Protein AF-A0AAU6XT64-F1 (afdb_monomer_lite)

Secondary structure (DSSP, 8-state):
---PPTT----HHHHHHHHHHHTSPPP---EEEEEEE--SSS--EEEEETTGGG--HHHHTTTT-TT-EEEEEEEPPHHHHHHTTT--S--EEEES-HHHHHHHHHHHHHHHHHHSTTHHHHHHHHHHHTTTTS--SS-----PPP--PPP--HHHHHHHHHHHHTTT--HHHHHHHHHHHHHTT--HHHHHHHHHHHHHHTTS---GGG--HHHHHHHHHHHHHHHHHHHHHHHHHH-SSSHHHHHHHHSTT--HHHHHHHH-PPP--PPPPPPPP--BHHHHHHHHHHHHHHH--S-HHHHHHHHHHHHHHHHHHHTT--EEEEEEETTEEEEEEE-TT-BHHHHHHHHHHHTSTT--HHHHHHHHHHHHH-GGG-

Structure (mmCIF, N/CA/C/O backbone):
data_AF-A0AAU6XT64-F1
#
_entry.id   AF-A0AAU6XT64-F1
#
loop_
_atom_site.group_PDB
_atom_site.id
_atom_site.type_symbol
_atom_site.label_atom_id
_atom_site.label_alt_id
_atom_site.label_comp_id
_atom_site.label_asym_id
_atom_site.label_entity_id
_atom_site.label_seq_id
_atom_site.pdbx_PDB_ins_code
_atom_site.Cartn_x
_atom_site.Cartn_y
_atom_site.Cartn_z
_atom_site.occupancy
_atom_site.B_iso_or_equiv
_atom_site.auth_seq_id
_atom_site.auth_comp_id
_atom_site.auth_asym_id
_atom_site.auth_atom_id
_atom_site.pdbx_PDB_model_num
ATOM 1 N N . MET A 1 1 ? 44.935 4.646 -8.868 1.00 43.56 1 MET A N 1
ATOM 2 C CA . MET A 1 1 ? 45.757 5.004 -7.684 1.00 43.56 1 MET A CA 1
ATOM 3 C C . MET A 1 1 ? 44.897 5.923 -6.844 1.00 43.56 1 MET A C 1
ATOM 5 O O . MET A 1 1 ? 44.503 6.973 -7.338 1.00 43.56 1 MET A O 1
ATOM 9 N N . VAL A 1 2 ? 44.532 5.497 -5.636 1.00 47.94 2 VAL A N 1
ATOM 10 C CA . VAL A 1 2 ? 43.630 6.246 -4.752 1.00 47.94 2 VAL A CA 1
ATOM 11 C C . VAL A 1 2 ? 44.335 7.544 -4.375 1.00 47.94 2 VAL A C 1
ATOM 13 O O . VAL A 1 2 ? 45.329 7.510 -3.656 1.00 47.94 2 VAL A O 1
ATOM 16 N N . LYS A 1 3 ? 43.879 8.678 -4.913 1.00 51.47 3 LYS A N 1
ATOM 17 C CA . LYS A 1 3 ? 44.439 9.986 -4.567 1.00 51.47 3 LYS A CA 1
ATOM 18 C C . LYS A 1 3 ? 43.968 10.343 -3.162 1.00 51.47 3 LYS A C 1
ATOM 20 O O . LYS A 1 3 ? 42.845 10.807 -2.976 1.00 51.47 3 LYS A O 1
ATOM 25 N N . ILE A 1 4 ? 44.810 10.069 -2.171 1.00 61.41 4 ILE A N 1
ATOM 26 C CA . ILE A 1 4 ? 44.631 10.593 -0.819 1.00 61.41 4 ILE A CA 1
ATOM 27 C C . ILE A 1 4 ? 44.776 12.113 -0.921 1.00 61.41 4 ILE A C 1
ATOM 29 O O . ILE A 1 4 ? 45.642 12.612 -1.636 1.00 61.41 4 ILE A O 1
ATOM 33 N N . LYS A 1 5 ? 43.878 12.851 -0.268 1.00 67.94 5 LYS A N 1
ATOM 34 C CA . LYS A 1 5 ? 43.912 14.314 -0.268 1.00 67.94 5 LYS A CA 1
ATOM 35 C C . LYS A 1 5 ? 45.239 14.766 0.351 1.00 67.94 5 LYS A C 1
ATOM 37 O O . LYS A 1 5 ? 45.572 14.294 1.438 1.00 67.94 5 LYS A O 1
ATOM 42 N N . ASP A 1 6 ? 45.973 15.654 -0.319 1.00 59.94 6 ASP A N 1
ATOM 43 C CA . ASP A 1 6 ? 47.261 16.139 0.190 1.00 59.94 6 ASP A CA 1
ATOM 44 C C . ASP A 1 6 ? 47.109 16.665 1.627 1.00 59.94 6 ASP A C 1
ATOM 46 O O . ASP A 1 6 ? 46.236 17.488 1.915 1.00 59.94 6 ASP A O 1
ATOM 50 N N . GLY A 1 7 ? 47.932 16.137 2.539 1.00 71.81 7 GLY A N 1
ATOM 51 C CA . GLY A 1 7 ? 47.922 16.475 3.967 1.00 71.81 7 GLY A CA 1
ATOM 52 C C . GLY A 1 7 ? 46.999 15.634 4.861 1.00 71.81 7 GLY A C 1
ATOM 53 O O . GLY A 1 7 ? 46.965 15.875 6.066 1.00 71.81 7 GLY A O 1
ATOM 54 N N . TYR A 1 8 ? 46.264 14.650 4.330 1.00 78.94 8 TYR A N 1
ATOM 55 C CA . TYR A 1 8 ? 45.490 13.723 5.165 1.00 78.94 8 TYR A CA 1
ATOM 56 C C . TYR A 1 8 ? 46.401 12.667 5.808 1.00 78.94 8 TYR A C 1
ATOM 58 O O . TYR A 1 8 ? 47.083 11.922 5.104 1.00 78.94 8 TYR A O 1
ATOM 66 N N . VAL A 1 9 ? 46.389 12.580 7.141 1.00 81.19 9 VAL A N 1
ATOM 67 C CA . VAL A 1 9 ? 47.100 11.546 7.910 1.00 81.19 9 VAL A CA 1
ATOM 68 C C . VAL A 1 9 ? 46.076 10.521 8.387 1.00 81.19 9 VAL A C 1
ATOM 70 O O . VAL A 1 9 ? 45.182 10.863 9.157 1.00 81.19 9 VAL A O 1
ATOM 73 N N . MET A 1 10 ? 46.193 9.282 7.907 1.00 81.88 10 MET A N 1
ATOM 74 C CA . MET A 1 10 ? 45.334 8.169 8.325 1.00 81.88 10 MET A CA 1
ATOM 75 C C . MET A 1 10 ? 45.666 7.741 9.757 1.00 81.88 10 MET A C 1
ATOM 77 O O . MET A 1 10 ? 46.838 7.628 10.116 1.00 81.88 10 MET A O 1
ATOM 81 N N . ASP A 1 11 ? 44.644 7.444 10.559 1.00 86.81 11 ASP A N 1
ATOM 82 C CA . ASP A 1 11 ? 44.841 6.756 11.842 1.00 86.81 11 ASP A CA 1
ATOM 83 C C . ASP A 1 11 ? 45.298 5.300 11.603 1.00 86.81 11 ASP A C 1
ATOM 85 O O . ASP A 1 11 ? 45.020 4.709 10.559 1.00 86.81 11 ASP A O 1
ATOM 89 N N . HIS A 1 12 ? 45.956 4.669 12.578 1.00 85.31 12 HIS A N 1
ATOM 90 C CA . HIS A 1 12 ? 46.492 3.306 12.468 1.00 85.31 12 HIS A CA 1
ATOM 91 C C . HIS A 1 12 ? 45.411 2.281 12.075 1.00 85.31 12 HIS A C 1
ATOM 93 O O . HIS A 1 12 ? 45.677 1.299 11.377 1.00 85.31 12 HIS A O 1
ATOM 99 N N . ARG A 1 13 ? 44.165 2.497 12.509 1.00 81.62 13 ARG A N 1
ATOM 100 C CA . ARG A 1 13 ? 43.029 1.651 12.129 1.00 81.62 13 ARG A CA 1
ATOM 101 C C . ARG A 1 13 ? 42.596 1.866 10.676 1.00 81.62 13 ARG A C 1
ATOM 103 O O . ARG A 1 13 ? 42.253 0.898 10.001 1.00 81.62 13 ARG A O 1
ATOM 110 N N . GLU A 1 14 ? 42.600 3.111 10.207 1.00 79.56 14 GLU A N 1
ATOM 111 C CA . GLU A 1 14 ? 42.263 3.464 8.823 1.00 79.56 14 GLU A CA 1
ATOM 112 C C . GLU A 1 14 ? 43.336 2.966 7.860 1.00 79.56 14 GLU A C 1
ATOM 114 O O . GLU A 1 14 ? 42.998 2.385 6.834 1.00 79.56 14 GLU A O 1
ATOM 119 N N . GLN A 1 15 ? 44.608 3.104 8.240 1.00 83.31 15 GLN A N 1
ATOM 120 C CA . GLN A 1 15 ? 45.746 2.572 7.501 1.00 83.31 15 GLN A CA 1
ATOM 121 C C . GLN A 1 15 ? 45.656 1.046 7.374 1.00 83.31 15 GLN A C 1
ATOM 123 O O . GLN A 1 15 ? 45.765 0.512 6.276 1.00 83.31 15 GLN A O 1
ATOM 128 N N . GLY A 1 16 ? 45.358 0.336 8.469 1.00 83.19 16 GLY A N 1
ATOM 129 C CA . GLY A 1 16 ? 45.197 -1.121 8.438 1.00 83.19 16 GLY A CA 1
ATOM 130 C C . GLY A 1 16 ? 44.035 -1.595 7.554 1.00 83.19 16 GLY A C 1
ATOM 131 O O . GLY A 1 16 ? 44.163 -2.593 6.845 1.00 83.19 16 GLY A O 1
ATOM 132 N N . GLU A 1 17 ? 42.906 -0.881 7.552 1.00 79.12 17 GLU A N 1
ATOM 133 C CA . GLU A 1 17 ? 41.802 -1.170 6.626 1.00 79.12 17 GLU A CA 1
ATOM 134 C C . GLU A 1 17 ? 42.155 -0.811 5.179 1.00 79.12 17 GLU A C 1
ATOM 136 O O . GLU A 1 17 ? 41.858 -1.595 4.277 1.00 79.12 17 GLU A O 1
ATOM 141 N N . PHE A 1 18 ? 42.822 0.322 4.947 1.00 80.19 18 PHE A N 1
ATOM 142 C CA . PHE A 1 18 ? 43.298 0.726 3.627 1.00 80.19 18 PHE A CA 1
ATOM 143 C C . PHE A 1 18 ? 44.252 -0.317 3.042 1.00 80.19 18 PHE A C 1
ATOM 145 O O . PHE A 1 18 ? 44.031 -0.767 1.922 1.00 80.19 18 PHE A O 1
ATOM 152 N N . ASP A 1 19 ? 45.246 -0.769 3.805 1.00 83.31 19 ASP A N 1
ATOM 153 C CA . ASP A 1 19 ? 46.227 -1.762 3.362 1.00 83.31 19 ASP A CA 1
ATOM 154 C C . ASP A 1 19 ? 45.568 -3.118 3.083 1.00 83.31 19 ASP A C 1
ATOM 156 O O . ASP A 1 19 ? 45.804 -3.725 2.034 1.00 83.31 19 ASP A O 1
ATOM 160 N N . ARG A 1 20 ? 44.662 -3.564 3.966 1.00 82.62 20 ARG A N 1
ATOM 161 C CA . ARG A 1 20 ? 43.876 -4.794 3.772 1.00 82.62 20 ARG A CA 1
ATOM 162 C C . ARG A 1 20 ? 43.067 -4.754 2.479 1.00 82.62 20 ARG A C 1
ATOM 164 O O . ARG A 1 20 ? 42.973 -5.756 1.774 1.00 82.62 20 ARG A O 1
ATOM 171 N N . VAL A 1 21 ? 42.442 -3.617 2.200 1.00 73.62 21 VAL A N 1
ATOM 172 C CA . VAL A 1 21 ? 41.535 -3.437 1.069 1.00 73.62 21 VAL A CA 1
ATOM 173 C C . VAL A 1 21 ? 42.303 -3.171 -0.235 1.00 73.62 21 VAL A C 1
ATOM 175 O O . VAL A 1 21 ? 41.914 -3.688 -1.278 1.00 73.62 21 VAL A O 1
ATOM 178 N N . ASN A 1 22 ? 43.427 -2.454 -0.186 1.00 79.31 22 ASN A N 1
ATOM 179 C CA . ASN A 1 22 ? 44.317 -2.216 -1.326 1.00 79.31 22 ASN A CA 1
ATOM 180 C C . ASN A 1 22 ? 45.072 -3.485 -1.763 1.00 79.31 22 ASN A C 1
ATOM 182 O O . ASN A 1 22 ? 45.431 -3.607 -2.931 1.00 79.31 22 ASN A O 1
ATOM 186 N N . ALA A 1 23 ? 45.277 -4.444 -0.854 1.00 80.88 23 ALA A N 1
ATOM 187 C CA . ALA A 1 23 ? 45.821 -5.762 -1.180 1.00 80.88 23 ALA A CA 1
ATOM 188 C C . ALA A 1 23 ? 44.846 -6.651 -1.980 1.00 80.88 23 ALA A C 1
ATOM 190 O O . ALA A 1 23 ? 45.255 -7.684 -2.514 1.00 80.88 23 ALA A O 1
ATOM 191 N N . LEU A 1 24 ? 43.560 -6.287 -2.066 1.00 78.31 24 LEU A N 1
ATOM 192 C CA . LEU A 1 24 ? 42.590 -7.045 -2.852 1.00 78.31 24 LEU A CA 1
ATOM 193 C C . LEU A 1 24 ? 42.799 -6.811 -4.358 1.00 78.31 24 LEU A C 1
ATOM 195 O O . LEU A 1 24 ? 43.138 -5.702 -4.775 1.00 78.31 24 LEU A O 1
ATOM 199 N N . PRO A 1 25 ? 42.548 -7.825 -5.208 1.00 81.94 25 PRO A N 1
ATOM 200 C CA . PRO A 1 25 ? 42.604 -7.652 -6.654 1.00 81.94 25 PRO A CA 1
ATOM 201 C C . PRO A 1 25 ? 41.662 -6.542 -7.130 1.00 81.94 25 PRO A C 1
ATOM 203 O O . PRO A 1 25 ? 40.474 -6.527 -6.784 1.00 81.94 25 PRO A O 1
ATOM 206 N N . ARG A 1 26 ? 42.181 -5.634 -7.968 1.00 79.75 26 ARG A N 1
ATOM 207 C CA . ARG A 1 26 ? 41.374 -4.561 -8.555 1.00 79.75 26 ARG A CA 1
ATOM 208 C C . ARG A 1 26 ? 40.322 -5.126 -9.500 1.00 79.75 26 ARG A C 1
ATOM 210 O O . ARG A 1 26 ? 40.603 -6.021 -10.296 1.00 79.75 26 ARG A O 1
ATOM 217 N N . LYS A 1 27 ? 39.098 -4.601 -9.412 1.00 81.25 27 LYS A N 1
ATOM 218 C CA . LYS A 1 27 ? 38.037 -4.957 -10.360 1.00 81.25 27 LYS A CA 1
ATOM 219 C C . LYS A 1 27 ? 38.371 -4.338 -11.711 1.00 81.25 27 LYS A C 1
ATOM 221 O O . LYS A 1 27 ? 38.736 -3.173 -11.778 1.00 81.25 27 LYS A O 1
ATOM 226 N N . THR A 1 28 ? 38.218 -5.114 -12.774 1.00 85.06 28 THR A N 1
ATOM 227 C CA . THR A 1 28 ? 38.459 -4.670 -14.158 1.00 85.06 28 THR A CA 1
ATOM 228 C C . THR A 1 28 ? 37.165 -4.458 -14.939 1.00 85.06 28 THR A C 1
ATOM 230 O O . THR A 1 28 ? 37.187 -3.981 -16.067 1.00 85.06 28 THR A O 1
ATOM 233 N N . SER A 1 29 ? 36.024 -4.813 -14.347 1.00 88.38 29 SER A N 1
ATOM 234 C CA . SER A 1 29 ? 34.708 -4.665 -14.956 1.00 88.38 29 SER A CA 1
ATOM 235 C C . SER A 1 29 ? 33.649 -4.380 -13.899 1.00 88.38 29 SER A C 1
ATOM 237 O O . SER A 1 29 ? 33.737 -4.883 -12.775 1.00 88.38 29 SER A O 1
ATOM 239 N N . GLY A 1 30 ? 32.610 -3.649 -14.289 1.00 89.56 30 GLY A N 1
ATOM 240 C CA . GLY A 1 30 ? 31.420 -3.425 -13.480 1.00 89.56 30 GLY A CA 1
ATOM 241 C C . GLY A 1 30 ? 30.212 -3.094 -14.350 1.00 89.56 30 GLY A C 1
ATOM 242 O O . GLY A 1 30 ? 30.356 -2.664 -15.496 1.00 89.56 30 GLY A O 1
ATOM 243 N N . THR A 1 31 ? 29.014 -3.325 -13.820 1.00 91.50 31 THR A N 1
ATOM 244 C CA . THR A 1 31 ? 27.751 -2.987 -14.486 1.00 91.50 31 THR A CA 1
ATOM 245 C C . 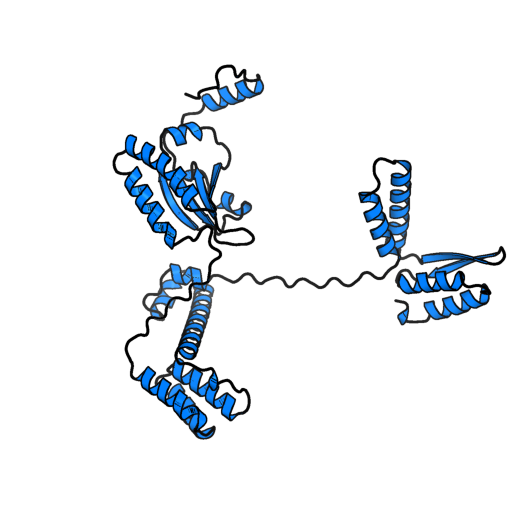THR A 1 31 ? 26.996 -1.941 -13.681 1.00 91.50 31 THR A C 1
ATOM 247 O O . THR A 1 31 ? 26.796 -2.105 -12.478 1.00 91.50 31 THR A O 1
ATOM 250 N N . VAL A 1 32 ? 26.488 -0.912 -14.353 1.00 92.62 32 VAL A N 1
ATOM 251 C CA . VAL A 1 32 ? 25.483 -0.002 -13.798 1.00 92.62 32 VAL A CA 1
ATOM 252 C C . VAL A 1 32 ? 24.100 -0.475 -14.218 1.00 92.62 32 VAL A C 1
ATOM 254 O O . VAL A 1 32 ? 23.875 -0.795 -15.387 1.00 92.62 32 VAL A O 1
ATOM 257 N N . ALA A 1 33 ? 23.152 -0.532 -13.284 1.00 91.94 33 ALA A N 1
ATOM 258 C CA . ALA A 1 33 ? 21.773 -0.903 -13.596 1.00 91.94 33 ALA A CA 1
ATOM 259 C C . ALA A 1 33 ? 20.759 0.110 -13.067 1.00 91.94 33 ALA A C 1
ATOM 261 O O . ALA A 1 33 ? 20.790 0.494 -11.896 1.00 91.94 33 ALA A O 1
ATOM 262 N N . TYR A 1 34 ? 19.810 0.462 -13.930 1.00 93.38 34 TYR A N 1
ATOM 263 C CA . TYR A 1 34 ? 18.789 1.469 -13.683 1.00 93.38 34 TYR A CA 1
ATOM 264 C C . TYR A 1 34 ? 17.458 0.804 -13.369 1.00 93.38 34 TYR A C 1
ATOM 266 O O . TYR A 1 34 ? 16.976 -0.056 -14.114 1.00 93.38 34 TYR A O 1
ATOM 274 N N . TYR A 1 35 ? 16.850 1.233 -12.268 1.00 91.19 35 TYR A N 1
ATOM 275 C CA . TYR A 1 35 ? 15.572 0.723 -11.799 1.00 91.19 35 TYR A CA 1
ATOM 276 C C . TYR A 1 35 ? 14.601 1.866 -11.573 1.00 91.19 35 TYR A C 1
ATOM 278 O O . TYR A 1 35 ? 14.859 2.765 -10.775 1.00 91.19 35 TYR A O 1
ATOM 286 N N . PHE A 1 36 ? 13.437 1.790 -12.206 1.00 90.88 36 PHE A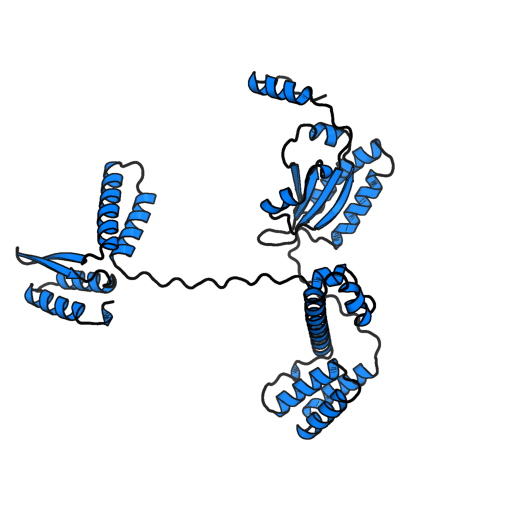 N 1
ATOM 287 C CA . PHE A 1 36 ? 12.349 2.715 -11.945 1.00 90.88 36 PHE A CA 1
ATOM 288 C C . PHE A 1 36 ? 11.485 2.201 -10.797 1.00 90.88 36 PHE A C 1
ATOM 290 O O . PHE A 1 36 ? 10.897 1.119 -10.870 1.00 90.88 36 PHE A O 1
ATOM 297 N N . LYS A 1 37 ? 11.370 2.989 -9.732 1.00 89.19 37 LYS A N 1
ATOM 298 C CA . LYS A 1 37 ? 10.449 2.730 -8.631 1.00 89.19 37 LYS A CA 1
ATOM 299 C C . LYS A 1 37 ? 9.215 3.620 -8.802 1.00 89.19 37 LYS A C 1
ATOM 301 O O . LYS A 1 37 ? 9.330 4.836 -8.635 1.00 89.19 37 LYS A O 1
ATOM 306 N N . PRO A 1 38 ? 8.036 3.041 -9.097 1.00 85.25 38 PRO A N 1
ATOM 307 C CA . PRO A 1 38 ? 6.819 3.824 -9.254 1.00 85.25 38 PRO A CA 1
ATOM 308 C C . PRO A 1 38 ? 6.395 4.458 -7.925 1.00 85.25 38 PRO A C 1
ATOM 310 O O . PRO A 1 38 ? 6.798 4.017 -6.843 1.00 85.25 38 PRO A O 1
ATOM 313 N N . GLN A 1 39 ? 5.538 5.476 -8.013 1.00 84.31 39 GLN A N 1
ATOM 314 C CA . GLN A 1 39 ? 5.017 6.178 -6.845 1.00 84.31 39 GLN A CA 1
ATOM 315 C C . GLN A 1 39 ? 4.345 5.207 -5.864 1.00 84.31 39 GLN A C 1
ATOM 317 O O . GLN A 1 39 ? 3.530 4.360 -6.236 1.00 84.31 39 GLN A O 1
ATOM 322 N N . THR A 1 40 ? 4.690 5.348 -4.586 1.00 78.56 40 THR A N 1
ATOM 323 C CA . THR A 1 40 ? 4.077 4.590 -3.486 1.00 78.56 40 THR A CA 1
ATOM 324 C C . THR A 1 40 ? 3.655 5.562 -2.384 1.00 78.56 40 THR A C 1
ATOM 326 O O . THR A 1 40 ? 2.843 6.445 -2.633 1.00 78.56 40 THR A O 1
ATOM 329 N N . LYS A 1 41 ? 4.218 5.442 -1.173 1.00 78.12 41 LYS A N 1
ATOM 330 C CA . LYS A 1 41 ? 4.164 6.493 -0.145 1.00 78.12 41 LYS A CA 1
ATOM 331 C C . LYS A 1 41 ? 5.092 7.668 -0.494 1.00 78.12 41 LYS A C 1
ATOM 333 O O . LYS A 1 41 ? 4.878 8.773 -0.017 1.00 78.12 41 LYS A O 1
ATOM 338 N N . TYR A 1 42 ? 6.113 7.413 -1.310 1.00 80.38 42 TYR A N 1
ATOM 339 C CA . TYR A 1 42 ? 7.117 8.385 -1.740 1.00 80.38 42 TYR A CA 1
ATOM 340 C C . TYR A 1 42 ? 6.976 8.689 -3.243 1.00 80.38 42 TYR A C 1
ATOM 342 O O . TYR A 1 42 ? 6.388 7.856 -3.952 1.00 80.38 42 TYR A O 1
ATOM 350 N N . PRO A 1 43 ? 7.503 9.837 -3.721 1.00 83.94 43 PRO A N 1
ATOM 351 C CA . PRO A 1 43 ? 7.562 10.177 -5.144 1.00 83.94 43 PRO A CA 1
ATOM 352 C C . PRO A 1 43 ? 8.191 9.061 -5.997 1.00 83.94 43 PRO A C 1
ATOM 354 O O . PRO A 1 43 ? 8.942 8.239 -5.457 1.00 83.94 43 PRO A O 1
ATOM 357 N N . PRO A 1 44 ? 7.878 8.989 -7.304 1.00 88.06 44 PRO A N 1
ATOM 358 C CA . PRO A 1 44 ? 8.568 8.085 -8.219 1.00 88.06 44 PRO A CA 1
ATOM 359 C C . PRO A 1 44 ? 10.057 8.447 -8.305 1.00 88.06 44 PRO A C 1
ATOM 361 O O . PRO A 1 44 ? 10.414 9.622 -8.246 1.00 88.06 44 PRO A O 1
ATOM 364 N N . ARG A 1 45 ? 10.926 7.434 -8.410 1.00 91.06 45 ARG A N 1
ATOM 365 C CA . ARG A 1 45 ? 12.390 7.609 -8.420 1.00 91.06 45 ARG A CA 1
ATOM 366 C C . ARG A 1 45 ? 13.065 6.631 -9.363 1.00 91.06 45 ARG A C 1
ATOM 368 O O . ARG A 1 45 ? 12.610 5.493 -9.487 1.00 91.06 45 ARG A O 1
ATOM 375 N N . ILE A 1 46 ? 14.187 7.036 -9.943 1.00 93.06 46 ILE A N 1
ATOM 376 C CA . ILE A 1 46 ? 15.126 6.133 -10.609 1.00 93.06 46 ILE A CA 1
ATOM 377 C C . ILE A 1 46 ? 16.297 5.867 -9.667 1.00 93.06 46 ILE A C 1
ATOM 379 O O . ILE A 1 46 ? 16.877 6.793 -9.104 1.00 93.06 46 ILE A O 1
ATOM 383 N N . TYR A 1 47 ? 16.614 4.590 -9.485 1.00 91.94 47 TYR A N 1
ATOM 384 C CA . TYR A 1 47 ? 17.782 4.125 -8.751 1.00 91.94 47 TYR A CA 1
ATOM 385 C C . TYR A 1 47 ? 18.842 3.652 -9.740 1.00 91.94 47 TYR A C 1
ATOM 387 O O . TYR A 1 47 ? 18.537 2.828 -10.604 1.00 91.94 47 TYR A O 1
ATOM 395 N N . VAL A 1 48 ? 20.068 4.138 -9.575 1.00 93.19 48 VAL A N 1
ATOM 396 C CA . VAL A 1 48 ? 21.238 3.781 -10.385 1.00 93.19 48 VAL A CA 1
ATOM 397 C C . VAL A 1 48 ? 22.180 2.975 -9.503 1.00 93.19 48 VAL A C 1
ATOM 399 O O . VAL A 1 48 ? 22.747 3.520 -8.561 1.00 93.19 48 VAL A O 1
ATOM 402 N N . PHE A 1 49 ? 22.277 1.666 -9.732 1.00 90.50 49 PHE A N 1
ATOM 403 C CA . PHE A 1 49 ? 23.082 0.760 -8.908 1.00 90.50 49 PHE A CA 1
ATOM 404 C C . PHE A 1 49 ? 24.453 0.532 -9.508 1.00 90.50 49 PHE A C 1
ATOM 406 O O . PHE A 1 49 ? 24.542 0.066 -10.643 1.00 90.50 49 PHE A O 1
ATOM 413 N N . MET A 1 50 ? 25.479 0.746 -8.690 1.00 90.69 50 MET A N 1
ATOM 414 C CA . MET A 1 50 ? 26.869 0.485 -9.042 1.00 90.69 50 MET A CA 1
ATOM 415 C C . MET A 1 50 ? 27.247 -0.948 -8.691 1.00 90.69 50 MET A C 1
ATOM 417 O O . MET A 1 50 ? 26.787 -1.495 -7.679 1.00 90.69 50 MET A O 1
ATOM 421 N N . HIS A 1 51 ? 28.061 -1.570 -9.546 1.00 88.62 51 HIS A N 1
ATOM 422 C CA . HIS A 1 51 ? 28.340 -3.005 -9.495 1.00 88.62 51 HIS A CA 1
ATOM 423 C C . HIS A 1 51 ? 27.053 -3.839 -9.393 1.00 88.62 51 HIS A C 1
ATOM 425 O O . HIS A 1 51 ? 26.895 -4.695 -8.529 1.00 88.62 51 HIS A O 1
ATOM 431 N N . ALA A 1 52 ? 26.066 -3.572 -10.244 1.00 84.12 52 ALA A N 1
ATOM 432 C CA . ALA A 1 52 ? 24.765 -4.233 -10.234 1.00 84.12 52 ALA A CA 1
ATOM 433 C C . ALA A 1 52 ? 24.842 -5.776 -10.228 1.00 84.12 52 ALA A C 1
ATOM 435 O O . ALA A 1 52 ? 23.929 -6.428 -9.714 1.00 84.12 52 ALA A O 1
ATOM 436 N N . GLU A 1 53 ? 25.916 -6.346 -10.779 1.00 82.31 53 GLU A N 1
ATOM 437 C CA . GLU A 1 53 ? 26.202 -7.778 -10.857 1.00 82.31 53 GLU A CA 1
ATOM 438 C C . GLU A 1 53 ? 26.363 -8.471 -9.497 1.00 82.31 53 GLU A C 1
ATOM 440 O O . GLU A 1 53 ? 25.999 -9.639 -9.376 1.00 82.31 53 GLU A O 1
ATOM 445 N N . ILE A 1 54 ? 26.829 -7.772 -8.454 1.00 76.44 54 ILE A N 1
ATOM 446 C CA . ILE A 1 54 ? 27.011 -8.375 -7.118 1.00 76.44 54 ILE A CA 1
ATOM 447 C C . ILE A 1 54 ? 25.721 -8.365 -6.281 1.00 76.44 54 ILE A C 1
ATOM 449 O O . ILE A 1 54 ? 25.681 -8.886 -5.164 1.00 76.44 54 ILE A O 1
ATOM 453 N N . TRP A 1 55 ? 24.639 -7.779 -6.804 1.00 71.75 55 TRP A N 1
ATOM 454 C CA . TRP A 1 55 ? 23.407 -7.551 -6.053 1.00 71.75 55 TRP A CA 1
ATOM 455 C C . TRP A 1 55 ? 22.296 -8.525 -6.441 1.00 71.75 55 TRP A C 1
ATOM 457 O O . TRP A 1 55 ? 21.528 -8.280 -7.372 1.00 71.75 55 TRP A O 1
ATOM 467 N N . CYS A 1 56 ? 22.141 -9.589 -5.651 1.00 63.78 56 CYS A N 1
ATOM 468 C CA . CYS A 1 56 ? 21.035 -10.539 -5.780 1.00 63.78 56 CYS A CA 1
ATOM 469 C C . CYS A 1 56 ? 19.673 -9.899 -5.445 1.00 63.78 56 CYS A C 1
ATOM 471 O O . CYS A 1 56 ? 19.558 -9.082 -4.527 1.00 63.78 56 CYS A O 1
ATOM 473 N N . ASP A 1 57 ? 18.597 -10.369 -6.086 1.00 63.03 57 ASP A N 1
ATOM 474 C CA . ASP A 1 57 ? 17.226 -9.877 -5.855 1.00 63.03 57 ASP A CA 1
ATOM 475 C C . ASP A 1 57 ? 16.758 -9.980 -4.394 1.00 63.03 57 ASP A C 1
ATOM 477 O O . ASP A 1 57 ? 15.916 -9.197 -3.946 1.00 63.03 57 ASP A O 1
ATOM 481 N N . ARG A 1 58 ? 17.328 -10.905 -3.608 1.00 57.88 58 ARG A N 1
ATOM 482 C CA . ARG A 1 58 ? 17.048 -11.035 -2.168 1.00 57.88 58 ARG A CA 1
ATOM 483 C C . ARG A 1 58 ? 17.459 -9.786 -1.383 1.00 57.88 58 ARG A C 1
ATOM 485 O O . ARG A 1 58 ? 16.713 -9.369 -0.501 1.00 57.88 58 ARG A O 1
ATOM 492 N N . ASN A 1 59 ? 18.577 -9.155 -1.745 1.00 64.94 59 ASN A N 1
ATOM 493 C CA . ASN A 1 59 ? 19.106 -7.963 -1.071 1.00 64.94 59 ASN A CA 1
ATOM 494 C C . ASN A 1 59 ? 18.296 -6.697 -1.405 1.00 64.94 59 ASN A C 1
ATOM 496 O O . ASN A 1 59 ? 18.335 -5.716 -0.669 1.00 64.94 59 ASN A O 1
ATOM 500 N N . ARG A 1 60 ? 17.490 -6.735 -2.474 1.00 63.88 60 ARG A N 1
ATOM 501 C CA . ARG A 1 60 ? 16.630 -5.622 -2.914 1.00 63.88 60 ARG A CA 1
ATOM 502 C C . ARG A 1 60 ? 15.279 -5.578 -2.182 1.00 63.88 60 ARG A C 1
ATOM 504 O O . ARG A 1 60 ? 14.611 -4.542 -2.159 1.00 63.88 60 ARG A O 1
ATOM 511 N N . ARG A 1 61 ? 14.861 -6.684 -1.549 1.00 63.94 61 ARG A N 1
ATOM 512 C CA . ARG A 1 61 ? 13.559 -6.807 -0.859 1.00 63.94 61 ARG A CA 1
ATOM 513 C C . ARG A 1 61 ? 13.437 -5.956 0.412 1.00 63.94 61 ARG A C 1
ATOM 515 O O . ARG A 1 61 ? 12.439 -5.240 0.507 1.00 63.94 61 ARG A O 1
ATOM 522 N N . PRO A 1 62 ? 14.405 -5.967 1.353 1.00 57.41 62 PRO A N 1
ATOM 523 C CA . PRO A 1 62 ? 14.304 -5.187 2.591 1.00 57.41 62 PRO A CA 1
ATOM 524 C C . PRO A 1 62 ? 14.210 -3.674 2.342 1.00 57.41 62 PRO A C 1
ATOM 526 O O . PRO A 1 62 ? 13.554 -2.963 3.092 1.00 57.41 62 PRO A O 1
ATOM 529 N N . MET A 1 63 ? 14.783 -3.194 1.233 1.00 62.81 63 MET A N 1
ATOM 530 C CA . MET A 1 63 ? 14.815 -1.776 0.847 1.00 62.81 63 MET A CA 1
ATOM 531 C C . MET A 1 63 ? 13.547 -1.300 0.114 1.00 62.81 63 MET A C 1
ATOM 533 O O . MET A 1 63 ? 13.477 -0.180 -0.400 1.00 62.81 63 MET A O 1
ATOM 537 N N . GLY A 1 64 ? 12.530 -2.160 0.004 1.00 67.62 64 GLY A N 1
ATOM 538 C CA . GLY A 1 64 ? 11.301 -1.842 -0.721 1.00 67.62 64 GLY A CA 1
ATOM 539 C C . GLY A 1 64 ? 11.528 -1.608 -2.218 1.00 67.62 64 GLY A C 1
ATOM 540 O O . GLY A 1 64 ? 10.747 -0.893 -2.844 1.00 67.62 64 GLY A O 1
ATOM 541 N N . LEU A 1 65 ? 12.597 -2.172 -2.790 1.00 70.81 65 LEU A N 1
ATOM 542 C CA . LEU A 1 65 ? 12.901 -2.149 -4.228 1.00 70.81 65 LEU A CA 1
ATOM 543 C C . LEU A 1 65 ? 12.367 -3.390 -4.951 1.00 70.81 65 LEU A C 1
ATOM 545 O O . LEU A 1 65 ? 12.558 -3.539 -6.149 1.00 70.81 65 LEU A O 1
ATOM 549 N N . PHE A 1 66 ? 11.636 -4.255 -4.244 1.00 67.69 66 PHE A N 1
ATOM 550 C CA . PHE A 1 66 ? 11.006 -5.449 -4.813 1.00 67.69 66 PHE A CA 1
ATOM 551 C C . PHE A 1 66 ? 10.062 -5.147 -5.991 1.00 67.69 66 PHE A C 1
ATOM 553 O O . PHE A 1 66 ? 9.855 -5.993 -6.851 1.00 67.69 66 PHE A O 1
ATOM 560 N N . HIS A 1 67 ? 9.485 -3.943 -6.032 1.00 69.69 67 HIS A N 1
ATOM 561 C CA . HIS A 1 67 ? 8.611 -3.490 -7.117 1.00 69.69 67 HIS A CA 1
ATOM 562 C C . HIS A 1 67 ? 9.303 -2.551 -8.113 1.00 69.69 67 HIS A C 1
ATOM 564 O O . HIS A 1 67 ? 8.623 -1.980 -8.964 1.00 69.69 67 HIS A O 1
ATOM 570 N N . ALA A 1 68 ? 10.615 -2.344 -7.986 1.00 80.94 68 ALA A N 1
ATOM 571 C CA . ALA A 1 68 ? 11.353 -1.514 -8.921 1.00 80.94 68 ALA A CA 1
ATOM 572 C C . ALA A 1 68 ? 11.560 -2.283 -10.235 1.00 80.94 68 ALA A C 1
ATOM 574 O O . ALA A 1 68 ? 11.885 -3.470 -10.230 1.00 80.94 68 ALA A O 1
ATOM 575 N N . LEU A 1 69 ? 11.323 -1.613 -11.357 1.00 83.38 69 LEU A N 1
ATOM 576 C CA . LEU A 1 69 ? 11.391 -2.190 -12.693 1.00 83.38 69 LEU A CA 1
ATOM 577 C C . LEU A 1 69 ? 12.782 -1.917 -13.279 1.00 83.38 69 LEU A C 1
ATOM 579 O O . LEU A 1 69 ? 13.097 -0.743 -13.487 1.00 83.38 69 LEU A O 1
ATOM 583 N N . PRO A 1 70 ? 13.619 -2.941 -13.533 1.00 88.62 70 PRO A N 1
ATOM 584 C CA . PRO A 1 70 ? 14.853 -2.741 -14.285 1.00 88.62 70 PRO A CA 1
ATOM 585 C C . PRO A 1 70 ? 14.504 -2.315 -15.710 1.00 88.62 70 PRO A C 1
ATOM 587 O O . PRO A 1 70 ? 13.619 -2.916 -16.320 1.00 88.62 70 PRO A O 1
ATOM 590 N N . PHE A 1 71 ? 15.190 -1.306 -16.241 1.00 90.19 71 PHE A N 1
ATOM 591 C CA . PHE A 1 71 ? 14.898 -0.826 -17.597 1.00 90.19 71 PHE A CA 1
ATOM 592 C C . PHE A 1 71 ? 16.124 -0.528 -18.453 1.00 90.19 71 PHE A C 1
ATOM 594 O O . PHE A 1 71 ? 16.017 -0.540 -19.674 1.00 90.19 71 PHE A O 1
ATOM 601 N N . LEU A 1 72 ? 17.284 -0.305 -17.839 1.00 93.62 72 LEU A N 1
ATOM 602 C CA . LEU A 1 72 ? 18.525 -0.067 -18.561 1.00 93.62 72 LEU A CA 1
ATOM 603 C C . LEU A 1 72 ? 19.698 -0.654 -17.781 1.00 93.62 72 LEU A C 1
ATOM 605 O O . LEU A 1 72 ? 19.673 -0.729 -16.548 1.00 93.62 72 LEU A O 1
ATOM 609 N N . LYS A 1 73 ? 20.723 -1.082 -18.509 1.00 93.38 73 LYS A N 1
ATOM 610 C CA . LYS A 1 73 ? 22.024 -1.450 -17.961 1.00 93.38 73 LYS A CA 1
ATOM 611 C C . LYS A 1 73 ? 23.108 -0.902 -18.874 1.00 93.38 73 LYS A C 1
ATOM 613 O O . LYS A 1 73 ? 22.924 -0.907 -20.087 1.00 93.38 73 LYS A O 1
ATOM 618 N N . ARG A 1 74 ? 24.232 -0.500 -18.292 1.00 93.19 74 ARG A N 1
ATOM 619 C CA . ARG A 1 74 ? 25.454 -0.162 -19.026 1.00 93.19 74 ARG A CA 1
ATOM 620 C C . ARG A 1 74 ? 26.677 -0.714 -18.309 1.00 93.19 74 ARG A C 1
ATOM 622 O O . ARG A 1 74 ? 26.587 -1.129 -17.153 1.00 93.19 74 ARG A O 1
ATOM 629 N N . ARG A 1 75 ? 27.815 -0.722 -18.994 1.00 92.06 75 ARG A N 1
ATOM 630 C CA . ARG A 1 75 ? 29.104 -0.962 -18.342 1.00 92.06 75 ARG A CA 1
ATOM 631 C C . ARG A 1 75 ? 29.522 0.288 -17.569 1.00 92.06 75 ARG A C 1
ATOM 633 O O . ARG A 1 75 ? 29.154 1.400 -17.942 1.00 92.06 75 ARG A O 1
ATOM 640 N N . MET A 1 76 ? 30.227 0.066 -16.470 1.00 92.31 76 MET A N 1
ATOM 641 C CA . MET A 1 76 ? 30.928 1.128 -15.754 1.00 92.31 76 MET A CA 1
ATOM 642 C C . MET A 1 76 ? 32.185 1.509 -16.537 1.00 92.31 76 MET A C 1
ATOM 644 O O . MET A 1 76 ? 32.817 0.614 -17.106 1.00 92.31 76 MET A O 1
ATOM 648 N N . ASN A 1 77 ? 32.532 2.794 -16.547 1.00 91.44 77 ASN A N 1
ATOM 649 C CA . ASN A 1 77 ? 33.840 3.240 -17.032 1.00 91.44 77 ASN A CA 1
ATOM 650 C C . ASN A 1 77 ? 34.936 2.939 -15.988 1.00 91.44 77 ASN A C 1
ATOM 652 O O . ASN A 1 77 ? 34.657 2.535 -14.851 1.00 91.44 77 ASN A O 1
ATOM 656 N N . SER A 1 78 ? 36.200 3.093 -16.374 1.00 87.94 78 SER A N 1
ATOM 657 C CA . SER A 1 78 ? 37.349 2.803 -15.511 1.00 87.94 78 SER A CA 1
ATOM 658 C C . SER A 1 78 ? 37.407 3.691 -14.262 1.00 87.94 78 SER A C 1
ATOM 660 O O . SER A 1 78 ? 37.788 3.206 -13.191 1.00 87.94 78 SER A O 1
ATOM 662 N N . GLU A 1 79 ? 36.971 4.950 -14.357 1.00 86.44 79 GLU A N 1
ATOM 663 C CA . GLU A 1 79 ? 36.913 5.884 -13.227 1.00 86.44 79 GLU A CA 1
ATOM 664 C C . GLU A 1 79 ? 35.846 5.471 -12.204 1.00 86.44 79 GLU A C 1
ATOM 666 O O . GLU A 1 79 ? 36.130 5.419 -11.007 1.00 86.44 79 GLU A O 1
ATOM 671 N N . GLU A 1 80 ? 34.649 5.092 -12.653 1.00 88.69 80 GLU A N 1
ATOM 672 C CA . GLU A 1 80 ? 33.570 4.565 -11.815 1.00 88.69 80 GLU A CA 1
ATOM 673 C C . GLU A 1 80 ? 33.985 3.258 -11.135 1.00 88.69 80 GLU A C 1
ATOM 675 O O . GLU A 1 80 ? 33.684 3.045 -9.956 1.00 88.69 80 GLU A O 1
ATOM 680 N N . ILE A 1 81 ? 34.677 2.368 -11.859 1.00 88.00 81 ILE A N 1
ATOM 681 C CA . ILE A 1 81 ? 35.182 1.104 -11.307 1.00 88.00 81 ILE A CA 1
ATOM 682 C C . ILE A 1 81 ? 36.206 1.377 -10.203 1.00 88.00 81 ILE A C 1
ATOM 684 O O . ILE A 1 81 ? 36.136 0.741 -9.152 1.00 88.00 81 ILE A O 1
ATOM 688 N N . GLU A 1 82 ? 37.124 2.323 -10.411 1.00 84.25 82 GLU A N 1
ATOM 689 C CA . GLU A 1 82 ? 38.117 2.723 -9.409 1.00 84.25 82 GLU A CA 1
ATOM 690 C C . GLU A 1 82 ? 37.446 3.395 -8.202 1.00 84.25 82 GLU A C 1
ATOM 692 O O . GLU A 1 82 ? 37.717 3.035 -7.054 1.00 84.25 82 GLU A O 1
ATOM 697 N N . TYR A 1 83 ? 36.528 4.332 -8.444 1.00 84.06 83 TYR A N 1
ATOM 698 C CA . TYR A 1 83 ? 35.826 5.070 -7.396 1.00 84.06 83 TYR A CA 1
ATOM 699 C C . TYR A 1 83 ? 34.963 4.151 -6.521 1.00 84.06 83 TYR A C 1
ATOM 701 O O . TYR A 1 83 ? 34.899 4.305 -5.300 1.00 84.06 83 TYR A O 1
ATOM 709 N N . HIS A 1 84 ? 34.328 3.148 -7.127 1.00 83.75 84 HIS A N 1
ATOM 710 C CA . HIS A 1 84 ? 33.499 2.173 -6.424 1.00 83.75 84 HIS A CA 1
ATOM 711 C C . HIS A 1 84 ? 34.232 0.875 -6.074 1.00 83.75 84 HIS A C 1
ATOM 713 O O . HIS A 1 84 ? 33.604 -0.066 -5.577 1.00 83.75 84 HIS A O 1
ATOM 719 N N . HIS A 1 85 ? 35.552 0.824 -6.265 1.00 78.50 85 HIS A N 1
ATOM 720 C CA . HIS A 1 85 ? 36.337 -0.392 -6.091 1.00 78.50 85 HIS A CA 1
ATOM 721 C C . HIS A 1 85 ? 36.182 -0.986 -4.682 1.00 78.50 85 HIS A C 1
ATOM 723 O O . HIS A 1 85 ? 35.967 -2.192 -4.529 1.00 78.50 85 HIS A O 1
ATOM 729 N N . PHE A 1 86 ? 36.197 -0.124 -3.663 1.00 72.62 86 PHE A N 1
ATOM 730 C CA . PHE A 1 86 ? 36.151 -0.506 -2.249 1.00 72.62 86 PHE A CA 1
ATOM 731 C C . PHE A 1 86 ? 34.749 -0.509 -1.639 1.00 72.62 86 PHE A C 1
ATOM 733 O O . PHE A 1 86 ? 34.582 -0.702 -0.431 1.00 72.62 86 PHE A O 1
ATOM 740 N N . ASN A 1 87 ? 33.717 -0.328 -2.463 1.00 72.06 87 ASN A N 1
ATOM 741 C CA . ASN A 1 87 ? 32.346 -0.379 -1.989 1.00 72.06 87 ASN A CA 1
ATOM 742 C C . ASN A 1 87 ? 31.939 -1.823 -1.691 1.00 72.06 87 ASN A C 1
ATOM 744 O O . ASN A 1 87 ? 31.523 -2.590 -2.556 1.00 72.06 87 ASN A O 1
ATOM 748 N N . THR A 1 88 ? 32.051 -2.180 -0.414 1.00 63.28 88 THR A N 1
ATOM 749 C CA . THR A 1 88 ? 31.584 -3.456 0.151 1.00 63.28 88 THR A CA 1
ATOM 750 C C . THR A 1 88 ? 30.098 -3.422 0.524 1.00 63.28 88 THR A C 1
ATOM 752 O O . THR A 1 88 ? 29.503 -4.454 0.836 1.00 63.28 88 THR A O 1
ATOM 755 N N . ARG A 1 89 ? 29.477 -2.234 0.491 1.00 66.56 89 ARG A N 1
ATOM 756 C CA . ARG A 1 89 ? 28.056 -1.998 0.775 1.00 66.56 89 ARG A CA 1
ATOM 757 C C . ARG A 1 89 ? 27.299 -1.563 -0.477 1.00 66.56 89 ARG A C 1
ATOM 759 O O . ARG A 1 89 ? 27.880 -1.245 -1.507 1.00 66.56 89 ARG A O 1
ATOM 766 N N . LEU A 1 90 ? 25.973 -1.580 -0.363 1.00 69.00 90 LEU A N 1
ATOM 767 C CA . LEU A 1 90 ? 25.045 -1.205 -1.425 1.00 69.00 90 LEU A CA 1
ATOM 768 C C . LEU A 1 90 ? 25.218 0.272 -1.784 1.00 69.00 90 LEU A C 1
ATOM 770 O O . LEU A 1 90 ? 24.814 1.144 -1.017 1.00 69.00 90 LEU A O 1
ATOM 774 N N . CYS A 1 91 ? 25.784 0.524 -2.963 1.00 80.25 91 CYS A N 1
ATOM 775 C CA . CYS A 1 91 ? 26.024 1.862 -3.487 1.00 80.25 91 CYS A CA 1
ATOM 776 C C . CYS A 1 91 ? 25.101 2.138 -4.666 1.00 80.25 91 CYS A C 1
ATOM 778 O O . CYS A 1 91 ? 25.055 1.389 -5.645 1.00 80.25 91 CYS A O 1
ATOM 780 N N . TYR A 1 92 ? 24.325 3.205 -4.526 1.00 86.25 92 TYR A N 1
ATOM 781 C CA . TYR A 1 92 ? 23.378 3.635 -5.533 1.00 86.25 92 TYR A CA 1
ATOM 782 C C . TYR A 1 92 ? 23.174 5.142 -5.473 1.00 86.25 92 TYR A C 1
ATOM 784 O O . TYR A 1 92 ? 23.248 5.745 -4.399 1.00 86.25 92 TYR A O 1
ATOM 792 N N . TYR A 1 93 ? 22.825 5.715 -6.617 1.00 90.31 93 TYR A N 1
ATOM 793 C CA . TYR A 1 93 ? 22.289 7.065 -6.706 1.00 90.31 93 TYR A CA 1
ATOM 794 C C . TYR A 1 93 ? 20.775 7.019 -6.879 1.00 90.31 93 TYR A C 1
ATOM 796 O O . TYR A 1 93 ? 20.213 6.042 -7.383 1.00 90.31 93 TYR A O 1
ATOM 804 N N . GLN A 1 94 ? 20.101 8.067 -6.412 1.00 91.69 94 GLN A N 1
ATOM 805 C CA . GLN A 1 94 ? 18.653 8.204 -6.516 1.00 91.69 94 GLN A CA 1
ATOM 806 C C . GLN A 1 94 ? 18.302 9.532 -7.178 1.00 91.69 94 GLN A C 1
ATOM 808 O O . GLN A 1 94 ? 18.783 10.587 -6.766 1.00 91.69 94 GLN A O 1
ATOM 813 N N . TYR A 1 95 ? 17.422 9.469 -8.170 1.00 92.81 95 TYR A N 1
ATOM 814 C CA . TYR A 1 95 ? 16.978 10.631 -8.924 1.00 92.81 95 TYR A CA 1
ATOM 815 C C . TYR A 1 95 ? 15.456 10.715 -8.901 1.00 92.81 95 TYR A C 1
ATOM 817 O O . TYR A 1 95 ? 14.757 9.741 -9.186 1.00 92.81 95 TYR A O 1
ATOM 825 N N . GLU A 1 96 ? 14.946 11.890 -8.542 1.00 91.69 96 GLU A N 1
ATOM 826 C CA . GLU A 1 96 ? 13.515 12.227 -8.595 1.00 91.69 96 GLU A CA 1
ATOM 827 C C . GLU A 1 96 ? 13.177 13.118 -9.800 1.00 91.69 96 GLU A C 1
ATOM 829 O O . GLU A 1 96 ? 12.014 13.457 -10.005 1.00 91.69 96 GLU A O 1
ATOM 834 N N . ASP A 1 97 ? 14.194 13.491 -10.582 1.00 90.19 97 ASP A N 1
ATOM 835 C CA . ASP A 1 97 ? 14.120 14.413 -11.708 1.00 90.19 97 ASP A CA 1
ATOM 836 C C . ASP A 1 97 ? 14.980 13.903 -12.873 1.00 90.19 97 ASP A C 1
ATOM 838 O O . ASP A 1 97 ? 16.118 13.465 -12.673 1.00 90.19 97 ASP A O 1
ATOM 842 N N . TRP A 1 98 ? 14.428 13.966 -14.087 1.00 92.88 98 TRP A N 1
ATOM 843 C CA . TRP A 1 98 ? 15.117 13.517 -15.297 1.00 92.88 98 TRP A CA 1
ATOM 844 C C . TRP A 1 98 ? 16.261 14.441 -15.702 1.00 92.88 98 TRP A C 1
ATOM 846 O O . TRP A 1 98 ? 17.279 13.940 -16.164 1.00 92.88 98 TRP A O 1
ATOM 856 N N . GLY A 1 99 ? 16.131 15.756 -15.512 1.00 91.25 99 GLY A N 1
ATOM 857 C CA . GLY A 1 99 ? 17.189 16.707 -15.856 1.00 91.25 99 GLY A CA 1
ATOM 858 C C . GLY A 1 99 ? 18.464 16.439 -15.061 1.00 91.25 99 GLY A C 1
ATOM 859 O O . GLY A 1 99 ? 19.547 16.362 -15.633 1.00 91.25 99 GLY A O 1
ATOM 860 N N . ARG A 1 100 ? 18.331 16.191 -13.752 1.00 92.69 100 ARG A N 1
ATOM 861 C CA . ARG A 1 100 ? 19.460 15.819 -12.883 1.00 92.69 100 ARG A CA 1
ATOM 862 C C . ARG A 1 100 ? 20.086 14.476 -13.247 1.00 92.69 100 ARG A C 1
ATOM 864 O O . ARG A 1 100 ? 21.306 14.358 -13.190 1.00 92.69 100 ARG A O 1
ATOM 871 N N . LEU A 1 101 ? 19.268 13.478 -13.589 1.00 94.75 101 LEU A N 1
ATOM 872 C CA . LEU A 1 101 ? 19.769 12.174 -14.029 1.00 94.75 101 LEU A CA 1
ATOM 873 C C . LEU A 1 101 ? 20.549 12.314 -15.337 1.00 94.75 101 LEU A C 1
ATOM 875 O O . LEU A 1 101 ? 21.682 11.862 -15.416 1.00 94.75 101 LEU A O 1
ATOM 879 N N . LEU A 1 102 ? 19.959 12.970 -16.337 1.00 94.19 102 LEU A N 1
ATOM 880 C CA . LEU A 1 102 ? 20.590 13.150 -17.641 1.00 94.19 102 LEU A CA 1
ATOM 881 C C . LEU A 1 102 ? 21.884 13.948 -17.525 1.00 94.19 102 LEU A C 1
ATOM 883 O O . LEU A 1 102 ? 22.863 13.539 -18.118 1.00 94.19 102 LEU A O 1
ATOM 887 N N . TYR A 1 103 ? 21.915 15.017 -16.727 1.00 93.94 103 TYR A N 1
ATOM 888 C CA . TYR A 1 103 ? 23.134 15.799 -16.516 1.00 93.94 103 TYR A CA 1
ATOM 889 C C . TYR A 1 103 ? 24.277 14.968 -15.916 1.00 93.94 103 TYR A C 1
ATOM 891 O O . TYR A 1 103 ? 25.416 15.086 -16.354 1.00 93.94 103 TYR A O 1
ATOM 899 N N . ALA A 1 104 ? 23.980 14.126 -14.920 1.00 92.38 104 ALA A N 1
ATOM 900 C CA . ALA A 1 104 ? 24.988 13.255 -14.321 1.00 92.38 104 ALA A CA 1
ATOM 901 C C . ALA A 1 104 ? 25.476 12.193 -15.319 1.00 92.38 104 ALA A C 1
ATOM 903 O O . ALA A 1 104 ? 26.675 11.999 -15.480 1.00 92.38 104 ALA A O 1
ATOM 904 N N . GLU A 1 105 ? 24.551 11.543 -16.024 1.00 94.00 105 GLU A N 1
ATOM 905 C CA . GLU A 1 105 ? 24.877 10.468 -16.965 1.00 94.00 105 GLU A CA 1
ATOM 906 C C . GLU A 1 105 ? 25.515 10.970 -18.266 1.00 94.00 105 GLU A C 1
ATOM 908 O O . GLU A 1 105 ? 26.191 10.195 -18.931 1.00 94.00 105 GLU A O 1
ATOM 913 N N . ASP A 1 106 ? 25.352 12.248 -18.622 1.00 93.50 106 ASP A N 1
ATOM 914 C CA . ASP A 1 106 ? 26.047 12.884 -19.750 1.00 93.50 106 ASP A CA 1
ATOM 915 C C . ASP A 1 106 ? 27.567 12.855 -19.535 1.00 93.50 106 ASP A C 1
ATOM 917 O O . ASP A 1 106 ? 28.319 12.510 -20.440 1.00 93.50 106 ASP A O 1
ATOM 921 N N . LYS A 1 107 ? 28.018 13.103 -18.298 1.00 90.81 107 LYS A N 1
ATOM 922 C CA . LYS A 1 107 ? 29.438 13.028 -17.923 1.00 90.81 107 LYS A CA 1
ATOM 923 C C . LYS A 1 107 ? 29.984 11.611 -17.923 1.00 90.81 107 LYS A C 1
ATOM 925 O O . LYS A 1 107 ? 31.082 11.381 -18.421 1.00 90.81 107 LYS A O 1
ATOM 930 N N . GLU A 1 108 ? 29.197 10.654 -17.448 1.00 91.75 108 GLU A N 1
ATOM 931 C CA . GLU A 1 108 ? 29.598 9.246 -17.511 1.00 91.75 108 GLU A CA 1
ATOM 932 C C . GLU A 1 108 ? 29.635 8.727 -18.954 1.00 91.75 108 GLU A C 1
ATOM 934 O O . GLU A 1 108 ? 30.490 7.916 -19.307 1.00 91.75 108 GLU A O 1
ATOM 939 N N . ALA A 1 109 ? 28.735 9.216 -19.809 1.00 91.06 109 ALA A N 1
ATOM 940 C CA . ALA A 1 109 ? 28.715 8.897 -21.227 1.00 91.06 109 ALA A CA 1
ATOM 941 C C . ALA A 1 109 ? 29.901 9.506 -21.984 1.00 91.06 109 ALA A C 1
ATOM 943 O O . ALA A 1 109 ? 30.480 8.807 -22.809 1.00 91.06 109 ALA A O 1
ATOM 944 N N . GLU A 1 110 ? 30.291 10.753 -21.688 1.00 91.62 110 GLU A N 1
ATOM 945 C CA . GLU A 1 110 ? 31.513 11.376 -22.224 1.00 91.62 110 GLU A CA 1
ATOM 946 C C . GLU A 1 110 ? 32.741 10.497 -21.925 1.00 91.62 110 GLU A C 1
ATOM 948 O O . GLU A 1 110 ? 33.525 10.207 -22.828 1.00 91.62 110 GLU A O 1
ATOM 953 N N . GLN A 1 111 ? 32.874 10.000 -20.690 1.00 89.94 111 GLN A N 1
ATOM 954 C CA . GLN A 1 111 ? 33.975 9.105 -20.311 1.00 89.94 111 GLN A CA 1
ATOM 955 C C . GLN A 1 111 ? 33.901 7.739 -21.006 1.00 89.94 111 GLN A C 1
ATOM 957 O O . GLN A 1 111 ? 34.909 7.229 -21.494 1.00 89.94 111 GLN A O 1
ATOM 962 N N . LEU A 1 112 ? 32.708 7.145 -21.111 1.00 90.00 112 LEU A N 1
ATOM 963 C CA . LEU A 1 112 ? 32.524 5.883 -21.839 1.00 90.00 112 LEU A CA 1
ATOM 964 C C . LEU A 1 112 ? 32.861 6.012 -23.326 1.00 90.00 112 LEU A C 1
ATOM 966 O O . LEU A 1 112 ? 33.384 5.068 -23.910 1.00 90.00 112 LEU A O 1
ATOM 970 N N . GLU A 1 113 ? 32.577 7.164 -23.926 1.00 91.62 113 GLU A N 1
ATOM 971 C CA . GLU A 1 113 ? 32.883 7.457 -25.324 1.00 91.62 113 GLU A CA 1
ATOM 972 C C . GLU A 1 113 ? 34.398 7.557 -25.570 1.00 91.62 113 GLU A C 1
ATOM 974 O O . GLU A 1 113 ? 34.882 7.095 -26.604 1.00 91.62 113 GLU A O 1
ATOM 979 N N . LEU A 1 114 ? 35.153 8.103 -24.606 1.00 90.44 114 LEU A N 1
ATOM 980 C CA . LEU A 1 114 ? 36.620 8.147 -24.647 1.00 90.44 114 LEU A CA 1
ATOM 981 C C . LEU A 1 114 ? 37.243 6.747 -24.566 1.00 90.44 114 LEU A C 1
ATOM 983 O O . LEU A 1 114 ? 38.244 6.478 -25.230 1.00 90.44 114 LEU A O 1
ATOM 987 N N . GLU A 1 115 ? 36.661 5.853 -23.764 1.00 89.19 115 GLU A N 1
ATOM 988 C CA . GLU A 1 115 ? 37.136 4.473 -23.629 1.00 89.19 115 GLU A CA 1
ATOM 989 C C . GLU A 1 115 ? 36.738 3.599 -24.825 1.00 89.19 115 GLU A C 1
ATOM 991 O O . GLU A 1 1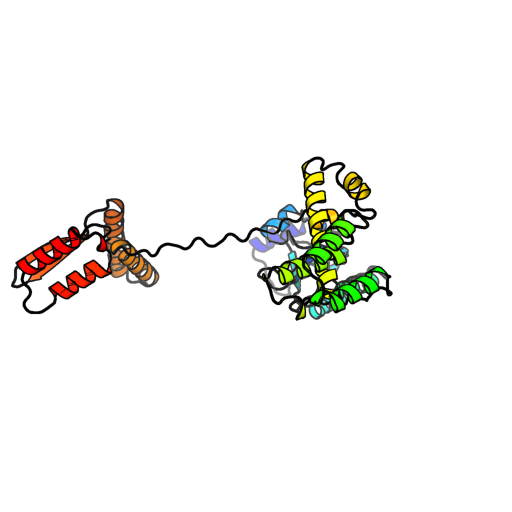15 ? 37.540 2.799 -25.314 1.00 89.19 115 GLU A O 1
ATOM 996 N N . GLN A 1 116 ? 35.487 3.716 -25.278 1.00 87.81 116 GLN A N 1
ATOM 997 C CA . GLN A 1 116 ? 34.916 2.932 -26.370 1.00 87.81 116 GLN A CA 1
ATOM 998 C C . GLN A 1 116 ? 33.986 3.809 -27.227 1.00 87.81 116 GLN A C 1
ATOM 1000 O O . GLN A 1 116 ? 32.828 4.030 -26.853 1.00 87.81 116 GLN A O 1
ATOM 1005 N N . PRO A 1 117 ? 34.452 4.249 -28.412 1.00 91.75 117 PRO A N 1
ATOM 1006 C CA . PRO A 1 117 ? 33.660 5.082 -29.309 1.00 91.75 117 PRO A CA 1
ATOM 1007 C C . PRO A 1 117 ? 32.315 4.443 -29.686 1.00 91.75 117 PRO A C 1
ATOM 1009 O O . PRO A 1 117 ? 32.232 3.253 -29.997 1.00 91.75 117 PRO A O 1
ATOM 1012 N N . GLY A 1 118 ? 31.260 5.251 -29.678 1.00 86.81 118 GLY A N 1
ATOM 1013 C CA . GLY A 1 118 ? 29.873 4.910 -29.977 1.00 86.81 118 GLY A CA 1
ATOM 1014 C C . GLY A 1 118 ? 29.050 4.428 -28.779 1.00 86.81 118 GLY A C 1
ATOM 1015 O O . GLY A 1 118 ? 27.819 4.416 -28.857 1.00 86.81 118 GLY A O 1
ATOM 1016 N N . ILE A 1 119 ? 29.679 4.028 -27.669 1.00 90.06 119 ILE A N 1
ATOM 1017 C CA . ILE A 1 119 ? 28.959 3.441 -26.528 1.00 90.06 119 ILE A CA 1
ATOM 1018 C C . ILE A 1 119 ? 28.283 4.505 -25.669 1.00 90.06 119 ILE A C 1
ATOM 1020 O O . ILE A 1 119 ? 27.142 4.297 -25.244 1.00 90.06 119 ILE A O 1
ATOM 1024 N N . GLY A 1 120 ? 28.954 5.630 -25.418 1.00 89.62 120 GLY A N 1
ATOM 1025 C CA . GLY A 1 120 ? 28.415 6.721 -24.611 1.00 89.62 120 GLY A CA 1
ATOM 1026 C C . GLY A 1 120 ? 27.187 7.338 -25.273 1.00 89.62 120 GLY A C 1
ATOM 1027 O O . GLY A 1 120 ? 26.130 7.464 -24.647 1.00 89.62 120 GLY A O 1
ATOM 1028 N N . VAL A 1 121 ? 27.289 7.620 -26.576 1.00 90.81 121 VAL A N 1
ATOM 1029 C CA . VAL A 1 121 ? 26.181 8.173 -27.373 1.00 90.81 121 VAL A CA 1
ATOM 1030 C C . VAL A 1 121 ? 24.986 7.214 -27.410 1.00 90.81 121 VAL A C 1
ATOM 1032 O O . VAL A 1 121 ? 23.870 7.608 -27.060 1.00 90.81 121 VAL A O 1
ATOM 1035 N N . ALA A 1 122 ? 25.207 5.936 -27.740 1.00 91.25 122 ALA A N 1
ATOM 1036 C CA . ALA A 1 122 ? 24.136 4.938 -27.799 1.00 91.25 122 ALA A CA 1
ATOM 1037 C C . ALA A 1 122 ? 23.453 4.722 -26.435 1.00 91.25 122 ALA A C 1
ATOM 1039 O O . ALA A 1 122 ? 22.236 4.499 -26.357 1.00 91.25 122 ALA A O 1
ATOM 1040 N N . PHE A 1 123 ? 24.218 4.805 -25.342 1.00 93.94 123 PHE A N 1
ATOM 1041 C CA . PHE A 1 123 ? 23.683 4.754 -23.986 1.00 93.94 123 PHE A CA 1
ATOM 1042 C C . PHE A 1 123 ? 22.775 5.952 -23.686 1.00 93.94 123 PHE A C 1
ATOM 1044 O O . PHE A 1 123 ? 21.656 5.742 -23.209 1.00 93.94 123 PHE A O 1
ATOM 1051 N N . LEU A 1 124 ? 23.203 7.184 -23.978 1.00 93.62 124 LEU A N 1
ATOM 1052 C CA . LEU A 1 124 ? 22.392 8.377 -23.718 1.00 93.62 124 LEU A CA 1
ATOM 1053 C C . LEU A 1 124 ? 21.108 8.400 -24.542 1.00 93.62 124 LEU A C 1
ATOM 1055 O O . LEU A 1 124 ? 20.049 8.735 -24.009 1.00 93.62 124 LEU A O 1
ATOM 1059 N N . GLU A 1 125 ? 21.169 8.012 -25.814 1.00 93.00 125 GLU A N 1
ATOM 1060 C CA . GLU A 1 125 ? 19.978 7.875 -26.657 1.00 93.00 125 GLU A CA 1
ATOM 1061 C C . GLU A 1 125 ? 19.005 6.849 -26.072 1.00 93.00 125 GLU A C 1
ATOM 1063 O O . GLU A 1 125 ? 17.808 7.123 -25.914 1.00 93.00 125 GLU A O 1
ATOM 1068 N N . SER A 1 126 ? 19.535 5.697 -25.654 1.00 92.94 126 SER A N 1
ATOM 1069 C CA . SER A 1 126 ? 18.754 4.667 -24.977 1.00 92.94 126 SER A CA 1
ATOM 1070 C C . SER A 1 126 ? 18.120 5.210 -23.698 1.00 92.94 126 SER A C 1
ATOM 1072 O O . SER A 1 126 ? 16.918 5.035 -23.504 1.00 92.94 126 SER A O 1
ATOM 1074 N N . LEU A 1 127 ? 18.875 5.917 -22.852 1.00 93.62 127 LEU A N 1
ATOM 1075 C CA . LEU A 1 127 ? 18.390 6.502 -21.601 1.00 93.62 127 LEU A CA 1
ATOM 1076 C C . LEU A 1 127 ? 17.278 7.534 -21.846 1.00 93.62 127 LEU A C 1
ATOM 1078 O O . LEU A 1 127 ? 16.227 7.463 -21.202 1.00 93.62 127 LEU A O 1
ATOM 1082 N N . ARG A 1 128 ? 17.458 8.436 -22.819 1.00 93.00 128 ARG A N 1
ATOM 1083 C CA . ARG A 1 128 ? 16.460 9.446 -23.214 1.00 93.00 128 ARG A CA 1
ATOM 1084 C C . ARG A 1 128 ? 15.168 8.808 -23.728 1.00 93.00 128 ARG A C 1
ATOM 1086 O O . ARG A 1 128 ? 14.082 9.295 -23.413 1.00 93.00 128 ARG A O 1
ATOM 1093 N N . SER A 1 129 ? 15.244 7.667 -24.419 1.00 92.19 129 SER A N 1
ATOM 1094 C CA . SER A 1 129 ? 14.056 6.945 -24.910 1.00 92.19 129 SER A CA 1
ATOM 1095 C C . SER A 1 129 ? 13.092 6.488 -23.796 1.00 92.19 129 SER A C 1
ATOM 1097 O O . SER A 1 129 ? 11.908 6.232 -24.044 1.00 92.19 129 SER A O 1
ATOM 1099 N N . PHE A 1 130 ? 13.569 6.400 -22.548 1.00 91.38 130 PHE A N 1
ATOM 1100 C CA . PHE A 1 130 ? 12.760 6.007 -21.392 1.00 91.38 130 PHE A CA 1
ATOM 1101 C C . PHE A 1 130 ? 12.063 7.175 -20.686 1.00 91.38 130 PHE A C 1
ATOM 1103 O O . PHE A 1 130 ? 11.190 6.926 -19.849 1.00 91.38 130 PHE A O 1
ATOM 1110 N N . GLN A 1 131 ? 12.368 8.426 -21.043 1.00 87.75 131 GLN A N 1
ATOM 1111 C CA . GLN A 1 131 ? 11.816 9.614 -20.385 1.00 87.75 131 GLN A CA 1
ATOM 1112 C C . GLN A 1 131 ? 10.280 9.655 -20.437 1.00 87.75 131 GLN A C 1
ATOM 1114 O O . GLN A 1 131 ? 9.630 9.920 -19.426 1.00 87.75 131 GLN A O 1
ATOM 1119 N N . GLY A 1 132 ? 9.685 9.290 -21.579 1.00 81.75 132 GLY A N 1
ATOM 1120 C CA . GLY A 1 132 ? 8.227 9.196 -21.731 1.00 81.75 132 GLY A CA 1
ATOM 1121 C C . GLY A 1 132 ? 7.591 7.983 -21.036 1.00 81.75 132 GLY A C 1
ATOM 1122 O O . GLY A 1 132 ? 6.398 7.994 -20.741 1.00 81.75 132 GLY A O 1
ATOM 1123 N N . LYS A 1 133 ? 8.371 6.932 -20.748 1.00 86.88 133 LYS A N 1
ATOM 1124 C CA . LYS A 1 133 ? 7.878 5.685 -20.131 1.00 86.88 133 LYS A CA 1
ATOM 1125 C C . LYS A 1 133 ? 7.854 5.759 -18.603 1.00 86.88 133 LYS A C 1
ATOM 1127 O O . LYS A 1 133 ? 7.012 5.113 -17.977 1.00 86.88 133 LYS A O 1
ATOM 1132 N N . TYR A 1 134 ? 8.759 6.532 -18.005 1.00 88.75 134 TYR A N 1
ATOM 1133 C CA . TYR A 1 134 ? 8.921 6.625 -16.554 1.00 88.75 134 TYR A CA 1
ATOM 1134 C C . TYR A 1 134 ? 8.820 8.075 -16.078 1.00 88.75 134 TYR A C 1
ATOM 1136 O O . TYR A 1 134 ? 9.836 8.757 -15.970 1.00 88.75 134 TYR A O 1
ATOM 1144 N N . PRO A 1 135 ? 7.613 8.569 -15.761 1.00 83.06 135 PRO A N 1
ATOM 1145 C CA . PRO A 1 135 ? 7.448 9.945 -15.315 1.00 83.06 135 PRO A CA 1
ATOM 1146 C C . PRO A 1 135 ? 8.105 10.157 -13.941 1.00 83.06 135 PRO A C 1
ATOM 1148 O O . PRO A 1 135 ? 7.745 9.508 -12.954 1.00 83.06 135 PRO A O 1
ATOM 1151 N N . LEU A 1 136 ? 9.065 11.082 -13.892 1.00 83.12 136 LEU A N 1
ATOM 1152 C CA . LEU A 1 136 ? 9.676 11.638 -12.681 1.00 83.12 136 LEU A CA 1
ATOM 1153 C C . LEU A 1 136 ? 9.231 13.099 -12.522 1.00 83.12 136 LEU A C 1
ATOM 1155 O O . LEU A 1 136 ? 8.970 13.763 -13.520 1.00 83.12 136 LEU A O 1
ATOM 1159 N N . GLY A 1 137 ? 9.090 13.595 -11.290 1.00 64.56 137 GLY A N 1
ATOM 1160 C CA . GLY A 1 137 ? 8.724 14.996 -11.010 1.00 64.56 137 GLY A CA 1
ATOM 1161 C C . GLY A 1 137 ? 7.275 15.412 -11.321 1.00 64.56 137 GLY A C 1
ATOM 1162 O O . GLY A 1 137 ? 6.814 16.436 -10.825 1.00 64.56 137 GLY A O 1
ATOM 1163 N N . VAL A 1 138 ? 6.517 14.608 -12.068 1.00 56.78 138 VAL A N 1
ATOM 1164 C CA . VAL A 1 138 ? 5.121 14.893 -12.424 1.00 56.78 138 VAL A CA 1
ATOM 1165 C C . VAL A 1 138 ? 4.213 13.937 -11.652 1.00 56.78 138 VAL A C 1
ATOM 1167 O O . VAL A 1 138 ? 4.288 12.720 -11.831 1.00 56.78 138 VAL A O 1
ATOM 1170 N N . SER A 1 139 ? 3.349 14.468 -10.773 1.00 45.66 139 SER A N 1
ATOM 1171 C CA . SER A 1 139 ? 2.209 13.687 -10.266 1.00 45.66 139 SER A CA 1
ATOM 1172 C C . SER A 1 139 ? 1.476 13.144 -11.485 1.00 45.66 139 SER A C 1
ATOM 1174 O O . SER A 1 139 ? 1.122 13.958 -12.337 1.00 45.66 139 SER A O 1
ATOM 1176 N N . PRO A 1 140 ? 1.260 11.825 -11.624 1.00 43.91 140 PRO A N 1
ATOM 1177 C CA . PRO A 1 140 ? 0.625 11.301 -12.814 1.00 43.91 140 PRO A CA 1
ATOM 1178 C C . PRO A 1 140 ? -0.800 11.848 -12.854 1.00 43.91 140 PRO A C 1
ATOM 1180 O O . PRO A 1 140 ? -1.711 11.317 -12.216 1.00 43.91 140 PRO A O 1
ATOM 1183 N N . LEU A 1 141 ? -1.004 12.915 -13.631 1.00 42.94 141 LEU A N 1
ATOM 1184 C CA . LEU A 1 141 ? -2.259 13.100 -14.320 1.00 42.94 141 LEU A CA 1
ATOM 1185 C C . LEU A 1 141 ? -2.437 11.788 -15.059 1.00 42.94 141 LEU A C 1
ATOM 1187 O O . LEU A 1 141 ? -1.612 11.399 -15.883 1.00 42.94 141 LEU A O 1
ATOM 1191 N N . ILE A 1 142 ? -3.450 11.040 -14.643 1.00 41.22 142 ILE A N 1
ATOM 1192 C CA . ILE A 1 142 ? -3.921 9.868 -15.352 1.00 41.22 142 ILE A CA 1
ATOM 1193 C C . ILE A 1 142 ? -4.266 10.388 -16.746 1.00 41.22 142 ILE A C 1
ATOM 1195 O O . ILE A 1 142 ? -5.364 10.901 -16.956 1.00 41.22 142 ILE A O 1
ATOM 1199 N N . VAL A 1 143 ? -3.310 10.326 -17.672 1.00 39.12 143 VAL A N 1
ATOM 1200 C CA . VAL A 1 143 ? -3.567 10.574 -19.080 1.00 39.12 143 VAL A CA 1
ATOM 1201 C C . VAL A 1 143 ? -4.461 9.416 -19.477 1.00 39.12 143 VAL A C 1
ATOM 1203 O O . VAL A 1 143 ? -4.027 8.268 -19.591 1.00 39.12 143 VAL A O 1
ATOM 1206 N N . LYS A 1 144 ? -5.765 9.700 -19.532 1.00 37.28 144 LYS A N 1
ATOM 1207 C CA . LYS A 1 144 ? -6.720 8.824 -20.197 1.00 37.28 144 LYS A CA 1
ATOM 1208 C C . LYS A 1 144 ? -6.136 8.585 -21.589 1.00 37.28 144 LYS A C 1
ATOM 1210 O O . LYS A 1 144 ? -5.867 9.581 -22.256 1.00 37.28 144 LYS A O 1
ATOM 1215 N N . PRO A 1 145 ? -5.913 7.330 -22.009 1.00 42.78 145 PRO A N 1
ATOM 1216 C CA . PRO A 1 145 ? -5.562 7.078 -23.395 1.00 42.78 145 PRO A CA 1
ATOM 1217 C C . PRO A 1 145 ? -6.638 7.735 -24.255 1.00 42.78 145 PRO A C 1
ATOM 1219 O O . PRO A 1 145 ? -7.834 7.534 -24.019 1.00 42.78 145 PRO A O 1
ATOM 1222 N N . GLU A 1 146 ? -6.197 8.602 -25.156 1.00 38.84 146 GLU A N 1
ATOM 1223 C CA . GLU A 1 146 ? -7.067 9.262 -26.111 1.00 38.84 146 GLU A CA 1
ATOM 1224 C C . GLU A 1 146 ? -7.654 8.163 -26.997 1.00 38.84 146 GLU A C 1
ATOM 1226 O O . GLU A 1 146 ? -6.933 7.373 -27.609 1.00 38.84 146 GLU A O 1
ATOM 1231 N N . ILE A 1 147 ? -8.976 8.012 -26.928 1.00 50.84 147 ILE A N 1
ATOM 1232 C CA . ILE A 1 147 ? -9.690 6.972 -27.659 1.00 50.84 147 ILE A CA 1
ATOM 1233 C C . ILE A 1 147 ? -9.729 7.442 -29.106 1.00 50.84 147 ILE A C 1
ATOM 1235 O O . ILE A 1 147 ? -10.525 8.310 -29.450 1.00 50.84 147 ILE A O 1
ATOM 1239 N N . VAL A 1 148 ? -8.871 6.869 -29.945 1.00 48.50 148 VAL A N 1
ATOM 1240 C CA . VAL A 1 148 ? -9.041 6.939 -31.395 1.00 48.50 148 VAL A CA 1
ATOM 1241 C C . VAL A 1 148 ? -10.341 6.201 -31.705 1.00 48.50 148 VAL A C 1
ATOM 1243 O O . VAL A 1 148 ? -10.445 5.000 -31.446 1.00 48.50 148 VAL A O 1
ATOM 1246 N N . GLU A 1 149 ? -11.364 6.918 -32.170 1.00 48.44 149 GLU A N 1
ATOM 1247 C CA . GLU A 1 149 ? -12.610 6.281 -32.586 1.00 48.44 149 GLU A CA 1
ATOM 1248 C C . GLU A 1 149 ? -12.318 5.390 -33.807 1.00 48.44 149 GLU A C 1
ATOM 1250 O O . GLU A 1 149 ? -11.858 5.898 -34.830 1.00 48.44 149 GLU A O 1
ATOM 1255 N N . PRO A 1 150 ? -12.530 4.062 -33.726 1.00 52.16 150 PRO A N 1
ATOM 1256 C CA . PRO A 1 150 ? -12.423 3.209 -34.901 1.00 52.16 150 PRO A CA 1
ATOM 1257 C C . PRO A 1 150 ? -13.513 3.583 -35.921 1.00 52.16 150 PRO A C 1
ATOM 1259 O O . PRO A 1 150 ? -14.549 4.128 -35.518 1.00 52.16 150 PRO A O 1
ATOM 1262 N N . PRO A 1 151 ? -13.310 3.265 -37.214 1.00 57.31 151 PRO A N 1
ATOM 1263 C CA . PRO A 1 151 ? -14.262 3.572 -38.281 1.00 57.31 151 PRO A CA 1
ATOM 1264 C C . PRO A 1 151 ? -15.668 3.035 -37.974 1.00 57.31 151 PRO A C 1
ATOM 1266 O O . PRO A 1 151 ? -15.832 2.059 -37.235 1.00 57.31 151 PRO A O 1
ATOM 1269 N N . GLU A 1 152 ? -16.690 3.701 -38.518 1.00 58.38 152 GLU A N 1
ATOM 1270 C CA . GLU A 1 152 ? -18.104 3.423 -38.246 1.00 58.38 152 GLU A CA 1
ATOM 1271 C C . GLU A 1 152 ? -18.515 1.999 -38.655 1.00 58.38 152 GLU A C 1
ATOM 1273 O O . GLU A 1 152 ? -18.903 1.736 -39.787 1.00 58.38 152 GLU A O 1
ATOM 1278 N N . SER A 1 153 ? -18.451 1.072 -37.699 1.00 72.12 153 SER A N 1
ATOM 1279 C CA . SER A 1 153 ? -19.039 -0.267 -37.805 1.00 72.12 153 SER A CA 1
ATOM 1280 C C . SER A 1 153 ? -20.570 -0.204 -37.709 1.00 72.12 153 SER A C 1
ATOM 1282 O O . SER A 1 153 ? -21.118 0.643 -36.998 1.00 72.12 153 SER A O 1
ATOM 1284 N N . ASP A 1 154 ? -21.271 -1.135 -38.359 1.00 74.25 154 ASP A N 1
ATOM 1285 C CA . ASP A 1 154 ? -22.733 -1.269 -38.278 1.00 74.25 154 ASP A CA 1
ATOM 1286 C C . ASP A 1 154 ? -23.228 -1.458 -36.829 1.00 74.25 154 ASP A C 1
ATOM 1288 O O . ASP A 1 154 ? -24.291 -0.953 -36.463 1.00 74.25 154 ASP A O 1
ATOM 1292 N N . GLU A 1 155 ? -22.408 -2.056 -35.951 1.00 76.31 155 GLU A N 1
ATOM 1293 C CA . GLU A 1 155 ? -22.688 -2.147 -34.508 1.00 76.31 155 GLU A CA 1
ATOM 1294 C C . GLU A 1 155 ? -22.821 -0.757 -33.863 1.00 76.31 155 GLU A C 1
ATOM 1296 O O . GLU A 1 155 ? -23.659 -0.543 -32.987 1.00 76.31 155 GLU A O 1
ATOM 1301 N N . MET A 1 156 ? -22.019 0.218 -34.301 1.00 75.62 156 MET A N 1
ATOM 1302 C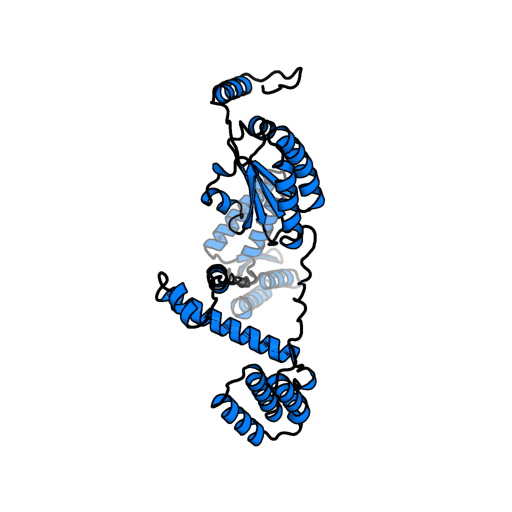 CA . MET A 1 156 ? -22.060 1.580 -33.763 1.00 75.62 156 MET A CA 1
ATOM 1303 C C . MET A 1 156 ? -23.277 2.357 -34.233 1.00 75.62 156 MET A C 1
ATOM 1305 O O . MET A 1 156 ? -23.802 3.170 -33.470 1.00 75.62 156 MET A O 1
ATOM 1309 N N . ARG A 1 157 ? -23.731 2.094 -35.460 1.00 80.12 157 ARG A N 1
ATOM 1310 C CA . ARG A 1 157 ? -24.966 2.670 -35.990 1.00 80.12 157 ARG A CA 1
ATOM 1311 C C . ARG A 1 157 ? -26.156 2.171 -35.178 1.00 80.12 157 ARG A C 1
ATOM 1313 O O . ARG A 1 157 ? -26.878 2.980 -34.601 1.00 80.12 157 ARG A O 1
ATOM 1320 N N . TYR A 1 158 ? -26.243 0.856 -34.988 1.00 82.50 158 TYR A N 1
ATOM 1321 C CA . TYR A 1 158 ? -27.290 0.234 -34.184 1.00 82.50 158 TYR A CA 1
ATOM 1322 C C . TYR A 1 158 ? -27.247 0.665 -32.705 1.00 82.50 158 TYR A C 1
ATOM 1324 O O . TYR A 1 158 ? -28.279 0.960 -32.105 1.00 82.50 158 TYR A O 1
ATOM 1332 N N . LEU A 1 159 ? -26.053 0.807 -32.112 1.00 83.38 159 LEU A N 1
ATOM 1333 C CA . LEU A 1 159 ? -25.905 1.310 -30.743 1.00 83.38 159 LEU A CA 1
ATOM 1334 C C . LEU A 1 159 ? -26.412 2.755 -30.595 1.00 83.38 159 LEU A C 1
ATOM 1336 O O . LEU A 1 159 ? -27.062 3.071 -29.600 1.00 83.38 159 LEU A O 1
ATOM 1340 N N . ARG A 1 160 ? -26.119 3.639 -31.559 1.00 81.69 160 ARG A N 1
ATOM 1341 C CA . ARG A 1 160 ? -26.611 5.029 -31.546 1.00 81.69 160 ARG A CA 1
ATOM 1342 C C . ARG A 1 160 ? -28.130 5.082 -31.709 1.00 81.69 160 ARG A C 1
ATOM 1344 O O . ARG A 1 160 ? -28.781 5.829 -30.982 1.00 81.69 160 ARG A O 1
ATOM 1351 N N . GLU A 1 161 ? -28.689 4.264 -32.597 1.00 83.44 161 GLU A N 1
ATOM 1352 C CA . GLU A 1 161 ? -30.139 4.147 -32.788 1.00 83.44 161 GLU A CA 1
ATOM 1353 C C . GLU A 1 161 ? -30.854 3.688 -31.511 1.00 83.44 161 GLU A C 1
ATOM 1355 O O . GLU A 1 161 ? -31.865 4.277 -31.132 1.00 83.44 161 GLU A O 1
ATOM 1360 N N . LEU A 1 162 ? -30.299 2.703 -30.796 1.00 83.25 162 LEU A N 1
ATOM 1361 C CA . LEU A 1 162 ? -30.846 2.233 -29.519 1.00 83.25 162 LEU A CA 1
ATOM 1362 C C . LEU A 1 162 ? -30.746 3.273 -28.395 1.00 83.25 162 LEU A C 1
ATOM 1364 O O . LEU A 1 162 ? -31.616 3.316 -27.531 1.00 83.25 162 LEU A O 1
ATOM 1368 N N . ILE A 1 163 ? -29.712 4.119 -28.384 1.00 83.19 163 ILE A N 1
ATOM 1369 C CA . ILE A 1 163 ? -29.617 5.229 -27.420 1.00 83.19 163 ILE A CA 1
ATOM 1370 C C . ILE A 1 163 ? -30.691 6.283 -27.714 1.00 83.19 163 ILE A C 1
ATOM 1372 O O . ILE A 1 163 ? -31.301 6.794 -26.779 1.00 83.19 163 ILE A O 1
ATOM 1376 N N . ALA A 1 164 ? -30.934 6.588 -28.993 1.00 80.12 164 ALA A N 1
ATOM 1377 C CA . ALA A 1 164 ? -31.931 7.574 -29.406 1.00 80.12 164 ALA A CA 1
ATOM 1378 C C . ALA A 1 164 ? -33.369 7.092 -29.152 1.00 80.12 164 ALA A C 1
ATOM 1380 O O . ALA A 1 164 ? -34.174 7.839 -28.606 1.00 80.12 164 ALA A O 1
ATOM 1381 N N . LYS A 1 165 ? -33.674 5.834 -29.496 1.00 80.12 165 LYS A N 1
ATOM 1382 C CA . LYS A 1 165 ? -35.017 5.241 -29.366 1.00 80.12 165 LYS A CA 1
ATOM 1383 C C . LYS A 1 165 ? -35.289 4.611 -28.000 1.00 80.12 165 LYS A C 1
ATOM 1385 O O . LYS A 1 165 ? -36.422 4.264 -27.694 1.00 80.12 165 LYS A O 1
ATOM 1390 N N . GLY A 1 166 ? -34.269 4.456 -27.155 1.00 71.50 166 GLY A N 1
ATOM 1391 C CA . GLY A 1 166 ? -34.371 3.716 -25.894 1.00 71.50 166 GLY A CA 1
ATOM 1392 C C . GLY A 1 166 ? -35.371 4.288 -24.886 1.00 71.50 166 GLY A C 1
ATOM 1393 O O . GLY A 1 166 ? -35.849 3.545 -24.038 1.00 71.50 166 GLY A O 1
ATOM 1394 N N . ALA A 1 167 ? -35.709 5.578 -24.979 1.00 70.06 167 ALA A N 1
ATOM 1395 C CA . ALA A 1 167 ? -36.726 6.206 -24.132 1.00 70.06 167 ALA A CA 1
ATOM 1396 C C . ALA A 1 167 ? -38.173 5.890 -24.563 1.00 70.06 167 ALA A C 1
ATOM 1398 O O . ALA A 1 167 ? -39.090 6.080 -23.770 1.00 70.06 167 ALA A O 1
ATOM 1399 N N . GLU A 1 168 ? -38.372 5.421 -25.798 1.00 76.38 168 GLU A N 1
ATOM 1400 C CA . GLU A 1 168 ? -39.688 5.156 -26.397 1.00 76.38 168 GLU A CA 1
ATOM 1401 C C . GLU A 1 168 ? -40.092 3.675 -26.311 1.00 76.38 168 GLU A C 1
ATOM 1403 O O . GLU A 1 168 ? -41.253 3.343 -26.536 1.00 76.38 168 GLU A O 1
ATOM 1408 N N . LEU A 1 169 ? -39.153 2.782 -25.975 1.00 79.31 169 LEU A N 1
ATOM 1409 C CA . LEU A 1 169 ? -39.381 1.336 -25.928 1.00 79.31 169 LEU A CA 1
ATOM 1410 C C . LEU A 1 169 ? -40.074 0.895 -24.632 1.00 79.31 169 LEU A C 1
ATOM 1412 O O . LEU A 1 169 ? -39.691 1.300 -23.530 1.00 79.31 169 LEU A O 1
ATOM 1416 N N . ASN A 1 170 ? -41.041 -0.016 -24.752 1.00 81.44 170 ASN A N 1
ATOM 1417 C CA . ASN A 1 170 ? -41.697 -0.639 -23.602 1.00 81.44 170 ASN A CA 1
ATOM 1418 C C . ASN A 1 170 ? -40.816 -1.751 -22.988 1.00 81.44 170 ASN A C 1
ATOM 1420 O O . ASN A 1 170 ? -40.018 -2.394 -23.669 1.00 81.44 170 ASN A O 1
ATOM 1424 N N . ALA A 1 171 ? -40.989 -2.039 -21.695 1.00 79.75 171 ALA A N 1
ATOM 1425 C CA . ALA A 1 171 ? -40.252 -3.077 -20.970 1.00 79.75 171 ALA A CA 1
ATOM 1426 C C . ALA A 1 171 ? -40.343 -4.468 -21.630 1.00 79.75 171 ALA A C 1
ATOM 1428 O O . ALA A 1 171 ? -39.360 -5.207 -21.611 1.00 79.75 171 ALA A O 1
ATOM 1429 N N . GLY A 1 172 ? -41.490 -4.803 -22.238 1.00 81.25 172 GLY A N 1
ATOM 1430 C CA . GLY A 1 172 ? -41.679 -6.052 -22.988 1.00 81.25 172 GLY A CA 1
ATOM 1431 C C . GLY A 1 172 ? -40.829 -6.124 -24.261 1.00 81.25 172 GLY A C 1
ATOM 1432 O O . GLY A 1 172 ? -40.136 -7.111 -24.483 1.00 81.25 172 GLY A O 1
ATOM 1433 N N . GLU A 1 173 ? -40.786 -5.044 -25.041 1.00 82.94 173 GLU A N 1
ATOM 1434 C CA . GLU A 1 173 ? -39.979 -4.956 -26.268 1.00 82.94 173 GLU A CA 1
ATOM 1435 C C . GLU A 1 173 ? -38.478 -4.995 -25.951 1.00 82.94 173 GLU A C 1
ATOM 1437 O O . GLU A 1 173 ? -37.693 -5.633 -26.653 1.00 82.94 173 GLU A O 1
ATOM 1442 N N . ILE A 1 174 ? -38.067 -4.357 -24.849 1.00 84.12 174 ILE A N 1
ATOM 1443 C CA . ILE A 1 174 ? -36.680 -4.393 -24.374 1.00 84.12 174 ILE A CA 1
ATOM 1444 C C . ILE A 1 174 ? -36.289 -5.811 -23.943 1.00 84.12 174 ILE A C 1
ATOM 1446 O O . ILE A 1 174 ? -35.158 -6.223 -24.203 1.00 84.12 174 ILE A O 1
ATOM 1450 N N . ALA A 1 175 ? -37.192 -6.555 -23.294 1.00 83.62 175 ALA A N 1
ATOM 1451 C CA . ALA A 1 175 ? -36.945 -7.940 -22.902 1.00 83.62 175 ALA A CA 1
ATOM 1452 C C . ALA A 1 175 ? -36.749 -8.839 -24.133 1.00 83.62 175 ALA A C 1
ATOM 1454 O O . ALA A 1 175 ? -35.744 -9.541 -24.208 1.00 83.62 175 ALA A O 1
ATOM 1455 N N . GLU A 1 176 ? -37.609 -8.721 -25.148 1.00 86.88 176 GLU A N 1
ATOM 1456 C CA . GLU A 1 176 ? -37.456 -9.473 -26.400 1.00 86.88 176 GLU A CA 1
ATOM 1457 C C . GLU A 1 176 ? -36.150 -9.146 -27.136 1.00 86.88 176 GLU A C 1
ATOM 1459 O O . GLU A 1 176 ? -35.475 -10.042 -27.643 1.00 86.88 176 GLU A O 1
ATOM 1464 N N . LEU A 1 177 ? -35.762 -7.866 -27.199 1.00 85.88 177 LEU A N 1
ATOM 1465 C CA . LEU A 1 177 ? -34.485 -7.459 -27.797 1.00 85.88 177 LEU A CA 1
ATOM 1466 C C . LEU A 1 177 ? -33.287 -7.993 -27.005 1.00 85.88 177 LEU A C 1
ATOM 1468 O O . LEU A 1 177 ? -32.261 -8.347 -27.586 1.00 85.88 177 LEU A O 1
ATOM 1472 N N . LEU A 1 178 ? -33.407 -8.052 -25.680 1.00 86.81 178 LEU A N 1
ATOM 1473 C CA . LEU A 1 178 ? -32.371 -8.559 -24.792 1.00 86.81 178 LEU A CA 1
ATOM 1474 C C . LEU A 1 178 ? -32.220 -10.078 -24.914 1.00 86.81 178 LEU A C 1
ATOM 1476 O O . LEU A 1 178 ? -31.085 -10.551 -24.897 1.00 86.81 178 LEU A O 1
ATOM 1480 N N . ASP A 1 179 ? -33.314 -10.813 -25.100 1.00 86.38 179 ASP A N 1
ATOM 1481 C CA . ASP A 1 179 ? -33.297 -12.256 -25.346 1.00 86.38 179 ASP A CA 1
ATOM 1482 C C . ASP A 1 179 ? -32.726 -12.571 -26.736 1.00 86.38 179 ASP A C 1
ATOM 1484 O O . ASP A 1 179 ? -31.772 -13.343 -26.846 1.00 86.38 179 ASP A O 1
ATOM 1488 N N . LYS A 1 180 ? -33.181 -11.867 -27.784 1.00 87.81 180 LYS A N 1
ATOM 1489 C CA . LYS A 1 180 ? -32.635 -11.997 -29.150 1.00 87.81 180 LYS A CA 1
ATOM 1490 C C . LYS A 1 180 ? -31.131 -11.732 -29.202 1.00 87.81 180 LYS A C 1
ATOM 1492 O O . LYS A 1 180 ? -30.388 -12.473 -29.843 1.00 87.81 180 LYS A O 1
ATOM 1497 N N . GLU A 1 181 ? -30.656 -10.699 -28.510 1.00 87.25 181 GLU A N 1
ATOM 1498 C CA . GLU A 1 181 ? -29.227 -10.379 -28.466 1.00 87.25 181 GLU A CA 1
ATOM 1499 C C . GLU A 1 181 ? -28.432 -11.374 -27.599 1.00 87.25 181 GLU A C 1
ATOM 1501 O O . GLU A 1 181 ? -27.256 -11.627 -27.868 1.00 87.25 181 GLU A O 1
ATOM 1506 N N . GLN A 1 182 ? -29.047 -11.958 -26.563 1.00 84.88 182 GLN A N 1
ATOM 1507 C CA . GLN A 1 182 ? -28.418 -13.001 -25.746 1.00 84.88 182 GLN A CA 1
ATOM 1508 C C . GLN A 1 182 ? -28.311 -14.343 -26.466 1.00 84.88 182 GLN A C 1
ATOM 1510 O O . GLN A 1 182 ? -27.344 -15.065 -26.219 1.00 84.88 182 GLN A O 1
ATOM 1515 N N . GLU A 1 183 ? -29.257 -14.682 -27.334 1.00 83.38 183 GLU A N 1
ATOM 1516 C CA . GLU A 1 183 ? -29.228 -15.911 -28.130 1.00 83.38 183 GLU A CA 1
ATOM 1517 C C . GLU A 1 183 ? -28.374 -15.760 -29.395 1.00 83.38 183 GLU A C 1
ATOM 1519 O O . GLU A 1 183 ? -27.656 -16.693 -29.757 1.00 83.38 183 GLU A O 1
ATOM 1524 N N . GLY A 1 184 ? -28.392 -14.575 -30.012 1.00 85.19 184 GLY A N 1
ATOM 1525 C CA . GLY A 1 184 ? -27.665 -14.250 -31.238 1.00 85.19 184 GLY A CA 1
ATOM 1526 C C . GLY A 1 184 ? -26.202 -13.836 -31.029 1.00 85.19 184 GLY A C 1
ATOM 1527 O O . GLY A 1 184 ? -25.385 -14.573 -30.475 1.00 85.19 184 GLY A O 1
ATOM 1528 N N . GLU A 1 185 ? -25.851 -12.642 -31.518 1.00 77.12 185 GLU A N 1
ATOM 1529 C CA . GLU A 1 185 ? -24.461 -12.168 -31.652 1.00 77.12 185 GLU A CA 1
ATOM 1530 C C . GLU A 1 185 ? -23.771 -11.816 -30.321 1.00 77.12 185 GLU A C 1
ATOM 1532 O O . GLU A 1 185 ? -22.546 -11.682 -30.276 1.00 77.12 185 GLU A O 1
ATOM 1537 N N . LYS A 1 186 ? -24.523 -11.699 -29.215 1.00 84.25 186 LYS A N 1
ATOM 1538 C CA . LYS A 1 186 ? -24.006 -11.442 -27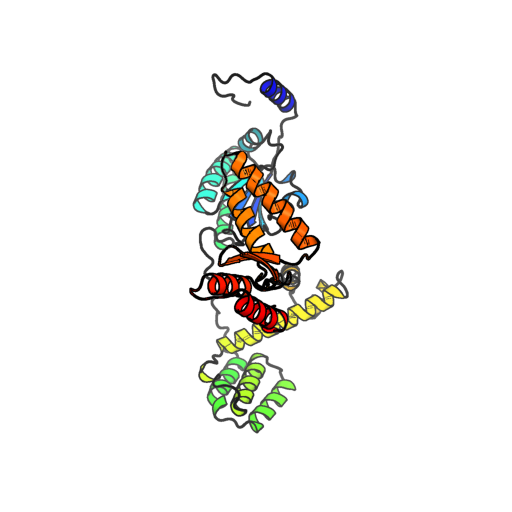.856 1.00 84.25 186 LYS A CA 1
ATOM 1539 C C . LYS A 1 186 ? -23.106 -10.208 -27.771 1.00 84.25 186 LYS A C 1
ATOM 1541 O O . LYS A 1 186 ? -22.123 -10.189 -27.017 1.00 84.25 186 LYS A O 1
ATOM 1546 N N . ARG A 1 187 ? -23.445 -9.147 -28.505 1.00 84.38 187 ARG A N 1
ATOM 1547 C CA . ARG A 1 187 ? -22.630 -7.930 -28.564 1.00 84.38 187 ARG A CA 1
ATOM 1548 C C . ARG A 1 187 ? -22.666 -7.216 -27.219 1.00 84.38 187 ARG A C 1
ATOM 1550 O O . ARG A 1 187 ? -23.704 -6.763 -26.731 1.00 84.38 187 ARG A O 1
ATOM 1557 N N . ALA A 1 188 ? -21.501 -7.120 -26.582 1.00 82.50 188 ALA A N 1
ATOM 1558 C CA . ALA A 1 188 ? -21.390 -6.678 -25.194 1.00 82.50 188 ALA A CA 1
ATOM 1559 C C . ALA A 1 188 ? -21.882 -5.238 -24.978 1.00 82.50 188 ALA A C 1
ATOM 1561 O O . ALA A 1 188 ? -22.479 -4.947 -23.940 1.00 82.50 188 ALA A O 1
ATOM 1562 N N . CYS A 1 189 ? -21.649 -4.343 -25.942 1.00 84.75 189 CYS A N 1
ATOM 1563 C CA . CYS A 1 189 ? -22.087 -2.949 -25.869 1.00 84.75 189 CYS A CA 1
ATOM 1564 C C . CYS A 1 189 ? -23.618 -2.843 -25.858 1.00 84.75 189 CYS A C 1
ATOM 1566 O O . CYS A 1 189 ? -24.182 -2.159 -25.002 1.00 84.75 189 CYS A O 1
ATOM 1568 N N . ILE A 1 190 ? -24.279 -3.578 -26.753 1.00 85.12 190 ILE A N 1
ATOM 1569 C CA . ILE A 1 190 ? -25.738 -3.589 -26.905 1.00 85.12 190 ILE A CA 1
ATOM 1570 C C . ILE A 1 190 ? -26.396 -4.250 -25.692 1.00 85.12 190 ILE A C 1
ATOM 1572 O O . ILE A 1 190 ? -27.300 -3.670 -25.099 1.00 85.12 190 ILE A O 1
ATOM 1576 N N . LEU A 1 191 ? -25.877 -5.388 -25.221 1.00 85.94 191 LEU A N 1
ATOM 1577 C CA . LEU A 1 191 ? -26.383 -6.049 -24.011 1.00 85.94 191 LEU A CA 1
ATOM 1578 C C . LEU A 1 191 ? -26.273 -5.173 -22.756 1.00 85.94 191 LEU A C 1
ATOM 1580 O O . LEU A 1 191 ? -27.156 -5.199 -21.897 1.00 85.94 191 LEU A O 1
ATOM 1584 N N . ILE A 1 192 ? -25.186 -4.407 -22.614 1.00 86.06 192 ILE A N 1
ATOM 1585 C CA . ILE A 1 192 ? -25.026 -3.470 -21.494 1.00 86.06 192 ILE A CA 1
ATOM 1586 C C . ILE A 1 192 ? -26.037 -2.329 -21.606 1.00 86.06 192 ILE A C 1
ATOM 1588 O O . ILE A 1 192 ? -26.614 -1.954 -20.588 1.00 86.06 192 ILE A O 1
ATOM 1592 N N . LEU A 1 193 ? -26.259 -1.799 -22.811 1.00 85.25 193 LEU A N 1
ATOM 1593 C CA . LEU A 1 193 ? -27.232 -0.738 -23.048 1.00 85.25 193 LEU A CA 1
ATOM 1594 C C . LEU A 1 193 ? -28.665 -1.213 -22.766 1.00 85.25 193 LEU A C 1
ATOM 1596 O O . LEU A 1 193 ? -29.341 -0.599 -21.947 1.00 85.25 193 LEU A O 1
ATOM 1600 N N . LEU A 1 194 ? -29.097 -2.332 -23.354 1.00 86.25 194 LEU A N 1
ATOM 1601 C CA . LEU A 1 194 ? -30.442 -2.891 -23.161 1.00 86.25 194 LEU A CA 1
ATOM 1602 C C . LEU A 1 194 ? -30.738 -3.180 -21.683 1.00 86.25 194 LEU A C 1
ATOM 1604 O O . LEU A 1 194 ? -31.821 -2.874 -21.195 1.00 86.25 194 LEU A O 1
ATOM 1608 N N . ARG A 1 195 ? -29.754 -3.686 -20.925 1.00 84.88 195 ARG A N 1
ATOM 1609 C CA . ARG A 1 195 ? -29.892 -3.897 -19.471 1.00 84.88 195 ARG A CA 1
ATOM 1610 C C . ARG A 1 195 ? -30.074 -2.605 -18.686 1.00 84.88 195 ARG A C 1
ATOM 1612 O O . ARG A 1 195 ? -30.719 -2.627 -17.640 1.00 84.88 195 ARG A O 1
ATOM 1619 N N . GLU A 1 196 ? -29.458 -1.512 -19.121 1.00 83.69 196 GLU A N 1
ATOM 1620 C CA . GLU A 1 196 ? -29.634 -0.213 -18.472 1.00 83.69 196 GLU A CA 1
ATOM 1621 C C . GLU A 1 196 ? -30.978 0.406 -18.856 1.00 83.69 196 GLU A C 1
ATOM 1623 O O . GLU A 1 196 ? -31.682 0.846 -17.956 1.00 83.69 196 GLU A O 1
ATOM 1628 N N . ILE A 1 197 ? -31.392 0.341 -20.129 1.00 83.38 197 ILE A N 1
ATOM 1629 C CA . ILE A 1 197 ? -32.729 0.779 -20.568 1.00 83.38 197 ILE A CA 1
ATOM 1630 C C . ILE A 1 197 ? -33.818 0.014 -19.790 1.00 83.38 197 ILE A C 1
ATOM 1632 O O . ILE A 1 197 ? -34.702 0.629 -19.196 1.00 83.38 197 ILE A O 1
ATOM 1636 N N . TYR A 1 198 ? -33.698 -1.313 -19.671 1.00 83.62 198 TYR A N 1
ATOM 1637 C CA . TYR A 1 198 ? -34.644 -2.145 -18.918 1.00 83.62 198 TYR A CA 1
ATOM 1638 C C . TYR A 1 198 ? -34.766 -1.732 -17.442 1.00 83.62 198 TYR A C 1
ATOM 1640 O O . TYR A 1 198 ? -35.863 -1.630 -16.896 1.00 83.62 198 TYR A O 1
ATOM 1648 N N . LYS A 1 199 ? -33.642 -1.434 -16.775 1.00 80.06 199 LYS A N 1
ATOM 1649 C CA . LYS A 1 199 ? -33.646 -0.965 -15.377 1.00 80.06 199 LYS A CA 1
ATOM 1650 C C . LYS A 1 199 ? -34.347 0.378 -15.200 1.00 80.06 199 LYS A C 1
ATOM 1652 O O . LYS A 1 199 ? -34.831 0.664 -14.107 1.00 80.06 199 LYS A O 1
ATOM 1657 N N . GLN A 1 200 ? -34.362 1.212 -16.231 1.00 78.94 200 GLN A N 1
ATOM 1658 C CA . GLN A 1 200 ? -35.045 2.500 -16.185 1.00 78.94 200 GLN A CA 1
ATOM 1659 C C . GLN A 1 200 ? -36.529 2.372 -16.438 1.00 78.94 200 GLN A C 1
ATOM 1661 O O . GLN A 1 200 ? -37.300 2.967 -15.694 1.00 78.94 200 GLN A O 1
ATOM 1666 N N . ALA A 1 201 ? -36.918 1.532 -17.399 1.00 74.62 201 ALA A N 1
ATOM 1667 C CA . ALA A 1 201 ? -38.311 1.146 -17.580 1.00 74.62 201 ALA A CA 1
ATOM 1668 C C . ALA A 1 201 ? -38.892 0.543 -16.282 1.00 74.62 201 ALA A C 1
ATOM 1670 O O . ALA A 1 201 ? -40.042 0.789 -15.941 1.00 74.62 201 ALA A O 1
ATOM 1671 N N . ALA A 1 202 ? -38.065 -0.159 -15.496 1.00 75.00 202 ALA A N 1
ATOM 1672 C CA . ALA A 1 202 ? -38.409 -0.682 -14.170 1.00 75.00 202 ALA A CA 1
ATOM 1673 C C . ALA A 1 202 ? -38.302 0.338 -13.004 1.00 75.00 202 ALA A C 1
ATOM 1675 O O . ALA A 1 202 ? -38.441 -0.047 -11.843 1.00 75.00 202 ALA A O 1
ATOM 1676 N N . GLY A 1 203 ? -38.022 1.621 -13.269 1.00 68.06 203 GLY A N 1
ATOM 1677 C CA . GLY A 1 203 ? -38.033 2.703 -12.270 1.00 68.06 203 GLY A CA 1
ATOM 1678 C C . GLY A 1 203 ? -36.790 2.827 -11.375 1.00 68.06 203 GLY A C 1
ATOM 1679 O O . GLY A 1 203 ? -36.817 3.558 -10.387 1.00 68.06 203 GLY A O 1
ATOM 1680 N N . ALA A 1 204 ? -35.683 2.139 -11.684 1.00 60.66 204 ALA A N 1
ATOM 1681 C CA . ALA A 1 204 ? -34.537 2.037 -10.773 1.00 60.66 204 ALA A CA 1
ATOM 1682 C C . ALA A 1 204 ? -33.477 3.161 -10.896 1.00 60.66 204 ALA A C 1
ATOM 1684 O O . ALA A 1 204 ? -32.615 3.255 -10.019 1.00 60.66 204 ALA A O 1
ATOM 1685 N N . SER A 1 205 ? -33.471 4.004 -11.949 1.00 57.28 205 SER A N 1
ATOM 1686 C CA . SER A 1 205 ? -32.536 5.154 -12.056 1.00 57.28 205 SER A CA 1
ATOM 1687 C C . SER A 1 205 ? -32.829 6.139 -13.209 1.00 57.28 205 SER A C 1
ATOM 1689 O O . SER A 1 205 ? -33.278 5.718 -14.262 1.00 57.28 205 SER A O 1
ATOM 1691 N N . ASN A 1 206 ? -32.431 7.417 -13.084 1.00 57.66 206 ASN A N 1
ATOM 1692 C CA . ASN A 1 206 ? -32.419 8.426 -14.175 1.00 57.66 206 ASN A CA 1
ATOM 1693 C C . ASN A 1 206 ? -31.105 8.415 -14.998 1.00 57.66 206 ASN A C 1
ATOM 1695 O O . ASN A 1 206 ? -30.507 9.460 -15.263 1.00 57.66 206 ASN A O 1
ATOM 1699 N N . SER A 1 207 ? -30.557 7.242 -15.326 1.00 60.50 207 SER A N 1
ATOM 1700 C CA . SER A 1 207 ? -29.168 7.135 -15.808 1.00 60.50 207 SER A CA 1
ATOM 1701 C C . SER A 1 207 ? -28.953 7.301 -17.326 1.00 60.50 207 SER A C 1
ATOM 1703 O O . SER A 1 207 ? -27.800 7.479 -17.723 1.00 60.50 207 SER A O 1
ATOM 1705 N N . LEU A 1 208 ? -29.998 7.316 -18.175 1.00 62.25 208 LEU A N 1
ATOM 1706 C CA . LEU A 1 208 ? -29.845 7.257 -19.646 1.00 62.25 208 LEU A CA 1
ATOM 1707 C C . LEU A 1 208 ? -29.332 8.578 -20.190 1.00 62.25 208 LEU A C 1
ATOM 1709 O O . LEU A 1 208 ? -28.494 8.579 -21.081 1.00 62.25 208 LEU A O 1
ATOM 1713 N N . ALA A 1 209 ? -29.761 9.692 -19.589 1.00 60.69 209 ALA A N 1
ATOM 1714 C CA . ALA A 1 209 ? -29.321 11.037 -19.956 1.00 60.69 209 ALA A CA 1
ATOM 1715 C C . ALA A 1 209 ? -27.792 11.224 -19.845 1.00 60.69 209 ALA A C 1
ATOM 1717 O O . ALA A 1 209 ? -27.245 12.200 -20.345 1.00 60.69 209 ALA A O 1
ATOM 1718 N N . LYS A 1 210 ? -27.086 10.292 -19.186 1.00 66.12 210 LYS A N 1
ATOM 1719 C CA . LYS A 1 210 ? -25.621 10.279 -19.042 1.00 66.12 210 LYS A CA 1
ATOM 1720 C C . LYS A 1 210 ? -24.938 9.145 -19.819 1.00 66.12 210 LYS A C 1
ATOM 1722 O O . LYS A 1 210 ? -23.719 8.996 -19.713 1.00 66.12 210 LYS A O 1
ATOM 1727 N N . MET A 1 211 ? -25.681 8.315 -20.555 1.00 71.12 211 MET A N 1
ATOM 1728 C CA . MET A 1 211 ? -25.122 7.189 -21.305 1.00 71.12 211 MET A CA 1
ATOM 1729 C C . MET A 1 211 ? -24.706 7.625 -22.708 1.00 71.12 211 MET A C 1
ATOM 1731 O O . MET A 1 211 ? -25.517 7.711 -23.620 1.00 71.12 211 MET A O 1
ATOM 1735 N N . THR A 1 212 ? -23.407 7.857 -22.887 1.00 79.25 212 THR A N 1
ATOM 1736 C CA . THR A 1 212 ? -22.801 8.023 -24.212 1.00 79.25 212 THR A CA 1
ATOM 1737 C C . THR A 1 212 ? -22.217 6.701 -24.713 1.00 79.25 212 THR A C 1
ATOM 1739 O O . THR A 1 212 ? -21.866 5.814 -23.925 1.00 79.25 212 THR A O 1
ATOM 1742 N N . THR A 1 213 ? -22.054 6.575 -26.031 1.00 78.44 213 THR A N 1
ATOM 1743 C CA . THR A 1 213 ? -21.405 5.425 -26.690 1.00 78.44 213 THR A CA 1
ATOM 1744 C C . THR A 1 213 ? -20.032 5.109 -26.082 1.00 78.44 213 THR A C 1
ATOM 1746 O O . THR A 1 213 ? -19.717 3.949 -25.812 1.00 78.44 213 THR A O 1
ATOM 1749 N N . ALA A 1 214 ? -19.247 6.141 -25.757 1.00 77.69 214 ALA A N 1
ATOM 1750 C CA . ALA A 1 214 ? -17.947 6.016 -25.101 1.00 77.69 214 ALA A CA 1
ATOM 1751 C C . ALA A 1 214 ? -18.036 5.383 -23.698 1.00 77.69 214 ALA A C 1
ATOM 1753 O O . ALA A 1 214 ? -17.196 4.564 -23.317 1.00 77.69 214 ALA A O 1
ATOM 1754 N N . VAL A 1 215 ? -19.066 5.724 -22.916 1.00 82.31 215 VAL A N 1
ATOM 1755 C CA . VAL A 1 215 ? -19.277 5.147 -21.578 1.00 82.31 215 VAL A CA 1
ATOM 1756 C C . VAL A 1 215 ? -19.646 3.668 -21.677 1.00 82.31 215 VAL A C 1
ATOM 1758 O O . VAL A 1 215 ? -19.145 2.862 -20.890 1.00 82.31 215 VAL A O 1
ATOM 1761 N N . ILE A 1 216 ? -20.488 3.301 -22.645 1.00 83.12 216 ILE A N 1
ATOM 1762 C CA . ILE A 1 216 ? -20.912 1.913 -22.867 1.00 83.12 216 ILE A CA 1
ATOM 1763 C C . ILE A 1 216 ? -19.732 1.054 -23.315 1.00 83.12 216 ILE A C 1
ATOM 1765 O O . ILE A 1 216 ? -19.477 0.020 -22.697 1.00 83.12 216 ILE A O 1
ATOM 1769 N N . ARG A 1 217 ? -18.951 1.518 -24.299 1.00 81.88 217 ARG A N 1
ATOM 1770 C CA . ARG A 1 217 ? -17.724 0.842 -24.748 1.00 81.88 217 ARG A CA 1
ATOM 1771 C C . ARG A 1 217 ? -16.763 0.599 -23.595 1.00 81.88 217 ARG A C 1
ATOM 1773 O O . ARG A 1 217 ? -16.362 -0.534 -23.348 1.00 81.88 217 ARG A O 1
ATOM 1780 N N . ARG A 1 218 ? -16.497 1.629 -22.790 1.00 81.31 218 ARG A N 1
ATOM 1781 C CA . ARG A 1 218 ? -15.636 1.496 -21.611 1.00 81.31 218 ARG A CA 1
ATOM 1782 C C . ARG A 1 218 ? -16.154 0.446 -20.625 1.00 81.31 218 ARG A C 1
ATOM 1784 O O . ARG A 1 218 ? -15.369 -0.290 -20.030 1.00 81.31 218 ARG A O 1
ATOM 1791 N N . ARG A 1 219 ? -17.470 0.366 -20.411 1.00 84.31 219 ARG A N 1
ATOM 1792 C CA . ARG A 1 219 ? -18.064 -0.671 -19.552 1.00 84.31 219 ARG A CA 1
ATOM 1793 C C . ARG A 1 219 ? -17.915 -2.063 -20.167 1.00 84.31 219 ARG A C 1
ATOM 1795 O O . ARG A 1 219 ? -17.588 -2.996 -19.431 1.00 84.31 219 ARG A O 1
ATOM 1802 N N . ALA A 1 220 ? -18.107 -2.198 -21.479 1.00 84.94 220 ALA A N 1
ATOM 1803 C CA . ALA A 1 220 ? -17.903 -3.447 -22.208 1.00 84.94 220 ALA A CA 1
ATOM 1804 C C . ALA A 1 220 ? -16.444 -3.919 -22.111 1.00 84.94 220 ALA A C 1
ATOM 1806 O O . ALA A 1 220 ? -16.195 -5.057 -21.713 1.00 84.94 220 ALA A O 1
ATOM 1807 N N . GLU A 1 221 ? -15.478 -3.027 -22.331 1.00 84.94 221 GLU A N 1
ATOM 1808 C CA . GLU A 1 221 ? -14.044 -3.298 -22.183 1.00 84.94 221 GLU A CA 1
ATOM 1809 C C . GLU A 1 221 ? -13.687 -3.747 -20.763 1.00 84.94 221 GLU A C 1
ATOM 1811 O O . GLU A 1 221 ? -13.009 -4.756 -20.571 1.00 84.94 221 GLU A O 1
ATOM 1816 N N . VAL A 1 222 ? -14.167 -3.032 -19.740 1.00 84.00 222 VAL A N 1
ATOM 1817 C CA . VAL A 1 222 ? -13.919 -3.393 -18.335 1.00 84.00 222 VAL A CA 1
ATOM 1818 C C . VAL A 1 222 ? -14.521 -4.761 -18.005 1.00 84.00 222 VAL A C 1
ATOM 1820 O O . VAL A 1 222 ? -13.905 -5.548 -17.278 1.00 84.00 222 VAL A O 1
ATOM 1823 N N . SER A 1 223 ? -15.705 -5.061 -18.539 1.00 84.00 223 SER A N 1
ATOM 1824 C CA . SER A 1 223 ? -16.356 -6.362 -18.389 1.00 84.00 223 SER A CA 1
ATOM 1825 C C . SER A 1 223 ? -15.530 -7.476 -19.041 1.00 84.00 223 SER A C 1
ATOM 1827 O O . SER A 1 223 ? -15.193 -8.460 -18.375 1.00 84.00 223 SER A O 1
ATOM 1829 N N . ALA A 1 224 ? -15.099 -7.285 -20.291 1.00 84.75 224 ALA A N 1
ATOM 1830 C CA . ALA A 1 224 ? -14.247 -8.224 -21.019 1.00 84.75 224 ALA A CA 1
ATOM 1831 C C . ALA A 1 224 ? -12.917 -8.469 -20.287 1.00 84.75 224 ALA A C 1
ATOM 1833 O O . ALA A 1 224 ? -12.530 -9.617 -20.053 1.00 84.75 224 ALA A O 1
ATOM 1834 N N . GLN A 1 225 ? -12.261 -7.406 -19.810 1.00 86.31 225 GLN A N 1
ATOM 1835 C CA . GLN A 1 225 ? -11.040 -7.506 -19.005 1.00 86.31 225 GLN A CA 1
ATOM 1836 C C . GLN A 1 225 ? -11.259 -8.297 -17.709 1.00 86.31 225 GLN A C 1
ATOM 1838 O O . GLN A 1 225 ? -10.394 -9.075 -17.300 1.00 86.31 225 GLN A O 1
ATOM 1843 N N . ARG A 1 226 ? -12.401 -8.115 -17.032 1.00 85.75 226 ARG A N 1
ATOM 1844 C CA . ARG A 1 226 ? -12.727 -8.855 -15.804 1.00 85.75 226 ARG A CA 1
ATOM 1845 C C . ARG A 1 226 ? -12.940 -10.340 -16.091 1.00 85.75 226 ARG A C 1
ATOM 1847 O O . ARG A 1 226 ? -12.402 -11.170 -15.357 1.00 85.75 226 ARG A O 1
ATOM 1854 N N . SER A 1 227 ? -13.685 -10.668 -17.143 1.00 86.38 227 SER A N 1
ATOM 1855 C CA . SER A 1 227 ? -13.921 -12.046 -17.585 1.00 86.38 227 SER A CA 1
ATOM 1856 C C . SER A 1 227 ? -12.612 -12.743 -17.948 1.00 86.38 227 SER A C 1
ATOM 1858 O O . SER A 1 227 ? -12.341 -13.829 -17.429 1.00 86.38 227 SER A O 1
ATOM 1860 N N . ARG A 1 228 ? -11.748 -12.069 -18.719 1.00 90.81 228 ARG A N 1
ATOM 1861 C CA . ARG A 1 228 ? -10.395 -12.538 -19.045 1.00 90.81 228 ARG A CA 1
ATOM 1862 C C . ARG A 1 228 ? -9.578 -12.817 -17.788 1.00 90.81 228 ARG A C 1
ATOM 1864 O O . ARG A 1 228 ? -9.134 -13.941 -17.591 1.00 90.81 228 ARG A O 1
ATOM 1871 N N . ARG A 1 229 ? -9.456 -11.843 -16.878 1.00 90.38 229 ARG A N 1
ATOM 1872 C CA . ARG A 1 229 ? -8.716 -12.001 -15.610 1.00 90.38 229 ARG A CA 1
ATOM 1873 C C . ARG A 1 229 ? -9.202 -13.180 -14.781 1.00 90.38 229 ARG A C 1
ATOM 1875 O O . ARG A 1 229 ? -8.395 -13.905 -14.209 1.00 90.38 229 ARG A O 1
ATOM 1882 N N . ASN A 1 230 ? -10.515 -13.356 -14.678 1.00 91.00 230 ASN A N 1
ATOM 1883 C CA . ASN A 1 230 ? -11.097 -14.447 -13.904 1.00 91.00 230 ASN A CA 1
ATOM 1884 C C . ASN A 1 230 ? -10.832 -15.811 -14.544 1.00 91.00 230 ASN A C 1
ATOM 1886 O O . ASN A 1 230 ? -10.580 -16.773 -13.822 1.00 91.00 230 ASN A O 1
ATOM 1890 N N . PHE A 1 231 ? -10.891 -15.896 -15.874 1.00 92.62 231 PHE A N 1
ATOM 1891 C CA . PHE A 1 231 ? -10.528 -17.101 -16.611 1.00 92.62 231 PHE A CA 1
ATOM 1892 C C . PHE A 1 231 ? -9.044 -17.430 -16.417 1.00 92.62 231 PHE A C 1
ATOM 1894 O O . PHE A 1 231 ? -8.729 -18.490 -15.888 1.00 92.62 231 PHE A O 1
ATOM 1901 N N . VAL A 1 232 ? -8.154 -16.473 -16.696 1.00 92.75 232 VAL A N 1
ATOM 1902 C CA . VAL A 1 232 ? -6.695 -16.596 -16.529 1.00 92.75 232 VAL A CA 1
ATOM 1903 C C . VAL A 1 232 ? -6.328 -17.081 -15.128 1.00 92.75 232 VAL A C 1
ATOM 1905 O O . VAL A 1 232 ? -5.592 -18.047 -14.968 1.00 92.75 232 VAL A O 1
ATOM 1908 N N . ARG A 1 233 ? -6.888 -16.459 -14.083 1.00 91.69 233 ARG A N 1
ATOM 1909 C CA . ARG A 1 233 ? -6.625 -16.848 -12.686 1.00 91.69 233 ARG A CA 1
ATOM 1910 C C . ARG A 1 233 ? -7.098 -18.254 -12.347 1.00 91.69 233 ARG A C 1
ATOM 1912 O O . ARG A 1 233 ? -6.532 -18.871 -11.451 1.00 91.69 233 ARG A O 1
ATOM 1919 N N . ARG A 1 234 ? -8.164 -18.722 -12.995 1.00 92.62 234 ARG A N 1
ATOM 1920 C CA . ARG A 1 234 ? -8.707 -20.066 -12.793 1.00 92.62 234 ARG A CA 1
ATOM 1921 C C . ARG A 1 234 ? -7.797 -21.096 -13.443 1.00 92.62 234 ARG A C 1
ATOM 1923 O O . ARG A 1 234 ? -7.344 -21.988 -12.740 1.00 92.62 234 ARG A O 1
ATOM 1930 N N . ILE A 1 235 ? -7.476 -20.898 -14.721 1.00 92.62 235 ILE A N 1
ATOM 1931 C CA . ILE A 1 235 ? -6.575 -21.773 -15.475 1.00 92.62 235 ILE A CA 1
ATOM 1932 C C . ILE A 1 235 ? -5.215 -21.853 -14.788 1.00 92.62 235 ILE A C 1
ATOM 1934 O O . ILE A 1 235 ? -4.788 -22.933 -14.404 1.00 92.62 235 ILE A O 1
ATOM 1938 N N . TYR A 1 236 ? -4.603 -20.708 -14.476 1.00 91.31 236 TYR A N 1
ATOM 1939 C CA . TYR A 1 236 ? -3.300 -20.668 -13.811 1.00 91.31 236 TYR A CA 1
ATOM 1940 C C . TYR A 1 236 ? -3.293 -21.345 -12.430 1.00 91.31 236 TYR A C 1
ATOM 1942 O O . TYR A 1 236 ? -2.274 -21.873 -11.998 1.00 91.31 236 TYR A O 1
ATOM 1950 N N . ARG A 1 237 ? -4.424 -21.335 -11.708 1.00 90.69 237 ARG A N 1
ATOM 1951 C CA . ARG A 1 237 ? -4.547 -22.029 -10.418 1.00 90.69 237 ARG A CA 1
ATOM 1952 C C . ARG A 1 237 ? -4.636 -23.547 -10.584 1.00 90.69 237 ARG A C 1
ATOM 1954 O O . ARG A 1 237 ? -4.158 -24.255 -9.706 1.00 90.69 237 ARG A O 1
ATOM 1961 N N . CYS A 1 238 ? -5.286 -24.024 -11.642 1.00 90.94 238 CYS A N 1
ATOM 1962 C CA . CYS A 1 238 ? -5.471 -25.449 -11.908 1.00 90.94 238 CYS A CA 1
ATOM 1963 C C . CYS A 1 238 ? -4.243 -26.069 -12.583 1.00 90.94 238 CYS A C 1
ATOM 1965 O O . CYS A 1 238 ? -3.826 -27.152 -12.192 1.00 90.94 238 CYS A O 1
ATOM 1967 N N . ASN A 1 239 ? -3.655 -25.375 -13.558 1.00 88.88 239 ASN A N 1
ATOM 1968 C CA . ASN A 1 239 ? -2.547 -25.875 -14.359 1.00 88.88 239 ASN A CA 1
ATOM 1969 C C . ASN A 1 239 ? -1.555 -24.744 -14.697 1.00 88.88 239 ASN A C 1
ATOM 1971 O O . ASN A 1 239 ? -1.664 -24.121 -15.750 1.00 88.88 239 ASN A O 1
ATOM 1975 N N . PRO A 1 240 ? -0.591 -24.435 -13.812 1.00 88.81 240 PRO A N 1
ATOM 1976 C CA . PRO A 1 240 ? 0.319 -23.307 -14.005 1.00 88.81 240 PRO A CA 1
ATOM 1977 C C . PRO A 1 240 ? 1.339 -23.522 -15.132 1.00 88.81 240 PRO A C 1
ATOM 1979 O O . PRO A 1 240 ? 1.761 -22.542 -15.739 1.00 88.81 240 PRO A O 1
ATOM 1982 N N . LEU A 1 241 ? 1.733 -24.771 -15.414 1.00 87.75 241 LEU A N 1
ATOM 1983 C CA . LEU A 1 241 ? 2.780 -25.086 -16.396 1.00 87.75 241 LEU A CA 1
ATOM 1984 C C . LEU A 1 241 ? 2.304 -24.871 -17.836 1.00 87.75 241 LEU A C 1
ATOM 1986 O O . LEU A 1 241 ? 3.040 -24.304 -18.636 1.00 87.75 241 LEU A O 1
ATOM 1990 N N . PHE A 1 242 ? 1.058 -25.246 -18.136 1.00 89.88 242 PHE A N 1
ATOM 1991 C CA . PHE A 1 242 ? 0.463 -25.103 -19.472 1.00 89.88 242 PHE A CA 1
ATOM 1992 C C . PHE A 1 242 ? -0.535 -23.938 -19.565 1.00 89.88 242 PHE A C 1
ATOM 1994 O O . PHE A 1 242 ? -1.233 -23.783 -20.565 1.00 89.88 242 PHE A O 1
ATOM 2001 N N . ALA A 1 243 ? -0.595 -23.082 -18.536 1.00 88.12 243 ALA A N 1
ATOM 2002 C CA . ALA A 1 243 ? -1.579 -22.006 -18.454 1.00 88.12 243 ALA A CA 1
ATOM 2003 C C . ALA A 1 243 ? -1.545 -21.075 -19.669 1.00 88.12 243 ALA A C 1
ATOM 2005 O O . ALA A 1 243 ? -2.591 -20.641 -20.136 1.00 88.12 243 ALA A O 1
ATOM 2006 N N . LEU A 1 244 ? -0.352 -20.731 -20.159 1.00 89.56 244 LEU A N 1
ATOM 2007 C CA . LEU A 1 244 ? -0.204 -19.761 -21.242 1.00 89.56 244 LEU A CA 1
ATOM 2008 C C . LEU A 1 244 ? -0.743 -20.295 -22.574 1.00 89.56 244 LEU A C 1
ATOM 2010 O O . LEU A 1 244 ? -1.407 -19.555 -23.293 1.00 89.56 244 LEU A O 1
ATOM 2014 N N . GLU A 1 245 ? -0.520 -21.576 -22.858 1.00 90.06 245 GLU A N 1
ATOM 2015 C CA . GLU A 1 245 ? -1.024 -22.245 -24.058 1.00 90.06 245 GLU A CA 1
ATOM 2016 C C . GLU A 1 245 ? -2.554 -22.358 -24.023 1.00 90.06 245 GLU A C 1
ATOM 2018 O O . GLU A 1 245 ? -3.236 -21.936 -24.957 1.00 90.06 245 GLU A O 1
ATOM 2023 N N . GLU A 1 246 ? -3.114 -22.805 -22.896 1.00 91.06 246 GLU A N 1
ATOM 2024 C CA . GLU A 1 246 ? -4.564 -22.929 -22.706 1.00 91.06 246 GLU A CA 1
ATOM 2025 C C . GLU A 1 246 ? -5.274 -21.560 -22.728 1.00 91.06 246 GLU A C 1
ATOM 2027 O O . GLU A 1 246 ? -6.373 -21.408 -23.267 1.00 91.06 246 GLU A O 1
ATOM 2032 N N . ILE A 1 247 ? -4.637 -20.517 -22.184 1.00 92.19 247 ILE A N 1
ATOM 2033 C CA . ILE A 1 247 ? -5.149 -19.146 -22.288 1.00 92.19 247 ILE A CA 1
ATOM 2034 C C . ILE A 1 247 ? -5.060 -18.642 -23.732 1.00 92.19 247 ILE A C 1
ATOM 2036 O O . ILE A 1 247 ? -6.006 -18.000 -24.194 1.00 92.19 247 ILE A O 1
ATOM 2040 N N . GLY A 1 248 ? -3.968 -18.946 -24.435 1.00 89.44 248 GLY A N 1
ATOM 2041 C CA . GLY A 1 248 ? -3.734 -18.560 -25.825 1.00 89.44 248 GLY A CA 1
ATOM 2042 C C . GLY A 1 248 ? -4.774 -19.126 -26.792 1.00 89.44 248 GLY A C 1
ATOM 2043 O O . GLY A 1 248 ? -5.197 -18.416 -27.701 1.00 89.44 248 GLY A O 1
ATOM 2044 N N . GLN A 1 249 ? -5.276 -20.342 -26.544 1.00 90.69 249 GLN A N 1
ATOM 2045 C CA . GLN A 1 249 ? -6.372 -20.935 -27.328 1.00 90.69 249 GLN A CA 1
ATOM 2046 C C . GLN A 1 249 ? -7.646 -20.082 -27.288 1.00 90.69 249 GLN A C 1
ATOM 2048 O O . GLN A 1 249 ? -8.347 -19.944 -28.288 1.00 90.69 249 GLN A O 1
ATOM 2053 N N . ARG A 1 250 ? -7.955 -19.491 -26.127 1.00 89.12 250 ARG A N 1
ATOM 2054 C CA . ARG A 1 250 ? -9.154 -18.660 -25.943 1.00 89.12 250 ARG A CA 1
ATOM 2055 C C . ARG A 1 250 ? -8.926 -17.186 -26.277 1.00 89.12 250 ARG A C 1
ATOM 2057 O O . ARG A 1 250 ? -9.871 -16.493 -26.645 1.00 89.12 250 ARG A O 1
ATOM 2064 N N . TYR A 1 251 ? -7.705 -16.695 -26.100 1.00 89.88 251 TYR A N 1
ATOM 2065 C CA . TYR A 1 251 ? -7.316 -15.314 -26.367 1.00 89.88 251 TYR A CA 1
ATOM 2066 C C . TYR A 1 251 ? -6.066 -15.311 -27.259 1.00 89.88 251 TYR A C 1
ATOM 2068 O O . TYR A 1 251 ? -4.949 -15.250 -26.739 1.00 89.88 251 TYR A O 1
ATOM 2076 N N . PRO A 1 252 ? -6.237 -15.365 -28.593 1.00 87.44 252 PRO A N 1
ATOM 2077 C CA . PRO A 1 252 ? -5.120 -15.289 -29.529 1.00 87.44 252 PRO A CA 1
ATOM 2078 C C . PRO A 1 252 ? -4.301 -14.011 -29.298 1.00 87.44 252 PRO A C 1
ATOM 2080 O O . PRO A 1 252 ? -4.862 -12.925 -29.154 1.00 87.44 252 PRO A O 1
ATOM 2083 N N . GLY A 1 253 ? -2.974 -14.140 -29.215 1.00 87.75 253 GLY A N 1
ATOM 2084 C CA . GLY A 1 253 ? -2.067 -13.021 -28.915 1.00 87.75 253 GLY A CA 1
ATOM 2085 C C . GLY A 1 253 ? -1.897 -12.697 -27.424 1.00 87.75 253 GLY A C 1
ATOM 2086 O O . GLY A 1 253 ? -1.318 -11.666 -27.086 1.00 87.75 253 GLY A O 1
ATOM 2087 N N . TYR A 1 254 ? -2.390 -13.546 -26.516 1.00 90.62 254 TYR A N 1
ATOM 2088 C CA . TYR A 1 254 ? -2.159 -13.377 -25.082 1.00 90.62 254 TYR A CA 1
ATOM 2089 C C . TYR A 1 254 ? -0.701 -13.677 -24.705 1.00 90.62 254 TYR A C 1
ATOM 2091 O O . TYR A 1 254 ? -0.248 -14.815 -24.796 1.00 90.62 254 TYR A O 1
ATOM 2099 N N . ASP A 1 255 ? 0.015 -12.652 -24.244 1.00 90.69 255 ASP A N 1
ATOM 2100 C CA . ASP A 1 255 ? 1.446 -12.729 -23.940 1.00 90.69 255 ASP A CA 1
ATOM 2101 C C . ASP A 1 255 ? 1.750 -12.881 -22.430 1.00 90.69 255 ASP A C 1
ATOM 2103 O O . ASP A 1 255 ? 0.923 -12.595 -21.554 1.00 90.69 255 ASP A O 1
ATOM 2107 N N . ILE A 1 256 ? 2.981 -13.288 -22.103 1.00 87.06 256 ILE A N 1
ATOM 2108 C CA . ILE A 1 256 ? 3.508 -13.444 -20.737 1.00 87.06 256 ILE A CA 1
ATOM 2109 C C . ILE A 1 256 ? 3.338 -12.147 -19.929 1.00 87.06 256 ILE A C 1
ATOM 2111 O O . ILE A 1 256 ? 2.978 -12.171 -18.745 1.00 87.06 256 ILE A O 1
ATOM 2115 N N . THR A 1 257 ? 3.546 -10.992 -20.561 1.00 89.00 257 THR A N 1
ATOM 2116 C CA . THR A 1 257 ? 3.367 -9.673 -19.932 1.00 89.00 257 THR A CA 1
ATOM 2117 C C . THR A 1 257 ? 1.929 -9.457 -19.434 1.00 89.00 257 THR A C 1
ATOM 2119 O O . THR A 1 257 ? 1.699 -8.920 -18.336 1.00 89.00 257 THR A O 1
ATOM 2122 N N . MET A 1 258 ? 0.944 -9.939 -20.197 1.00 87.56 258 MET A N 1
ATOM 2123 C CA . MET A 1 258 ? -0.478 -9.878 -19.859 1.00 87.56 258 MET A CA 1
ATOM 2124 C C . MET A 1 258 ? -0.818 -10.849 -18.728 1.00 87.56 258 MET A C 1
ATOM 2126 O O . MET A 1 258 ? -1.532 -10.458 -17.797 1.00 87.56 258 MET A O 1
ATOM 2130 N N . LEU A 1 259 ? -0.243 -12.058 -18.755 1.00 88.75 259 LEU A N 1
ATOM 2131 C CA . LEU A 1 259 ? -0.398 -13.067 -17.704 1.00 88.75 259 LEU A CA 1
ATOM 2132 C C . LEU A 1 259 ? 0.020 -12.514 -16.339 1.00 88.75 259 LEU A C 1
ATOM 2134 O O . LEU A 1 259 ? -0.758 -12.530 -15.381 1.00 88.75 259 LEU A O 1
ATOM 2138 N N . ILE A 1 260 ? 1.227 -11.946 -16.262 1.00 87.50 260 ILE A N 1
ATOM 2139 C CA . ILE A 1 260 ? 1.756 -11.348 -15.030 1.00 87.50 260 ILE A CA 1
ATOM 2140 C C . ILE A 1 260 ? 0.818 -10.245 -14.533 1.00 87.50 260 ILE A C 1
ATOM 2142 O O . ILE A 1 260 ? 0.511 -10.166 -13.341 1.00 87.50 260 ILE A O 1
ATOM 2146 N N . THR A 1 261 ? 0.333 -9.399 -15.441 1.00 89.19 261 THR A N 1
ATOM 2147 C CA . THR A 1 261 ? -0.557 -8.284 -15.103 1.00 89.19 261 THR A CA 1
ATOM 2148 C C . THR A 1 261 ? -1.898 -8.763 -14.550 1.00 89.19 261 THR A C 1
ATOM 2150 O O . THR A 1 261 ? -2.371 -8.239 -13.538 1.00 89.19 261 THR A O 1
ATOM 2153 N N . ASP A 1 262 ? -2.509 -9.775 -15.162 1.00 89.12 262 ASP A N 1
ATOM 2154 C CA . ASP A 1 262 ? -3.822 -10.280 -14.762 1.00 89.12 262 ASP A CA 1
ATOM 2155 C C . ASP A 1 262 ? -3.762 -11.111 -13.459 1.00 89.12 262 ASP A C 1
ATOM 2157 O O . ASP A 1 262 ? -4.715 -11.098 -12.661 1.00 89.12 262 ASP A O 1
ATOM 2161 N N . LEU A 1 263 ? -2.620 -11.747 -13.166 1.00 88.50 263 LEU A N 1
ATOM 2162 C CA . LEU A 1 263 ? -2.367 -12.464 -11.909 1.00 88.50 263 LEU A CA 1
ATOM 2163 C C . LEU A 1 263 ? -2.083 -11.547 -10.710 1.00 88.50 263 LEU A C 1
ATOM 2165 O O . LEU A 1 263 ? -2.288 -11.970 -9.567 1.00 88.50 263 LEU A O 1
ATOM 2169 N N . ARG A 1 264 ? -1.680 -10.284 -10.924 1.00 85.06 264 ARG A N 1
ATOM 2170 C CA . ARG A 1 264 ? -1.439 -9.326 -9.828 1.00 85.06 264 ARG A CA 1
ATOM 2171 C C . ARG A 1 264 ? -2.689 -9.176 -8.951 1.00 85.06 264 ARG A C 1
ATOM 2173 O O . ARG A 1 264 ? -3.732 -8.661 -9.369 1.00 85.06 264 ARG A O 1
ATOM 2180 N N . ARG A 1 265 ? -2.585 -9.600 -7.688 1.00 74.38 265 ARG A N 1
ATOM 2181 C CA . ARG A 1 265 ? -3.607 -9.342 -6.665 1.00 74.38 265 ARG A CA 1
ATOM 2182 C C . ARG A 1 265 ? -3.431 -7.918 -6.148 1.00 74.38 265 ARG A C 1
ATOM 2184 O O . ARG A 1 265 ? -2.347 -7.550 -5.705 1.00 74.38 265 ARG A O 1
ATOM 2191 N N . LYS A 1 266 ? -4.502 -7.118 -6.169 1.00 70.25 266 LYS A N 1
ATOM 2192 C CA . LYS A 1 266 ? -4.510 -5.842 -5.442 1.00 70.25 266 LYS A CA 1
ATOM 2193 C C . LYS A 1 266 ? -4.369 -6.151 -3.952 1.00 70.25 266 LYS A C 1
ATOM 2195 O O . LYS A 1 266 ? -5.085 -7.008 -3.435 1.00 70.25 266 LYS A O 1
ATOM 2200 N N . THR A 1 267 ? -3.452 -5.471 -3.274 1.00 61.75 267 THR A N 1
ATOM 2201 C CA . THR A 1 267 ? -3.300 -5.579 -1.823 1.00 61.75 267 THR A CA 1
ATOM 2202 C C . THR A 1 267 ? -4.601 -5.143 -1.158 1.00 61.75 267 THR A C 1
ATOM 2204 O O . THR A 1 267 ? -5.102 -4.038 -1.376 1.00 61.75 267 THR A O 1
ATOM 2207 N N . VAL A 1 268 ? -5.195 -6.039 -0.370 1.00 68.25 268 VAL A N 1
ATOM 2208 C CA . VAL A 1 268 ? -6.388 -5.711 0.410 1.00 68.25 268 VAL A CA 1
ATOM 2209 C C . VAL A 1 268 ? -5.958 -4.701 1.468 1.00 68.25 268 VAL A C 1
ATOM 2211 O O . VAL A 1 268 ? -5.165 -5.027 2.352 1.00 68.25 268 VAL A O 1
ATOM 2214 N N . LYS A 1 269 ? -6.451 -3.461 1.375 1.00 65.50 269 LYS A N 1
ATOM 2215 C CA . LYS A 1 269 ? -6.253 -2.468 2.436 1.00 65.50 269 LYS A CA 1
ATOM 2216 C C . LYS A 1 269 ? -6.876 -3.034 3.714 1.00 65.50 269 LYS A C 1
ATOM 2218 O O . LYS A 1 269 ? -8.091 -3.225 3.768 1.00 65.50 269 LYS A O 1
ATOM 2223 N N . ARG A 1 270 ? -6.057 -3.331 4.729 1.00 65.75 270 ARG A N 1
ATOM 2224 C CA . ARG A 1 270 ? -6.556 -3.723 6.054 1.00 65.75 270 ARG A CA 1
ATOM 2225 C C . ARG A 1 270 ? -7.396 -2.561 6.585 1.00 65.75 270 ARG A C 1
ATOM 2227 O O . ARG A 1 270 ? -6.875 -1.460 6.752 1.00 65.75 270 ARG A O 1
ATOM 2234 N N . LYS A 1 271 ? -8.695 -2.782 6.801 1.00 66.00 271 LYS A N 1
ATOM 2235 C CA . LYS A 1 271 ? -9.548 -1.789 7.465 1.00 66.00 271 LYS A CA 1
ATOM 2236 C C . LYS A 1 271 ? -8.981 -1.565 8.869 1.00 66.00 271 LYS A C 1
ATOM 2238 O O . LYS A 1 271 ? -8.728 -2.536 9.578 1.00 66.00 271 LYS A O 1
ATOM 2243 N N . GLN A 1 272 ? -8.749 -0.309 9.252 1.00 61.34 272 GLN A N 1
ATOM 2244 C CA . GLN A 1 272 ? -8.362 0.004 10.625 1.00 61.34 272 GLN A CA 1
ATOM 2245 C C . GLN A 1 272 ? -9.473 -0.471 11.564 1.00 61.34 272 GLN A C 1
ATOM 2247 O O . GLN A 1 272 ? -10.642 -0.123 11.387 1.00 61.34 272 GLN A O 1
ATOM 2252 N N . VAL A 1 273 ? -9.109 -1.287 12.549 1.00 70.38 273 VAL A N 1
ATOM 2253 C CA . VAL A 1 273 ? -10.031 -1.683 13.611 1.00 70.38 273 VAL A CA 1
ATOM 2254 C C . VAL A 1 273 ? -10.252 -0.451 14.484 1.00 70.38 273 VAL A C 1
ATOM 2256 O O . VAL A 1 273 ? -9.296 0.089 15.041 1.00 70.38 273 VAL A O 1
ATOM 2259 N N . LYS A 1 274 ? -11.500 0.018 14.586 1.00 72.00 274 LYS A N 1
ATOM 2260 C CA . LYS A 1 274 ? -11.854 1.110 15.500 1.00 72.00 274 LYS A CA 1
ATOM 2261 C C . LYS A 1 274 ? -11.504 0.675 16.931 1.00 72.00 274 LYS A C 1
ATOM 2263 O O . LYS A 1 274 ? -12.051 -0.313 17.419 1.00 72.00 274 LYS A O 1
ATOM 2268 N N . LYS A 1 275 ? -10.582 1.382 17.594 1.00 67.88 275 LYS A N 1
ATOM 2269 C CA . LYS A 1 275 ? -10.260 1.145 19.010 1.00 67.88 275 LYS A CA 1
ATOM 2270 C C . LYS A 1 275 ? -11.419 1.660 19.868 1.00 67.88 275 LYS A C 1
ATOM 2272 O O . LYS A 1 275 ? -11.878 2.780 19.657 1.00 67.88 275 LYS A O 1
ATOM 2277 N N . LYS A 1 276 ? -11.906 0.847 20.811 1.00 72.75 276 LYS A N 1
ATOM 2278 C CA . LYS A 1 276 ? -12.931 1.282 21.773 1.00 72.75 276 LYS A CA 1
ATOM 2279 C C . LYS A 1 276 ? -12.336 2.350 22.707 1.00 72.75 276 LYS A C 1
ATOM 2281 O O . LYS A 1 276 ? -11.177 2.191 23.100 1.00 72.75 276 LYS A O 1
ATOM 2286 N N . PRO A 1 277 ? -13.085 3.410 23.059 1.00 73.06 277 PRO A N 1
ATOM 2287 C CA . PRO A 1 277 ? -12.623 4.391 24.031 1.00 73.06 277 PRO A CA 1
ATOM 2288 C C . PRO A 1 277 ? -12.414 3.719 25.392 1.00 73.06 277 PRO A C 1
ATOM 2290 O O . PRO A 1 277 ? -13.197 2.867 25.811 1.00 73.06 277 PRO A O 1
ATOM 2293 N N . VAL A 1 278 ? -11.324 4.089 26.056 1.00 76.62 278 VAL A N 1
ATOM 2294 C CA . VAL A 1 278 ? -10.980 3.637 27.405 1.00 76.62 278 VAL A CA 1
ATOM 2295 C C . VAL A 1 278 ? -11.603 4.635 28.378 1.00 76.62 278 VAL A C 1
ATOM 2297 O O . VAL A 1 278 ? -11.235 5.806 28.347 1.00 76.62 278 VAL A O 1
ATOM 2300 N N . LEU A 1 279 ? -12.591 4.196 29.162 1.00 78.06 279 LEU A N 1
ATOM 2301 C CA . LEU A 1 279 ? -13.411 5.064 30.025 1.00 78.06 279 LEU A CA 1
ATOM 2302 C C . LEU A 1 279 ? -13.156 4.850 31.528 1.00 78.06 279 LEU A C 1
ATOM 2304 O O . LEU A 1 279 ? -13.721 5.566 32.353 1.00 78.06 279 LEU A O 1
ATOM 2308 N N . ASP A 1 280 ? -12.333 3.868 31.895 1.00 83.00 280 ASP A N 1
ATOM 2309 C CA . ASP A 1 280 ? -12.021 3.528 33.281 1.00 83.00 280 ASP A CA 1
ATOM 2310 C C . ASP A 1 280 ? -10.971 4.473 33.879 1.00 83.00 280 ASP A C 1
ATOM 2312 O O . ASP A 1 280 ? -9.918 4.735 33.291 1.00 83.00 280 ASP A O 1
ATOM 2316 N N . LEU A 1 281 ? -11.241 4.945 35.100 1.00 86.44 281 LEU A N 1
ATOM 2317 C CA . LEU A 1 281 ? -10.420 5.948 35.784 1.00 86.44 281 LEU A CA 1
ATOM 2318 C C . LEU A 1 281 ? -8.944 5.541 35.891 1.00 86.44 281 LEU A C 1
ATOM 2320 O O . LEU A 1 281 ? -8.062 6.354 35.620 1.00 86.44 281 LEU A O 1
ATOM 2324 N N . ARG A 1 282 ? -8.659 4.284 36.256 1.00 87.62 282 ARG A N 1
ATOM 2325 C CA . ARG A 1 282 ? -7.278 3.820 36.464 1.00 87.62 282 ARG A CA 1
ATOM 2326 C C . ARG A 1 282 ? -6.442 3.847 35.196 1.00 87.62 282 ARG A C 1
ATOM 2328 O O . ARG A 1 282 ? -5.298 4.284 35.251 1.00 87.62 282 ARG A O 1
ATOM 2335 N N . ARG A 1 283 ? -6.980 3.415 34.052 1.00 87.38 283 ARG A N 1
ATOM 2336 C CA . ARG A 1 283 ? -6.232 3.496 32.790 1.00 87.38 283 ARG A CA 1
ATOM 2337 C C . ARG A 1 283 ? -6.020 4.933 32.349 1.00 87.38 283 ARG A C 1
ATOM 2339 O O . ARG A 1 283 ? -4.954 5.235 31.822 1.00 87.38 283 ARG A O 1
ATOM 2346 N N . VAL A 1 284 ? -6.984 5.822 32.594 1.00 87.44 284 VAL A N 1
ATOM 2347 C CA . VAL A 1 284 ? -6.787 7.253 32.330 1.00 87.44 284 VAL A CA 1
ATOM 2348 C C . VAL A 1 284 ? -5.681 7.825 33.222 1.00 87.44 284 VAL A C 1
ATOM 2350 O O . VAL A 1 284 ? -4.817 8.542 32.723 1.00 87.44 284 VAL A O 1
ATOM 2353 N N . GLN A 1 285 ? -5.658 7.482 34.513 1.00 90.00 285 GLN A N 1
ATOM 2354 C CA . GLN A 1 285 ? -4.597 7.896 35.437 1.00 90.00 285 GLN A CA 1
ATOM 2355 C C . GLN A 1 285 ? -3.227 7.351 35.023 1.00 90.00 285 GLN A C 1
ATOM 2357 O O . GLN A 1 285 ? -2.272 8.118 34.963 1.00 90.00 285 GLN A O 1
ATOM 2362 N N . LEU A 1 286 ? -3.135 6.065 34.672 1.00 92.19 286 LEU A N 1
ATOM 2363 C CA . LEU A 1 286 ? -1.899 5.454 34.177 1.00 92.19 286 LEU A CA 1
ATOM 2364 C C . LEU A 1 286 ? -1.398 6.140 32.904 1.00 92.19 286 LEU A C 1
ATOM 2366 O O . LEU A 1 286 ? -0.206 6.401 32.794 1.00 92.19 286 LEU A O 1
ATOM 2370 N N . ARG A 1 287 ? -2.295 6.489 31.972 1.00 90.75 287 ARG A N 1
ATOM 2371 C CA . ARG A 1 287 ? -1.914 7.224 30.759 1.00 90.75 287 ARG A CA 1
ATOM 2372 C C . ARG A 1 287 ? -1.364 8.611 31.089 1.00 90.75 287 ARG A C 1
ATOM 2374 O O . ARG A 1 287 ? -0.305 8.963 30.594 1.00 90.75 287 ARG A O 1
ATOM 2381 N N . LYS A 1 288 ? -2.035 9.360 31.972 1.00 90.88 288 LYS A N 1
ATOM 2382 C CA . LYS A 1 288 ? -1.567 10.683 32.422 1.00 90.88 288 LYS A CA 1
ATOM 2383 C C . LYS A 1 288 ? -0.221 10.609 33.142 1.00 90.88 288 LYS A C 1
ATOM 2385 O O . LYS A 1 288 ? 0.594 11.506 32.988 1.00 90.88 288 LYS A O 1
ATOM 2390 N N . LEU A 1 289 ? 0.011 9.569 33.943 1.00 92.56 289 LEU A N 1
ATOM 2391 C CA . LEU A 1 289 ? 1.295 9.373 34.619 1.00 92.56 289 LEU A CA 1
ATOM 2392 C C . LEU A 1 289 ? 2.400 8.969 33.641 1.00 92.56 289 LEU A C 1
ATOM 2394 O O . LEU A 1 289 ? 3.513 9.446 33.795 1.00 92.56 289 LEU A O 1
ATOM 2398 N N . ALA A 1 290 ? 2.096 8.156 32.627 1.00 91.25 290 ALA A N 1
ATOM 2399 C CA . ALA A 1 290 ? 3.046 7.838 31.562 1.00 91.25 290 ALA A CA 1
ATOM 2400 C C . ALA A 1 290 ? 3.425 9.091 30.752 1.00 91.25 290 ALA A C 1
ATOM 2402 O O . ALA A 1 290 ? 4.604 9.343 30.548 1.00 91.25 290 ALA A O 1
ATOM 2403 N N . GLU A 1 291 ? 2.443 9.921 30.385 1.00 91.06 291 GLU A N 1
ATOM 2404 C CA . GLU A 1 291 ? 2.681 11.218 29.728 1.00 91.06 291 GLU A CA 1
ATOM 2405 C C . GLU A 1 291 ? 3.538 12.144 30.613 1.00 91.06 291 GLU A C 1
ATOM 2407 O O . GLU A 1 291 ? 4.465 12.783 30.126 1.00 91.06 291 GLU A O 1
ATOM 2412 N N . LYS A 1 292 ? 3.276 12.184 31.928 1.00 90.06 292 LYS A N 1
ATOM 2413 C CA . LYS A 1 292 ? 4.109 12.934 32.882 1.00 90.06 292 LYS A CA 1
ATOM 2414 C C . LYS A 1 292 ? 5.516 12.366 33.017 1.00 90.06 292 LYS A C 1
ATOM 2416 O O . LYS A 1 292 ? 6.433 13.146 33.201 1.00 90.06 292 LYS A O 1
ATOM 2421 N N . LEU A 1 293 ? 5.693 11.049 32.938 1.00 89.56 293 LEU A N 1
ATOM 2422 C CA . LEU A 1 293 ? 7.004 10.405 33.006 1.00 89.56 293 LEU A CA 1
ATOM 2423 C C . LEU A 1 293 ? 7.859 10.751 31.781 1.00 89.56 293 LEU A C 1
ATOM 2425 O O . LEU A 1 293 ? 9.050 10.979 31.922 1.00 89.56 293 LEU A O 1
ATOM 2429 N N . GLU A 1 294 ? 7.247 10.842 30.597 1.00 87.12 294 GLU A N 1
ATOM 2430 C CA . GLU A 1 294 ? 7.923 11.290 29.370 1.00 87.12 294 GLU A CA 1
ATOM 2431 C C . GLU A 1 294 ? 8.328 12.776 29.421 1.00 87.12 294 GLU A C 1
ATOM 2433 O O . GLU A 1 294 ? 9.231 13.192 28.701 1.00 87.12 294 GLU A O 1
ATOM 2438 N N . GLN A 1 295 ? 7.656 13.576 30.256 1.00 85.00 295 GLN A N 1
ATOM 2439 C CA . GLN A 1 295 ? 7.874 15.022 30.400 1.00 85.00 295 GLN A CA 1
ATOM 2440 C C . GLN A 1 295 ? 8.665 15.410 31.657 1.00 85.00 295 GLN A C 1
ATOM 2442 O O . GLN A 1 295 ? 9.134 16.544 31.753 1.00 85.00 295 GLN A O 1
ATOM 2447 N N . ALA A 1 296 ? 8.781 14.510 32.633 1.00 72.19 296 ALA A N 1
ATOM 2448 C CA . ALA A 1 296 ? 9.559 14.715 33.843 1.00 72.19 296 ALA A CA 1
ATOM 2449 C C . ALA A 1 296 ? 11.039 14.719 33.442 1.00 72.19 296 ALA A C 1
ATOM 2451 O O . ALA A 1 296 ? 11.560 13.698 33.009 1.00 72.19 296 ALA A O 1
ATOM 2452 N N . GLY A 1 297 ? 11.677 15.890 33.503 1.00 71.94 297 GLY A N 1
ATOM 2453 C CA . GLY A 1 297 ? 13.109 16.055 33.244 1.00 71.94 297 GLY A CA 1
ATOM 2454 C C . GLY A 1 297 ? 13.986 15.382 34.312 1.00 71.94 297 GLY A C 1
ATOM 2455 O O . GLY A 1 297 ? 13.656 14.324 34.832 1.00 71.94 297 GLY A O 1
ATOM 2456 N N . GLU A 1 298 ? 15.103 16.009 34.678 1.00 73.94 298 GLU A N 1
ATOM 2457 C CA . GLU A 1 298 ? 16.137 15.422 35.556 1.00 73.94 298 GLU A CA 1
ATOM 2458 C C . GLU A 1 298 ? 15.801 15.405 37.068 1.00 73.94 298 GLU A C 1
ATOM 2460 O O . GLU A 1 298 ? 16.670 15.119 37.886 1.00 73.94 298 GLU A O 1
ATOM 2465 N N . ASP A 1 299 ? 14.562 15.700 37.480 1.00 87.38 299 ASP A N 1
ATOM 2466 C CA . ASP A 1 299 ? 14.172 15.648 38.899 1.00 87.38 299 ASP A CA 1
ATOM 2467 C C . ASP A 1 299 ? 13.928 14.198 39.356 1.00 87.38 299 ASP A C 1
ATOM 2469 O O . ASP A 1 299 ? 12.859 13.613 39.138 1.00 87.38 299 ASP A O 1
ATOM 2473 N N . GLU A 1 300 ? 14.935 13.621 40.015 1.00 86.69 300 GLU A N 1
ATOM 2474 C CA . GLU A 1 300 ? 14.921 12.247 40.522 1.00 86.69 300 GLU A CA 1
ATOM 2475 C C . GLU A 1 300 ? 13.789 11.976 41.525 1.00 86.69 300 GLU A C 1
ATOM 2477 O O . GLU A 1 300 ? 13.214 10.881 41.525 1.00 86.69 300 GLU A O 1
ATOM 2482 N N . HIS A 1 301 ? 13.425 12.955 42.361 1.00 90.00 301 HIS A N 1
ATOM 2483 C CA . HIS A 1 301 ? 12.378 12.760 43.365 1.00 90.00 301 HIS A CA 1
ATOM 2484 C C . HIS A 1 301 ? 11.005 12.667 42.694 1.00 90.00 301 HIS A C 1
ATOM 2486 O O . HIS A 1 301 ? 10.232 11.741 42.962 1.00 90.00 301 HIS A O 1
ATOM 2492 N N . ALA A 1 302 ? 10.713 13.588 41.771 1.00 86.56 302 ALA A N 1
ATOM 2493 C CA . ALA A 1 302 ? 9.482 13.552 40.987 1.00 86.56 302 ALA A CA 1
ATOM 2494 C C . ALA A 1 302 ? 9.394 12.281 40.127 1.00 86.56 302 ALA A C 1
ATOM 2496 O O . ALA A 1 302 ? 8.333 11.654 40.044 1.00 86.56 302 ALA A O 1
ATOM 2497 N N . TYR A 1 303 ? 10.513 11.853 39.536 1.00 90.25 303 TYR A N 1
ATOM 2498 C CA . TYR A 1 303 ? 10.595 10.606 38.779 1.00 90.25 303 TYR A CA 1
ATOM 2499 C C . TYR A 1 303 ? 10.245 9.386 39.644 1.00 90.25 303 TYR A C 1
ATOM 2501 O O . TYR A 1 303 ? 9.420 8.552 39.246 1.00 90.25 303 TYR A O 1
ATOM 2509 N N . HIS A 1 304 ? 10.821 9.287 40.847 1.00 91.44 304 HIS A N 1
ATOM 2510 C CA . HIS A 1 304 ? 10.563 8.177 41.761 1.00 91.44 304 HIS A CA 1
ATOM 2511 C C . HIS A 1 304 ? 9.108 8.154 42.253 1.00 91.44 304 HIS A C 1
ATOM 2513 O O . HIS A 1 304 ? 8.486 7.087 42.300 1.00 91.44 304 HIS A O 1
ATOM 2519 N N . GLU A 1 305 ? 8.523 9.318 42.552 1.00 92.62 305 GLU A N 1
ATOM 2520 C CA . GLU A 1 305 ? 7.118 9.432 42.955 1.00 92.62 305 GLU A CA 1
ATOM 2521 C C . GLU A 1 305 ? 6.170 8.968 41.835 1.00 92.62 305 GLU A C 1
ATOM 2523 O O . GLU A 1 305 ? 5.251 8.173 42.075 1.00 92.62 305 GLU A O 1
ATOM 2528 N N . ILE A 1 306 ? 6.416 9.401 40.590 1.00 92.25 306 ILE A N 1
ATOM 2529 C CA . ILE A 1 306 ? 5.623 8.991 39.421 1.00 92.25 306 ILE A CA 1
ATOM 2530 C C . ILE A 1 306 ? 5.743 7.479 39.201 1.00 92.25 306 ILE A C 1
ATOM 2532 O O . ILE A 1 306 ? 4.718 6.806 39.053 1.00 92.25 306 ILE A O 1
ATOM 2536 N N . CYS A 1 307 ? 6.960 6.927 39.227 1.00 92.19 307 CYS A N 1
ATOM 2537 C CA . CYS A 1 307 ? 7.200 5.491 39.066 1.00 92.19 307 CYS A CA 1
ATOM 2538 C C . CYS A 1 307 ? 6.480 4.662 40.138 1.00 92.19 307 CYS A C 1
ATOM 2540 O O . CYS A 1 307 ? 5.774 3.703 39.812 1.00 92.19 307 CYS A O 1
ATOM 2542 N N . THR A 1 308 ? 6.591 5.065 41.405 1.00 94.12 308 THR A N 1
ATOM 2543 C CA . THR A 1 308 ? 5.923 4.400 42.534 1.00 94.12 308 THR A CA 1
ATOM 2544 C C . THR A 1 308 ? 4.409 4.410 42.347 1.00 94.12 308 THR A C 1
ATOM 2546 O O . THR A 1 308 ? 3.733 3.390 42.504 1.00 94.12 308 THR A O 1
ATOM 2549 N N . ARG A 1 309 ? 3.854 5.547 41.919 1.00 93.38 309 ARG A N 1
ATOM 2550 C CA . ARG A 1 309 ? 2.415 5.682 41.693 1.00 93.38 309 ARG A CA 1
ATOM 2551 C C . ARG A 1 309 ? 1.919 4.866 40.501 1.00 93.38 309 ARG A C 1
ATOM 2553 O O . ARG A 1 309 ? 0.826 4.299 40.572 1.00 93.38 309 ARG A O 1
ATOM 2560 N N . ILE A 1 310 ? 2.710 4.766 39.431 1.00 94.25 310 ILE A N 1
ATOM 2561 C CA . ILE A 1 310 ? 2.432 3.872 38.298 1.00 94.25 310 ILE A CA 1
ATOM 2562 C C . ILE A 1 310 ? 2.410 2.417 38.769 1.00 94.25 310 ILE A C 1
ATOM 2564 O O . ILE A 1 310 ? 1.465 1.704 38.431 1.00 94.25 310 ILE A O 1
ATOM 2568 N N . ALA A 1 311 ? 3.395 1.987 39.562 1.00 95.25 311 ALA A N 1
ATOM 2569 C CA . ALA A 1 311 ? 3.477 0.617 40.065 1.00 95.25 311 ALA A CA 1
ATOM 2570 C C . ALA A 1 311 ? 2.227 0.236 40.879 1.00 95.25 311 ALA A C 1
ATOM 2572 O O . ALA A 1 311 ? 1.557 -0.744 40.544 1.00 95.25 311 ALA A O 1
ATOM 2573 N N . ILE A 1 312 ? 1.841 1.077 41.847 1.00 93.38 312 ILE A N 1
ATOM 2574 C CA . ILE A 1 312 ? 0.649 0.870 42.687 1.00 93.38 312 ILE A CA 1
ATOM 2575 C C . ILE A 1 312 ? -0.626 0.782 41.831 1.00 93.38 312 ILE A C 1
ATOM 2577 O O . ILE A 1 312 ? -1.445 -0.126 41.997 1.00 93.38 312 ILE A O 1
ATOM 2581 N N . LEU A 1 313 ? -0.816 1.708 40.883 1.00 92.94 313 LEU A N 1
ATOM 2582 C CA . LEU A 1 313 ? -2.013 1.724 40.035 1.00 92.94 313 LEU A CA 1
ATOM 2583 C C . LEU A 1 313 ? -2.053 0.553 39.046 1.00 92.94 313 LEU A C 1
ATOM 2585 O O . LEU A 1 313 ? -3.135 0.030 38.762 1.00 92.94 313 LEU A O 1
ATOM 2589 N N . ALA A 1 314 ? -0.900 0.135 38.523 1.00 92.69 314 ALA A N 1
ATOM 2590 C CA . ALA A 1 314 ? -0.790 -0.995 37.612 1.00 92.69 314 ALA A CA 1
ATOM 2591 C C . ALA A 1 314 ? -1.113 -2.312 38.324 1.00 92.69 314 ALA A C 1
ATOM 2593 O O . ALA A 1 314 ? -1.877 -3.121 37.792 1.00 92.69 314 ALA A O 1
ATOM 2594 N N . GLU A 1 315 ? -0.596 -2.505 39.536 1.00 94.56 315 GLU A N 1
ATOM 2595 C CA . GLU A 1 315 ? -0.906 -3.661 40.374 1.00 94.56 315 GLU A CA 1
ATOM 2596 C C . GLU A 1 315 ? -2.395 -3.700 40.740 1.00 94.56 315 GLU A C 1
ATOM 2598 O O . GLU A 1 315 ? -3.075 -4.695 40.477 1.00 94.56 315 GLU A O 1
ATOM 2603 N N . ALA A 1 316 ? -2.952 -2.580 41.212 1.00 91.88 316 ALA A N 1
ATOM 2604 C CA . ALA A 1 316 ? -4.378 -2.477 41.510 1.00 91.88 316 ALA A CA 1
ATOM 2605 C C . ALA A 1 316 ? -5.259 -2.737 40.272 1.00 91.88 316 ALA A C 1
ATOM 2607 O O . ALA A 1 316 ? -6.351 -3.299 40.385 1.00 91.88 316 ALA A O 1
ATOM 2608 N N . HIS A 1 317 ? -4.821 -2.335 39.072 1.00 90.69 317 HIS A N 1
ATOM 2609 C CA . HIS A 1 317 ? -5.528 -2.635 37.822 1.00 90.69 317 HIS A CA 1
ATOM 2610 C C . HIS A 1 317 ? -5.457 -4.124 37.456 1.00 90.69 317 HIS A C 1
ATOM 2612 O O . HIS A 1 317 ? -6.484 -4.700 37.094 1.00 90.69 317 HIS A O 1
ATOM 2618 N N . ARG A 1 318 ? -4.281 -4.758 37.579 1.00 91.75 318 ARG A N 1
ATOM 2619 C CA . ARG A 1 318 ? -4.097 -6.200 37.327 1.00 91.75 318 ARG A CA 1
ATOM 2620 C C . ARG A 1 318 ? -4.973 -7.043 38.251 1.00 91.75 318 ARG A C 1
ATOM 2622 O O . ARG A 1 318 ? -5.680 -7.925 37.770 1.00 91.75 318 ARG A O 1
ATOM 2629 N N . ASN A 1 319 ? -5.004 -6.689 39.533 1.00 93.19 319 ASN A N 1
ATOM 2630 C CA . ASN A 1 319 ? -5.777 -7.385 40.562 1.00 93.19 319 ASN A CA 1
ATOM 2631 C C . ASN A 1 319 ? -7.257 -6.968 40.599 1.00 93.19 319 ASN A C 1
ATOM 2633 O O . ASN A 1 319 ? -8.025 -7.487 41.402 1.00 93.19 319 ASN A O 1
ATOM 2637 N N . ARG A 1 320 ? -7.682 -6.048 39.717 1.00 90.31 320 ARG A N 1
ATOM 2638 C CA . ARG A 1 320 ? -9.070 -5.561 39.613 1.00 90.31 320 ARG A CA 1
ATOM 2639 C C . ARG A 1 320 ? -9.639 -5.036 40.941 1.00 90.31 320 ARG A C 1
ATOM 2641 O O . ARG A 1 320 ? -10.842 -5.128 41.177 1.00 90.31 320 ARG A O 1
ATOM 2648 N N . CYS A 1 321 ? -8.795 -4.444 41.788 1.00 92.06 321 CYS A N 1
ATOM 2649 C CA . CYS A 1 321 ? -9.198 -3.947 43.107 1.00 92.06 321 CYS A CA 1
ATOM 2650 C C . CYS A 1 321 ? -10.278 -2.853 42.988 1.00 92.06 321 CYS A C 1
ATOM 2652 O O . CYS A 1 321 ? -10.268 -2.118 42.003 1.00 92.06 321 CYS A O 1
ATOM 2654 N N . PRO A 1 322 ? -11.169 -2.640 43.961 1.00 92.25 322 PRO A N 1
ATOM 2655 C CA . PRO A 1 322 ? -12.055 -1.473 43.964 1.00 92.25 322 PRO A CA 1
ATOM 2656 C C . PRO A 1 322 ? -11.258 -0.159 44.059 1.00 92.25 322 PRO A C 1
ATOM 2658 O O . PRO A 1 322 ? -10.130 -0.149 44.548 1.00 92.25 322 PRO A O 1
ATOM 2661 N N . ILE A 1 323 ? -11.798 0.938 43.529 1.00 91.25 323 ILE A N 1
ATOM 2662 C CA . ILE A 1 323 ? -11.198 2.278 43.554 1.00 91.25 323 ILE A CA 1
ATOM 2663 C C . ILE A 1 323 ? -11.652 2.976 44.844 1.00 91.25 323 ILE A C 1
ATOM 2665 O O . ILE A 1 323 ? -12.836 3.301 44.942 1.00 91.25 323 ILE A O 1
ATOM 2669 N N . PRO A 1 324 ? -10.758 3.211 45.820 1.00 92.06 324 PRO A N 1
ATOM 2670 C CA . PRO A 1 324 ? -11.109 3.941 47.030 1.00 92.06 324 PRO A CA 1
ATOM 2671 C C . PRO A 1 324 ? -11.129 5.452 46.765 1.00 92.06 324 PRO A C 1
ATOM 2673 O O . PRO A 1 324 ? -10.232 5.990 46.111 1.00 92.06 324 PRO A O 1
ATOM 2676 N N . LEU A 1 325 ? -12.129 6.138 47.309 1.00 91.69 325 LEU A N 1
ATOM 2677 C CA . LEU A 1 325 ? -12.197 7.592 47.384 1.00 91.69 325 LEU A CA 1
ATOM 2678 C C . LEU A 1 325 ? -12.483 7.991 48.832 1.00 91.69 325 LEU A C 1
ATOM 2680 O O . LEU A 1 325 ? -13.582 7.766 49.337 1.00 91.69 325 LEU A O 1
ATOM 2684 N N . SER A 1 326 ? -11.487 8.572 49.494 1.00 91.75 326 SER A N 1
ATOM 2685 C CA . SER A 1 326 ? -11.632 9.078 50.859 1.00 91.75 326 SER A CA 1
ATOM 2686 C C . SER A 1 326 ? -12.150 10.511 50.834 1.00 91.75 326 SER A C 1
ATOM 2688 O O . SER A 1 326 ? -11.558 11.372 50.184 1.00 91.75 326 SER A O 1
ATOM 2690 N N . VAL A 1 327 ? -13.243 10.761 51.549 1.00 92.00 327 VAL A N 1
ATOM 2691 C CA . VAL A 1 327 ? -13.889 12.072 51.664 1.00 92.00 327 VAL A CA 1
ATOM 2692 C C . VAL A 1 327 ? -13.887 12.482 53.132 1.00 92.00 327 VAL A C 1
ATOM 2694 O O . VAL A 1 327 ? -14.245 11.686 54.000 1.00 92.00 327 VAL A O 1
ATOM 2697 N N . ARG A 1 328 ? -13.483 13.725 53.411 1.00 90.75 328 ARG A N 1
ATOM 2698 C CA . ARG A 1 328 ? -13.449 14.288 54.763 1.00 90.75 328 ARG A CA 1
ATOM 2699 C C . ARG A 1 328 ? -14.508 15.381 54.908 1.00 90.75 328 ARG A C 1
ATOM 2701 O O . ARG A 1 328 ? -14.354 16.440 54.309 1.00 90.75 328 ARG A O 1
ATOM 2708 N N . LEU A 1 329 ? -15.541 15.148 55.720 1.00 88.38 329 LEU A N 1
ATOM 2709 C CA . LEU A 1 329 ? -16.595 16.122 56.036 1.00 88.38 329 LEU A CA 1
ATOM 2710 C C . LEU A 1 329 ? -16.728 16.284 57.553 1.00 88.38 329 LEU A C 1
ATOM 2712 O O . LEU A 1 329 ? -16.714 15.307 58.294 1.00 88.38 329 LEU A O 1
ATOM 2716 N N . GLN A 1 330 ? -16.846 17.530 58.028 1.00 83.44 330 GLN A N 1
ATOM 2717 C CA . GLN A 1 330 ? -17.071 17.854 59.451 1.00 83.44 330 GLN A CA 1
ATOM 2718 C C . GLN A 1 330 ? -16.101 17.138 60.420 1.00 83.44 330 GLN A C 1
ATOM 2720 O O . GLN A 1 330 ? -16.468 16.719 61.514 1.00 83.44 330 GLN A O 1
ATOM 2725 N N . GLY A 1 331 ? -14.844 16.954 60.001 1.00 85.75 331 GLY A N 1
ATOM 2726 C CA . GLY A 1 331 ? -13.810 16.282 60.795 1.00 85.75 331 GLY A CA 1
ATOM 2727 C C . GLY A 1 331 ? -13.824 14.749 60.737 1.00 85.75 331 GLY A C 1
ATOM 2728 O O . GLY A 1 331 ? -12.838 14.143 61.153 1.00 85.75 331 GLY A O 1
ATOM 2729 N N . ARG A 1 332 ? -14.855 14.119 60.162 1.00 89.69 332 ARG A N 1
ATOM 2730 C CA . ARG A 1 332 ? -14.910 12.671 59.909 1.00 89.69 332 ARG A CA 1
ATOM 2731 C C . ARG A 1 332 ? -14.376 12.352 58.516 1.00 89.69 332 ARG A C 1
ATOM 2733 O O . ARG A 1 332 ? -14.506 13.160 57.602 1.00 89.69 332 ARG A O 1
ATOM 2740 N N . THR A 1 333 ? -13.718 11.203 58.373 1.00 92.75 333 THR A N 1
ATOM 2741 C CA . THR A 1 333 ? -13.212 10.712 57.083 1.00 92.75 333 THR A CA 1
ATOM 2742 C C . THR A 1 333 ? -13.836 9.358 56.806 1.00 92.75 333 THR A C 1
ATOM 2744 O O . THR A 1 333 ? -13.651 8.434 57.593 1.00 92.75 333 THR A O 1
ATOM 2747 N N . GLU A 1 334 ? -14.540 9.241 55.687 1.00 93.81 334 GLU A N 1
ATOM 2748 C CA . GLU A 1 334 ? -15.110 7.979 55.217 1.00 93.81 334 GLU A CA 1
ATOM 2749 C C . GLU A 1 334 ? -14.546 7.635 53.839 1.00 93.81 334 GLU A C 1
ATOM 2751 O O . GLU A 1 334 ? -14.267 8.517 53.021 1.00 93.81 334 GLU A O 1
ATOM 2756 N N . THR A 1 335 ? -14.354 6.341 53.583 1.00 94.31 335 THR A N 1
ATOM 2757 C CA . THR A 1 335 ? -13.820 5.840 52.314 1.00 94.31 335 THR A CA 1
ATOM 2758 C C . THR A 1 335 ? -14.908 5.113 51.540 1.00 94.31 335 THR A C 1
ATOM 2760 O O . THR A 1 335 ? -15.410 4.080 51.976 1.00 94.31 335 THR A O 1
ATOM 2763 N N . TYR A 1 336 ? -15.217 5.625 50.351 1.00 94.06 336 TYR A N 1
ATOM 2764 C CA . TYR A 1 336 ? -16.171 5.029 49.422 1.00 94.06 336 TYR A CA 1
ATOM 2765 C C . TYR A 1 336 ? -15.433 4.169 48.395 1.00 94.06 336 TYR A C 1
ATOM 2767 O O . TYR A 1 336 ? -14.447 4.602 47.796 1.00 94.06 336 TYR A O 1
ATOM 2775 N N . TYR A 1 337 ? -15.912 2.947 48.167 1.00 93.06 337 TYR A N 1
ATOM 2776 C CA . TYR A 1 337 ? -15.278 1.990 47.259 1.00 93.06 337 TYR A CA 1
ATOM 2777 C C . TYR A 1 337 ? -16.076 1.861 45.964 1.00 93.06 337 TYR A C 1
ATOM 2779 O O . TYR A 1 337 ? -17.203 1.373 45.962 1.00 93.06 337 TYR A O 1
ATOM 2787 N N . PHE A 1 338 ? -15.495 2.280 44.843 1.00 91.62 338 PHE A N 1
ATOM 2788 C CA . PHE A 1 338 ? -16.093 2.120 43.517 1.00 91.62 338 PHE A CA 1
ATOM 2789 C C . PHE A 1 338 ? -15.590 0.849 42.846 1.00 91.62 338 PHE A C 1
ATOM 2791 O O . PHE A 1 338 ? -14.455 0.415 43.047 1.00 91.62 338 PHE A O 1
ATOM 2798 N N . HIS A 1 339 ? -16.411 0.247 41.996 1.00 89.69 339 HIS A N 1
ATOM 2799 C CA . HIS A 1 339 ? -15.972 -0.897 41.214 1.00 89.69 339 HIS A CA 1
ATOM 2800 C C . HIS A 1 339 ? -14.879 -0.474 40.210 1.00 89.69 339 HIS A C 1
ATOM 2802 O O . HIS A 1 339 ? -14.891 0.628 39.667 1.00 89.69 339 HIS A O 1
ATOM 2808 N N . TRP A 1 340 ? -13.923 -1.355 39.904 1.00 87.00 340 TRP A N 1
ATOM 2809 C CA . TRP A 1 340 ? -12.762 -1.018 39.059 1.00 87.00 340 TRP A CA 1
ATOM 2810 C C . TRP A 1 340 ? -13.111 -0.602 37.617 1.00 87.00 340 TRP A C 1
ATOM 2812 O O . TRP A 1 340 ? -12.297 0.025 36.942 1.00 87.00 340 TRP A O 1
ATOM 2822 N N . LYS A 1 341 ? -14.309 -0.973 37.145 1.00 87.00 341 LYS A N 1
ATOM 2823 C CA . LYS A 1 341 ? -14.864 -0.599 35.830 1.00 87.00 341 LYS A CA 1
ATOM 2824 C C . LYS A 1 341 ? -15.641 0.718 35.833 1.00 87.00 341 LYS A C 1
ATOM 2826 O O . LYS A 1 341 ? -16.068 1.134 34.763 1.00 87.00 341 LYS A O 1
ATOM 2831 N N . THR A 1 342 ? -15.884 1.332 36.989 1.00 87.62 342 THR A N 1
ATOM 2832 C CA . THR A 1 342 ? -16.691 2.551 37.052 1.00 87.62 342 THR A CA 1
ATOM 2833 C C . THR A 1 342 ? -16.037 3.651 36.213 1.00 87.62 342 THR A C 1
ATOM 2835 O O . THR A 1 342 ? -14.821 3.872 36.284 1.00 87.62 342 THR A O 1
ATOM 2838 N N . ARG A 1 343 ? -16.843 4.314 35.379 1.00 87.81 343 ARG A N 1
ATOM 2839 C CA . ARG A 1 343 ? -16.359 5.350 34.458 1.00 87.81 343 ARG A CA 1
ATOM 2840 C C . ARG A 1 343 ? -15.755 6.528 35.221 1.00 87.81 343 ARG A C 1
ATOM 2842 O O . ARG A 1 343 ? -16.278 6.938 36.256 1.00 87.81 343 ARG A O 1
ATOM 2849 N N . GLU A 1 344 ? -14.699 7.129 34.668 1.00 88.69 344 GLU A N 1
ATOM 2850 C CA . GLU A 1 344 ? -14.048 8.316 35.253 1.00 88.69 344 GLU A CA 1
ATOM 2851 C C . GLU A 1 344 ? -15.045 9.455 35.515 1.00 88.69 344 GLU A C 1
ATOM 2853 O O . GLU A 1 344 ? -14.977 10.096 36.561 1.00 88.69 344 GLU A O 1
ATOM 2858 N N . THR A 1 345 ? -15.985 9.689 34.595 1.00 89.06 345 THR A N 1
ATOM 2859 C CA . THR A 1 345 ? -16.986 10.761 34.711 1.00 89.06 345 THR A CA 1
ATOM 2860 C C . THR A 1 345 ? -17.886 10.596 35.931 1.00 89.06 345 THR A C 1
ATOM 2862 O O . THR A 1 345 ? -18.220 11.582 36.574 1.00 89.06 345 THR A O 1
ATOM 2865 N N . VAL A 1 346 ? -18.235 9.358 36.286 1.00 90.19 346 VAL A N 1
ATOM 2866 C CA . VAL A 1 346 ? -19.109 9.056 37.427 1.00 90.19 346 VAL A CA 1
ATOM 2867 C C . VAL A 1 346 ? -18.374 9.287 38.745 1.00 90.19 346 VAL A C 1
ATOM 2869 O O . VAL A 1 346 ? -18.919 9.906 39.653 1.00 90.19 346 VAL A O 1
ATOM 2872 N N . ILE A 1 347 ? -17.113 8.850 38.834 1.00 89.50 347 ILE A N 1
ATOM 2873 C CA . ILE A 1 347 ? -16.292 9.056 40.037 1.00 89.50 347 ILE A CA 1
ATOM 2874 C C . ILE A 1 347 ? -16.006 10.550 40.241 1.00 89.50 347 ILE A C 1
ATOM 2876 O O . ILE A 1 347 ? -16.073 11.037 41.367 1.00 89.50 347 ILE A O 1
ATOM 2880 N N . LYS A 1 348 ? -15.739 11.297 39.161 1.00 90.31 348 LYS A N 1
ATOM 2881 C CA . LYS A 1 348 ? -15.576 12.757 39.229 1.00 90.31 348 LYS A CA 1
ATOM 2882 C C . LYS A 1 348 ? -16.852 13.464 39.665 1.00 90.31 348 LYS A C 1
ATOM 2884 O O . LYS A 1 348 ? -16.779 14.285 40.567 1.00 90.31 348 LYS A O 1
ATOM 2889 N N . ALA A 1 349 ? -18.001 13.096 39.100 1.00 90.94 349 ALA A N 1
ATOM 2890 C CA . ALA A 1 349 ? -19.285 13.665 39.499 1.00 90.94 349 ALA A CA 1
ATOM 2891 C C . ALA A 1 349 ? -19.590 13.402 40.984 1.00 90.94 349 ALA A C 1
ATOM 2893 O O . ALA A 1 349 ? -20.111 14.275 41.670 1.00 90.94 349 ALA A O 1
ATOM 2894 N N . PHE A 1 350 ? -19.225 12.226 41.508 1.00 93.44 350 PHE A N 1
ATOM 2895 C CA . PHE A 1 350 ? -19.341 11.943 42.939 1.00 93.44 350 PHE A CA 1
ATOM 2896 C C . PHE A 1 350 ? -18.400 12.815 43.783 1.00 93.44 350 PHE A C 1
ATOM 2898 O O . PHE A 1 350 ? -18.815 13.341 44.811 1.00 93.44 350 PHE A O 1
ATOM 2905 N N . ALA A 1 351 ? -17.150 13.003 43.350 1.00 91.12 351 ALA A N 1
ATOM 2906 C CA . ALA A 1 351 ? -16.204 13.878 44.043 1.00 91.12 351 ALA A CA 1
ATOM 2907 C C . ALA A 1 351 ? -16.655 15.353 44.029 1.00 91.12 351 ALA A C 1
ATOM 2909 O O . ALA A 1 351 ? -16.539 16.043 45.037 1.00 91.12 351 ALA A O 1
ATOM 2910 N N . GLU A 1 352 ? -17.207 15.834 42.914 1.00 92.44 352 GLU A N 1
ATOM 2911 C CA . GLU A 1 352 ? -17.805 17.171 42.800 1.00 92.44 352 GLU A CA 1
ATOM 2912 C C . GLU A 1 352 ? -19.025 17.320 43.716 1.00 92.44 352 GLU A C 1
ATOM 2914 O O . GLU A 1 352 ? -19.148 18.315 44.430 1.00 92.44 352 GLU A O 1
ATOM 2919 N N . TYR A 1 353 ? -19.883 16.297 43.766 1.00 91.00 353 TYR A N 1
ATOM 2920 C CA . TYR A 1 353 ? -21.021 16.262 44.679 1.00 91.00 353 TYR A CA 1
ATOM 2921 C C . TYR A 1 353 ? -20.566 16.333 46.142 1.00 91.00 353 TYR A C 1
ATOM 2923 O O . TYR A 1 353 ? -21.080 17.155 46.893 1.00 91.00 353 TYR A O 1
ATOM 2931 N N . ALA A 1 354 ? -19.530 15.582 46.527 1.00 90.62 354 ALA A N 1
ATOM 2932 C CA . ALA A 1 354 ? -18.948 15.636 47.870 1.00 90.62 354 ALA A CA 1
ATOM 2933 C C . ALA A 1 354 ? -18.368 17.008 48.254 1.00 90.62 354 ALA A C 1
ATOM 2935 O O . ALA A 1 354 ? -18.352 17.349 49.433 1.00 90.62 354 ALA A O 1
ATOM 2936 N N . ASN A 1 355 ? -17.935 17.809 47.278 1.00 88.69 355 ASN A N 1
ATOM 2937 C CA . ASN A 1 355 ? -17.431 19.167 47.507 1.00 88.69 355 ASN A CA 1
ATOM 2938 C C . ASN A 1 355 ? -18.543 20.233 47.565 1.00 88.69 355 ASN A C 1
ATOM 2940 O O . ASN A 1 355 ? -18.261 21.411 47.795 1.00 88.69 355 ASN A O 1
ATOM 2944 N N . THR A 1 356 ? -19.804 19.854 47.350 1.00 90.44 356 THR A N 1
ATOM 2945 C CA . THR A 1 356 ? -20.937 20.785 47.421 1.00 90.44 356 THR A CA 1
ATOM 2946 C C . THR A 1 356 ? -21.246 21.137 48.881 1.00 90.44 356 THR A C 1
ATOM 2948 O O . THR A 1 356 ? -21.175 20.290 49.770 1.00 90.44 356 THR A O 1
ATOM 2951 N N . HIS A 1 357 ? -21.588 22.400 49.154 1.00 84.69 357 HIS A N 1
ATOM 2952 C CA . HIS A 1 357 ? -21.914 22.843 50.513 1.00 84.69 357 HIS A CA 1
ATOM 2953 C C . HIS A 1 357 ? -23.165 22.136 51.058 1.00 84.69 357 HIS A C 1
ATOM 2955 O O . HIS A 1 357 ? -24.135 21.924 50.333 1.00 84.69 357 HIS A O 1
ATOM 2961 N N . GLY A 1 358 ? -23.139 21.795 52.350 1.00 83.75 358 GLY A N 1
ATOM 2962 C CA . GLY A 1 358 ? -24.272 21.187 53.056 1.00 83.75 358 GLY A CA 1
ATOM 2963 C C . GLY A 1 358 ? -24.419 19.671 52.891 1.00 83.75 358 GLY A C 1
ATOM 2964 O O . GLY A 1 358 ? -25.409 19.119 53.360 1.00 83.75 358 GLY A O 1
ATOM 2965 N N . GLN A 1 359 ? -23.462 18.986 52.256 1.00 89.75 359 GLN A N 1
ATOM 2966 C CA . GLN A 1 359 ? -23.510 17.529 52.122 1.00 89.75 359 GLN A CA 1
ATOM 2967 C C . GLN A 1 359 ? -23.117 16.809 53.414 1.00 89.75 359 GLN A C 1
ATOM 2969 O O . GLN A 1 359 ? -22.208 17.227 54.135 1.00 89.75 359 GLN A O 1
ATOM 2974 N N . THR A 1 360 ? -23.797 15.695 53.679 1.00 90.75 360 THR A N 1
ATOM 2975 C CA . THR A 1 360 ? -23.522 14.791 54.799 1.00 90.75 360 THR A CA 1
ATOM 2976 C C . THR A 1 360 ? -23.031 13.441 54.283 1.00 90.75 360 THR A C 1
ATOM 2978 O O . THR A 1 360 ? -23.267 13.063 53.133 1.00 90.75 360 THR A O 1
ATOM 2981 N N . HIS A 1 361 ? -22.366 12.680 55.151 1.00 91.12 361 HIS A N 1
ATOM 2982 C CA . HIS A 1 361 ? -21.934 11.319 54.833 1.00 91.12 361 HIS A CA 1
ATOM 2983 C C . HIS A 1 361 ? -23.109 10.387 54.479 1.00 91.12 361 HIS A C 1
ATOM 2985 O O . HIS A 1 361 ? -22.982 9.552 53.588 1.00 91.12 361 HIS A O 1
ATOM 2991 N N . GLU A 1 362 ? -24.285 10.589 55.078 1.00 90.38 362 GLU A N 1
ATOM 2992 C CA . GLU A 1 362 ? -25.506 9.832 54.763 1.00 90.38 362 GLU A CA 1
ATOM 2993 C C . GLU A 1 362 ? -26.005 10.089 53.330 1.00 90.38 362 GLU A C 1
ATOM 2995 O O . GLU A 1 362 ? -26.357 9.151 52.604 1.00 90.38 362 GLU A O 1
ATOM 3000 N N . ALA A 1 363 ? -25.975 11.351 52.883 1.00 90.12 363 ALA A N 1
ATOM 3001 C CA . ALA A 1 363 ? -26.332 11.717 51.512 1.00 90.12 363 ALA A CA 1
ATOM 3002 C C . ALA A 1 363 ? -25.346 11.106 50.500 1.00 90.12 363 ALA A C 1
ATOM 3004 O O . ALA A 1 363 ? -25.752 10.551 49.474 1.00 90.12 363 ALA A O 1
ATOM 3005 N N . LEU A 1 364 ? -24.048 11.126 50.821 1.00 91.88 364 LEU A N 1
ATOM 3006 C CA . LEU A 1 364 ? -23.009 10.497 50.005 1.00 91.88 364 LEU A CA 1
ATOM 3007 C C . LEU A 1 364 ? -23.143 8.976 49.942 1.00 91.88 364 LEU A C 1
ATOM 3009 O O . LEU A 1 364 ? -22.997 8.404 48.862 1.00 91.88 364 LEU A O 1
ATOM 3013 N N . GLN A 1 365 ? -23.471 8.319 51.055 1.00 92.62 365 GLN A N 1
ATOM 3014 C CA . GLN A 1 365 ? -23.700 6.876 51.086 1.00 92.62 365 GLN A CA 1
ATOM 3015 C C . GLN A 1 365 ? -24.900 6.481 50.220 1.00 92.62 365 GLN A C 1
ATOM 3017 O O . GLN A 1 365 ? -24.820 5.528 49.444 1.00 92.62 365 GLN A O 1
ATOM 3022 N N . THR A 1 366 ? -25.990 7.248 50.290 1.00 92.38 366 THR A N 1
ATOM 3023 C CA . THR A 1 366 ? -27.175 7.038 49.445 1.00 92.38 366 THR A CA 1
ATOM 3024 C C . THR A 1 366 ? -26.808 7.151 47.966 1.00 92.38 366 THR A C 1
ATOM 3026 O O . THR A 1 366 ? -27.077 6.242 47.179 1.00 92.38 366 THR A O 1
ATOM 3029 N N . ARG A 1 367 ? -26.076 8.208 47.595 1.00 90.81 367 ARG A N 1
ATOM 3030 C CA . ARG A 1 367 ? -25.621 8.417 46.217 1.00 90.81 367 ARG A CA 1
ATOM 3031 C C . ARG A 1 367 ? -24.641 7.341 45.741 1.00 90.81 367 ARG A C 1
ATOM 3033 O O . ARG A 1 367 ? -24.662 6.951 44.574 1.00 90.81 367 ARG A O 1
ATOM 3040 N N . HIS A 1 368 ? -23.775 6.846 46.621 1.00 92.75 368 HIS A N 1
ATOM 3041 C CA . HIS A 1 368 ? -22.847 5.754 46.319 1.00 92.75 368 HIS A CA 1
ATOM 3042 C C . HIS A 1 368 ? -23.591 4.437 46.050 1.00 92.75 368 HIS A C 1
ATOM 3044 O O . HIS A 1 368 ? -23.284 3.749 45.072 1.00 92.75 368 HIS A O 1
ATOM 3050 N N . ASN A 1 369 ? -24.622 4.133 46.842 1.00 91.19 369 ASN A N 1
ATOM 3051 C CA . ASN A 1 369 ? -25.493 2.973 46.638 1.00 91.19 369 ASN A CA 1
ATOM 3052 C C . ASN A 1 369 ? -26.255 3.056 45.298 1.00 91.19 369 ASN A C 1
ATOM 3054 O O . ASN A 1 369 ? -26.362 2.062 44.579 1.00 91.19 369 ASN A O 1
ATOM 3058 N N . GLU A 1 370 ? -26.723 4.243 44.897 1.00 88.94 370 GLU A N 1
ATOM 3059 C CA . GLU A 1 370 ? -27.332 4.469 43.573 1.00 88.94 370 GLU A CA 1
ATOM 3060 C C . GLU A 1 370 ? -26.338 4.213 42.429 1.00 88.94 370 GLU A C 1
ATOM 3062 O O . GLU A 1 370 ? -26.655 3.559 41.434 1.00 88.94 370 GLU A O 1
ATOM 3067 N N . ILE A 1 371 ? -25.105 4.707 42.565 1.00 88.75 371 ILE A N 1
ATOM 3068 C CA . ILE A 1 371 ? -24.059 4.526 41.551 1.00 88.75 371 ILE A CA 1
ATOM 3069 C C . ILE A 1 371 ? -23.668 3.050 41.428 1.00 88.75 371 ILE A C 1
ATOM 3071 O O . ILE A 1 371 ? -23.478 2.555 40.319 1.00 88.75 371 ILE A O 1
ATOM 3075 N N . THR A 1 372 ? -23.538 2.336 42.542 1.00 85.31 372 THR A N 1
ATOM 3076 C CA . THR A 1 372 ? -23.134 0.921 42.540 1.00 85.31 372 THR A CA 1
ATOM 3077 C C . THR A 1 372 ? -24.234 -0.015 42.044 1.00 85.31 372 THR A C 1
ATOM 3079 O O . THR A 1 372 ? -23.917 -1.033 41.431 1.00 85.31 372 THR A O 1
ATOM 3082 N N . SER A 1 373 ? -25.505 0.344 42.238 1.00 84.94 373 SER A N 1
ATOM 3083 C CA . SER A 1 373 ? -26.659 -0.424 41.747 1.00 84.94 373 SER A CA 1
ATOM 3084 C C . 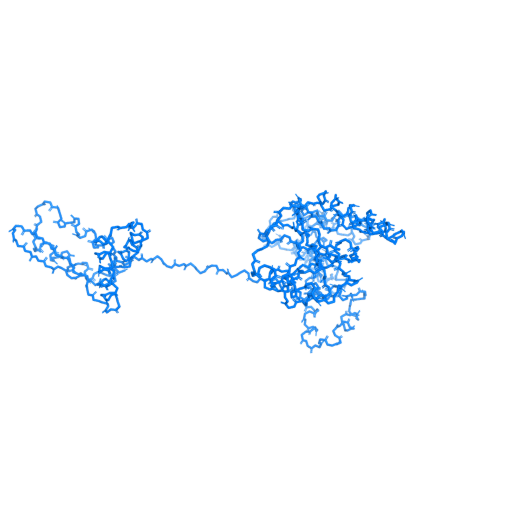SER A 1 373 ? -27.036 -0.126 40.288 1.00 84.94 373 SER A C 1
ATOM 3086 O O . SER A 1 373 ? -27.681 -0.949 39.638 1.00 84.94 373 SER A O 1
ATOM 3088 N N . SER A 1 374 ? -26.617 1.016 39.734 1.00 82.62 374 SER A N 1
ATOM 3089 C CA . SER A 1 374 ? -26.937 1.408 38.358 1.00 82.62 374 SER A CA 1
ATOM 3090 C C . SER A 1 374 ? -26.029 0.757 37.308 1.00 82.62 374 SER A C 1
ATOM 3092 O O . SER A 1 374 ? -24.806 0.912 37.313 1.00 82.62 374 SER A O 1
ATOM 3094 N N . ASN A 1 375 ? -26.641 0.128 36.301 1.00 73.38 375 ASN A N 1
ATOM 3095 C CA . ASN A 1 375 ? -25.935 -0.399 35.126 1.00 73.38 375 ASN A CA 1
ATOM 3096 C C . ASN A 1 375 ? -25.270 0.698 34.272 1.00 73.38 375 ASN A C 1
ATOM 3098 O O . ASN A 1 375 ? -24.333 0.412 33.528 1.00 73.38 375 ASN A O 1
ATOM 3102 N N . TYR A 1 376 ? -25.723 1.953 34.377 1.00 69.25 376 TYR A N 1
ATOM 3103 C CA . TYR A 1 376 ? -25.167 3.082 33.620 1.00 69.25 376 TYR A CA 1
ATOM 3104 C C . TYR A 1 376 ? -23.807 3.566 34.148 1.00 69.25 376 TYR A C 1
ATOM 3106 O O . TYR A 1 376 ? -23.139 4.367 33.489 1.00 69.25 376 TYR A O 1
ATOM 3114 N N . SER A 1 377 ? -23.374 3.059 35.302 1.00 66.00 377 SER A N 1
ATOM 3115 C CA . SER A 1 377 ? -22.108 3.414 35.946 1.00 66.00 377 SER A CA 1
ATOM 3116 C C . SER A 1 377 ? -20.869 2.765 35.305 1.00 66.00 377 SER A C 1
ATOM 3118 O O . SER A 1 377 ? -19.743 3.142 35.653 1.00 66.00 377 SER A O 1
ATOM 3120 N N . PHE A 1 378 ? -21.055 1.814 34.375 1.00 69.19 378 PHE A N 1
ATOM 3121 C CA . PHE A 1 378 ? -20.006 0.975 33.770 1.00 69.19 378 PHE A CA 1
ATOM 3122 C C . PHE A 1 378 ? -19.711 1.310 32.307 1.00 69.19 378 PHE A C 1
ATOM 3124 O O . PHE A 1 378 ? -20.646 1.454 31.487 1.00 69.19 378 PHE A O 1
#

pLDDT: mean 82.62, std 11.83, range [37.28, 95.25]

Foldseek 3Di:
DPDDPPPDDDDPVRVVVCVVLVPDDQDPWAKWWWWWDPDDVDFTKIKIWIRVVVDDLVNCVVVVCVRTHTQDMDIFAPVSSVVCRRVPDTDIDMDLDPVVVLVVLLVRLVRVCVVPNPRSVVRSVSSVVCPVVHPGPDDDPVPDPDDPDDPDDPVNVVLVVCLVCLVVDALVRLVVVLVCCVVPPVPQLVNQSSVVSNCVNVVNDPCSVPDDSVVSVVVSVVVVLVVLLVQLCVLCVVPVVCSQVVSCVVPPPDDPVNSVVSNDDDPDDPDDDDDDDDFFPLVVVLVVLVVVLVVDPPPPVSNVVSVVVNVVSVVCVVVQAWDWDWAADPNDIDIQTHGRRFGPVLVVVLVVVSPDPPDDPVNSVVSSVVLRPDPVRD

Sequence (378 aa):
MVKIKDGYVMDHREQGEFDRVNALPRKTSGTVAYYFKPQTKYPPRIYVFMHAEIWCDRNRRPMGLFHALPFLKRRMNSEEIEYHHFNTRLCYYQYEDWGRLLYAEDKEAEQLELEQPGIGVAFLESLRSFQGKYPLGVSPLIVKPEIVEPPESDEMRYLRELIAKGAELNAGEIAELLDKEQEGEKRACILILLREIYKQAAGASNSLAKMTTAVIRRRAEVSAQRSRRNFVRRIYRCNPLFALEEIGQRYPGYDITMLITDLRRKTVKRKQVKKKPVLDLRRVQLRKLAEKLEQAGEDEHAYHEICTRIAILAEAHRNRCPIPLSVRLQGRTETYYFHWKTRETVIKAFAEYANTHGQTHEALQTRHNEITSSNYSF

Radius of gyration: 37.1 Å; chains: 1; bounding box: 90×49×99 Å